Protein AF-A0A026W909-F1 (afdb_monomer)

Organism: Ooceraea biroi (NCBI:txid2015173)

Radius of gyration: 26.63 Å; Cα contacts (8 Å, |Δi|>4): 593; chains: 1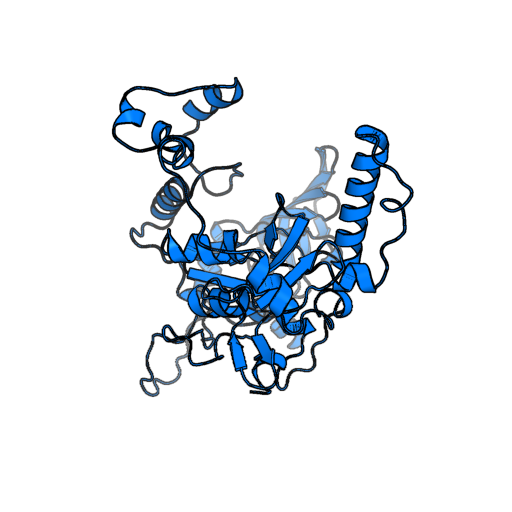; bounding box: 54×62×79 Å

Structure (mmCIF, N/CA/C/O backbone):
data_AF-A0A026W909-F1
#
_entry.id   AF-A0A026W909-F1
#
loop_
_atom_site.group_PDB
_atom_site.id
_atom_site.type_symbol
_atom_site.label_atom_id
_atom_site.label_alt_id
_atom_site.label_comp_id
_atom_site.label_asym_id
_atom_site.label_entity_id
_atom_site.label_seq_id
_atom_site.pdbx_PDB_ins_code
_atom_site.Cartn_x
_atom_site.Cartn_y
_atom_site.Cartn_z
_atom_site.occupancy
_atom_site.B_iso_or_equiv
_atom_site.auth_seq_id
_atom_site.auth_comp_id
_atom_site.auth_asym_id
_atom_site.auth_atom_id
_atom_site.pdbx_PDB_model_num
ATOM 1 N N . MET A 1 1 ? -1.796 -13.168 46.986 1.00 34.16 1 MET A N 1
ATOM 2 C CA . MET A 1 1 ? -1.447 -13.005 45.559 1.00 34.16 1 MET A CA 1
ATOM 3 C C . MET A 1 1 ? -0.010 -12.519 45.495 1.00 34.16 1 MET A C 1
ATOM 5 O O . MET A 1 1 ? 0.304 -11.632 46.286 1.00 34.16 1 MET A O 1
ATOM 9 N N . PRO A 1 2 ? 0.866 -13.097 44.660 1.00 38.31 2 PRO A N 1
ATOM 10 C CA . PRO A 1 2 ? 2.203 -12.548 44.468 1.00 38.31 2 PRO A CA 1
ATOM 11 C C . PRO A 1 2 ? 2.066 -11.119 43.938 1.00 38.31 2 PRO A C 1
ATOM 13 O O . PRO A 1 2 ? 1.225 -10.846 43.084 1.00 38.31 2 PRO A O 1
ATOM 16 N N . GLN A 1 3 ? 2.828 -10.192 44.505 1.00 42.97 3 GLN A N 1
ATOM 17 C CA . GLN A 1 3 ? 2.852 -8.803 44.065 1.00 42.97 3 GLN A CA 1
ATOM 18 C C . GLN A 1 3 ? 3.536 -8.749 42.692 1.00 42.97 3 GLN A C 1
ATOM 20 O O . GLN A 1 3 ? 4.744 -8.953 42.612 1.00 42.97 3 GLN A O 1
ATOM 25 N N . GLU A 1 4 ? 2.770 -8.490 41.628 1.00 59.91 4 GLU A N 1
ATOM 26 C CA . GLU A 1 4 ? 3.310 -8.249 40.281 1.00 59.91 4 GLU A CA 1
ATOM 27 C C . GLU A 1 4 ? 4.397 -7.170 40.342 1.00 59.91 4 GLU A C 1
ATOM 29 O O . GLU A 1 4 ? 4.205 -6.100 40.944 1.00 59.91 4 GLU A O 1
ATOM 34 N N . SER A 1 5 ? 5.546 -7.445 39.724 1.00 66.94 5 SER A N 1
ATOM 35 C CA . SER A 1 5 ? 6.666 -6.505 39.741 1.00 66.94 5 SER A CA 1
ATOM 36 C C . SER A 1 5 ? 6.304 -5.221 38.980 1.00 66.94 5 SER A C 1
ATOM 38 O O . SER A 1 5 ? 5.478 -5.225 38.067 1.00 66.94 5 SER A O 1
ATOM 40 N N . LYS A 1 6 ? 6.937 -4.086 39.314 1.00 61.16 6 LYS A N 1
ATOM 41 C CA . LYS A 1 6 ? 6.724 -2.829 38.565 1.00 61.16 6 LYS A CA 1
ATOM 42 C C . LYS A 1 6 ? 7.007 -2.993 37.064 1.00 61.16 6 LYS A C 1
ATOM 44 O O . LYS A 1 6 ? 6.335 -2.363 36.255 1.00 61.16 6 LYS A O 1
ATOM 49 N N . CYS A 1 7 ? 7.972 -3.847 36.718 1.00 56.22 7 CYS A N 1
ATOM 50 C CA . CYS A 1 7 ? 8.328 -4.181 35.340 1.00 56.22 7 CYS A CA 1
ATOM 51 C C . CYS A 1 7 ? 7.209 -4.978 34.646 1.00 56.22 7 CYS A C 1
ATOM 53 O O . CYS A 1 7 ? 6.810 -4.660 33.533 1.00 56.22 7 CYS A O 1
ATOM 55 N N . GLU A 1 8 ? 6.633 -5.956 35.342 1.00 64.50 8 GLU A N 1
ATOM 56 C CA . GLU A 1 8 ? 5.544 -6.789 34.824 1.00 64.50 8 GLU A CA 1
ATOM 57 C C . GLU A 1 8 ? 4.268 -5.975 34.578 1.00 64.50 8 GLU A C 1
ATOM 59 O O . GLU A 1 8 ? 3.662 -6.073 33.514 1.00 64.50 8 GLU A O 1
ATOM 64 N N . LYS A 1 9 ? 3.920 -5.073 35.506 1.00 62.91 9 LYS A N 1
ATOM 65 C CA . LYS A 1 9 ? 2.829 -4.111 35.295 1.00 62.91 9 LYS A CA 1
ATOM 66 C C . LYS A 1 9 ? 3.104 -3.204 34.103 1.00 62.91 9 LYS A C 1
ATOM 68 O O . LYS A 1 9 ? 2.202 -2.954 33.313 1.00 62.91 9 LYS A O 1
ATOM 73 N N . PHE A 1 10 ? 4.336 -2.721 33.955 1.00 64.75 10 PHE A N 1
ATOM 74 C CA . PHE A 1 10 ? 4.700 -1.894 32.809 1.00 64.75 10 PHE A CA 1
ATOM 75 C C . PHE A 1 10 ? 4.451 -2.632 31.486 1.00 64.75 10 PHE A C 1
ATOM 77 O O . PHE A 1 10 ? 3.792 -2.071 30.616 1.00 64.75 10 PHE A O 1
ATOM 84 N N . PHE A 1 11 ? 4.895 -3.884 31.352 1.00 56.44 11 PHE A N 1
ATOM 85 C CA . PHE A 1 11 ? 4.658 -4.665 30.136 1.00 56.44 11 PHE A CA 1
ATOM 86 C C . PHE A 1 11 ? 3.182 -5.002 29.928 1.00 56.44 11 PHE A C 1
ATOM 88 O O . PHE A 1 11 ? 2.705 -4.882 28.805 1.00 56.44 11 PHE A O 1
ATOM 95 N N . LEU A 1 12 ? 2.433 -5.346 30.980 1.00 60.28 12 LEU A N 1
ATOM 96 C CA . LEU A 1 12 ? 0.995 -5.591 30.860 1.00 60.28 12 LEU A CA 1
ATOM 97 C C . LEU A 1 12 ? 0.270 -4.357 30.319 1.00 60.28 12 LEU A C 1
ATOM 99 O O . LEU A 1 12 ? -0.396 -4.461 29.301 1.00 60.28 12 LEU A O 1
ATOM 103 N N . TYR A 1 13 ? 0.429 -3.188 30.943 1.00 55.25 13 TYR A N 1
ATOM 104 C CA . TYR A 1 13 ? -0.367 -2.003 30.598 1.00 55.25 13 TYR A CA 1
ATOM 105 C C . TYR A 1 13 ? 0.131 -1.215 29.377 1.00 55.25 13 TYR A C 1
ATOM 107 O O . TYR A 1 13 ? -0.637 -0.416 28.847 1.00 55.25 13 TYR A O 1
ATOM 115 N N . ASN A 1 14 ? 1.377 -1.415 28.930 1.00 45.94 14 ASN A N 1
ATOM 116 C CA . ASN A 1 14 ? 1.948 -0.702 27.775 1.00 45.94 14 ASN A CA 1
ATOM 117 C C . ASN A 1 14 ? 2.172 -1.598 26.546 1.00 45.94 14 ASN A C 1
ATOM 119 O O . ASN A 1 14 ? 2.747 -1.149 25.560 1.00 45.94 14 ASN A O 1
ATOM 123 N N . THR A 1 15 ? 1.729 -2.855 26.586 1.00 57.91 15 THR A N 1
ATOM 124 C CA . THR A 1 15 ? 1.696 -3.744 25.416 1.00 57.91 15 THR A CA 1
ATOM 125 C C . THR A 1 15 ? 0.322 -4.402 25.300 1.00 57.91 15 THR A C 1
ATOM 127 O O . THR A 1 15 ? -0.516 -4.296 26.196 1.00 57.91 15 THR A O 1
ATOM 130 N N . LEU A 1 16 ? 0.076 -5.132 24.211 1.00 61.50 16 LEU A N 1
ATOM 131 C CA . LEU A 1 16 ? -1.163 -5.898 24.051 1.00 61.50 16 LEU A CA 1
ATOM 132 C C . LEU A 1 16 ? -1.255 -7.120 24.990 1.00 61.50 16 LEU A C 1
ATOM 134 O O . LEU A 1 16 ? -2.292 -7.784 25.008 1.00 61.50 16 LEU A O 1
ATOM 138 N N . SER A 1 17 ? -0.242 -7.391 25.827 1.00 70.50 17 SER A N 1
ATOM 139 C CA . SER A 1 17 ? -0.269 -8.472 26.824 1.00 70.50 17 SER A CA 1
ATOM 140 C C . SER A 1 17 ? -1.426 -8.351 27.824 1.00 70.50 17 SER A C 1
ATOM 142 O O . SER A 1 17 ? -1.890 -9.369 28.339 1.00 70.50 17 SER A O 1
ATOM 144 N N . ILE A 1 18 ? -1.968 -7.146 28.068 1.00 72.94 18 ILE A N 1
ATOM 145 C CA . ILE A 1 18 ? -3.177 -6.979 28.898 1.00 72.94 18 ILE A CA 1
ATOM 146 C C . ILE A 1 18 ? -4.403 -7.690 28.315 1.00 72.94 18 ILE A C 1
ATOM 148 O O . ILE A 1 18 ? -5.250 -8.162 29.071 1.00 72.94 18 ILE A O 1
ATOM 152 N N . LEU A 1 19 ? -4.505 -7.804 26.986 1.00 75.00 19 LEU A N 1
ATOM 153 C CA . LEU A 1 19 ? -5.616 -8.506 26.344 1.00 75.00 19 LEU A CA 1
ATOM 154 C C . LEU A 1 19 ? -5.536 -10.000 26.627 1.00 75.00 19 LEU A C 1
ATOM 156 O O . LEU A 1 19 ? -6.532 -10.601 27.011 1.00 75.00 19 LEU A O 1
ATOM 160 N N . LEU A 1 20 ? -4.341 -10.580 26.520 1.00 79.75 20 LEU A N 1
ATOM 161 C CA . LEU A 1 20 ? -4.108 -11.973 26.879 1.00 79.75 20 LEU A CA 1
ATOM 162 C C . LEU A 1 20 ? -4.366 -12.216 28.372 1.00 79.75 20 LEU A C 1
ATOM 164 O O . LEU A 1 20 ? -4.992 -13.208 28.740 1.00 79.75 20 LEU A O 1
ATOM 168 N N . LYS A 1 21 ? -3.962 -11.271 29.227 1.00 82.69 21 LYS A N 1
ATOM 169 C CA . LYS A 1 21 ? -4.270 -11.302 30.660 1.00 82.69 21 LYS A CA 1
ATOM 170 C C . LYS A 1 21 ? -5.777 -11.290 30.926 1.00 82.69 21 LYS A C 1
ATOM 172 O O . LYS A 1 21 ? -6.248 -12.006 31.801 1.00 82.69 21 LYS A O 1
ATOM 177 N N . ALA A 1 22 ? -6.550 -10.541 30.141 1.00 81.25 22 ALA A N 1
ATOM 178 C CA . ALA A 1 22 ? -8.009 -10.505 30.239 1.00 81.25 22 ALA A CA 1
ATOM 179 C C . ALA A 1 22 ? -8.694 -11.811 29.789 1.00 81.25 22 ALA A C 1
ATOM 181 O O . ALA 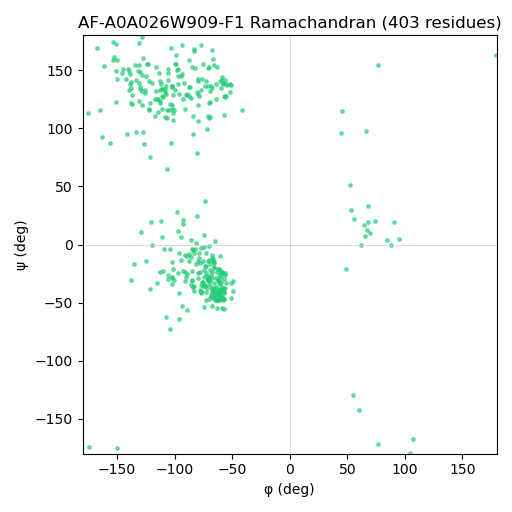A 1 22 ? -9.855 -12.041 30.128 1.00 81.25 22 ALA A O 1
ATOM 182 N N . VAL A 1 23 ? -7.986 -12.676 29.054 1.00 85.56 23 VAL A N 1
ATOM 183 C CA . VAL A 1 23 ? -8.452 -14.016 28.666 1.00 85.56 23 VAL A CA 1
ATOM 184 C C . VAL A 1 23 ? -8.197 -15.048 29.781 1.00 85.56 23 VAL A C 1
ATOM 186 O O . VAL A 1 23 ? -8.676 -16.178 29.686 1.00 85.56 23 VAL A O 1
ATOM 189 N N . GLU A 1 24 ? -7.524 -14.689 30.885 1.00 90.50 24 GLU A N 1
ATOM 190 C CA . GLU A 1 24 ? -7.385 -15.587 32.037 1.00 90.50 24 GLU A CA 1
ATOM 191 C C . GLU A 1 24 ? -8.752 -16.083 32.535 1.00 90.50 24 GLU A C 1
ATOM 193 O O . GLU A 1 24 ? -9.742 -15.357 32.640 1.00 90.50 24 GLU A O 1
ATOM 198 N N . LYS A 1 25 ? -8.786 -17.377 32.849 1.00 91.44 25 LYS A N 1
ATOM 199 C CA . LYS A 1 25 ? -9.958 -18.169 33.237 1.00 91.44 25 LYS A CA 1
ATOM 200 C C . LYS A 1 25 ? -11.019 -18.333 32.147 1.00 91.44 25 LYS A C 1
ATOM 202 O O . LYS A 1 25 ? -12.061 -18.927 32.419 1.00 91.44 25 LYS A O 1
ATOM 207 N N . GLN A 1 26 ? -10.752 -17.895 30.919 1.00 91.88 26 GLN A N 1
ATOM 208 C CA . GLN A 1 26 ? -11.630 -18.117 29.775 1.00 91.88 26 GLN A CA 1
ATOM 209 C C . GLN A 1 26 ? -11.172 -19.312 28.949 1.00 91.88 26 GLN A C 1
ATOM 211 O O . GLN A 1 26 ? -9.982 -19.622 28.868 1.00 91.88 26 GLN A O 1
ATOM 216 N N . ARG A 1 27 ? -12.140 -19.981 28.317 1.00 94.31 27 ARG A N 1
ATOM 217 C CA . ARG A 1 27 ? -11.870 -21.039 27.346 1.00 94.31 27 ARG A CA 1
ATOM 218 C C . ARG A 1 27 ? -11.656 -20.411 25.972 1.00 94.31 27 ARG A C 1
ATOM 220 O O . ARG A 1 27 ? -12.506 -19.650 25.520 1.00 94.31 27 ARG A O 1
ATOM 227 N N . THR A 1 28 ? -10.533 -20.716 25.334 1.00 95.38 28 THR A N 1
ATOM 228 C CA . THR A 1 28 ? -10.160 -20.152 24.037 1.00 95.38 28 THR A CA 1
ATOM 229 C C . THR A 1 28 ? -9.239 -21.077 23.237 1.00 95.38 28 THR A C 1
ATOM 231 O O . THR A 1 28 ? -8.790 -22.106 23.745 1.00 95.38 28 THR A O 1
ATOM 234 N N . THR A 1 29 ? -8.952 -20.680 21.998 1.00 95.62 29 THR A N 1
ATOM 235 C CA . THR A 1 29 ? -7.961 -21.295 21.112 1.00 95.62 29 THR A CA 1
ATOM 236 C C . THR A 1 29 ? -6.676 -20.463 21.077 1.00 95.62 29 THR A C 1
ATOM 238 O O . THR A 1 29 ? -6.719 -19.236 20.976 1.00 95.62 29 THR A O 1
ATOM 241 N N . VAL A 1 30 ? -5.527 -21.129 21.153 1.00 94.75 30 VAL A N 1
ATOM 242 C CA . VAL A 1 30 ? -4.193 -20.570 20.919 1.00 94.75 30 VAL A CA 1
ATOM 243 C C . VAL A 1 30 ? -3.613 -21.245 19.683 1.00 94.75 30 VAL A C 1
ATOM 245 O O . VAL A 1 30 ? -3.330 -22.442 19.723 1.00 94.75 30 VAL A O 1
ATOM 248 N N . ASP A 1 31 ? -3.418 -20.487 18.607 1.00 92.50 31 ASP A N 1
ATOM 249 C CA . ASP A 1 31 ? -2.774 -20.992 17.395 1.00 92.50 31 ASP A CA 1
ATOM 250 C C . ASP A 1 31 ? -1.262 -20.824 17.509 1.00 92.50 31 ASP A C 1
ATOM 252 O O . ASP A 1 31 ? -0.744 -19.781 17.932 1.00 92.50 31 ASP A O 1
ATOM 256 N N . LEU A 1 32 ? -0.538 -21.868 17.126 1.00 89.88 32 LEU A N 1
ATOM 257 C CA . LEU A 1 32 ? 0.910 -21.932 17.172 1.00 89.88 32 LEU A CA 1
ATOM 258 C C . LEU A 1 32 ? 1.514 -21.654 15.794 1.00 89.88 32 LEU A C 1
ATOM 260 O O . LEU A 1 32 ? 0.905 -21.872 14.750 1.00 89.88 32 LEU A O 1
ATOM 264 N N . ARG A 1 33 ? 2.765 -21.195 15.780 1.00 82.56 33 ARG A N 1
ATOM 265 C CA . ARG A 1 33 ? 3.497 -20.869 14.541 1.00 82.56 33 ARG A CA 1
ATOM 266 C C . ARG A 1 33 ? 3.800 -22.073 13.651 1.00 82.56 33 ARG A C 1
ATOM 268 O O . ARG A 1 33 ? 4.183 -21.891 12.506 1.00 82.56 33 ARG A O 1
ATOM 275 N N . ASN A 1 34 ? 3.679 -23.285 14.181 1.00 83.19 34 ASN A N 1
ATOM 276 C CA . ASN A 1 34 ? 3.857 -24.523 13.430 1.00 83.19 34 ASN A CA 1
ATOM 277 C C . ASN A 1 34 ? 2.534 -25.061 12.857 1.00 83.19 34 ASN A C 1
ATOM 279 O O . ASN A 1 34 ? 2.490 -26.242 12.541 1.00 83.19 34 ASN A O 1
ATOM 283 N N . GLU A 1 35 ? 1.488 -24.230 12.762 1.00 84.50 35 GLU A N 1
ATOM 284 C CA . GLU A 1 35 ? 0.137 -24.587 12.285 1.00 84.50 35 GLU A CA 1
ATOM 285 C C . GLU A 1 35 ? -0.638 -25.558 13.198 1.00 84.50 35 GLU A C 1
ATOM 287 O O . GLU A 1 35 ? -1.680 -26.082 12.815 1.00 84.50 35 GLU A O 1
ATOM 292 N N . ALA A 1 36 ? -0.160 -25.796 14.423 1.00 89.06 36 ALA A N 1
ATOM 293 C CA . ALA A 1 36 ? -0.924 -26.506 15.447 1.00 89.06 36 ALA A CA 1
ATOM 294 C C . ALA A 1 36 ? -1.816 -25.538 16.244 1.00 89.06 36 ALA A C 1
ATOM 296 O O . ALA A 1 36 ? -1.522 -24.346 16.328 1.00 89.06 36 ALA A O 1
ATOM 297 N N . SER A 1 37 ? -2.863 -26.043 16.893 1.00 95.12 37 SER A N 1
ATOM 298 C CA . SER A 1 37 ? -3.747 -25.237 17.748 1.00 95.12 37 SER A CA 1
ATOM 299 C C . SER A 1 37 ? -3.996 -25.896 19.101 1.00 95.12 37 SER A C 1
ATOM 301 O O . SER A 1 37 ? -3.975 -27.118 19.238 1.00 95.12 37 SER A O 1
ATOM 303 N N . ILE A 1 38 ? -4.213 -25.085 20.134 1.00 97.25 38 ILE A N 1
ATOM 304 C CA . ILE A 1 38 ? -4.547 -25.544 21.484 1.00 97.25 38 ILE A CA 1
ATOM 305 C C . ILE A 1 38 ? -5.869 -24.919 21.889 1.00 97.25 38 ILE A C 1
ATOM 307 O O . ILE A 1 38 ? -5.953 -23.710 22.077 1.00 97.25 38 ILE A O 1
ATOM 311 N N . PHE A 1 39 ? -6.889 -25.740 22.093 1.00 97.12 39 PHE A N 1
ATOM 312 C CA . PHE A 1 39 ? -8.165 -25.303 22.643 1.00 97.12 39 PHE A CA 1
ATOM 313 C C . PHE A 1 39 ? -8.264 -25.688 24.119 1.00 97.12 39 PHE A C 1
ATOM 315 O O . PHE A 1 39 ? -8.218 -26.868 24.452 1.00 97.12 39 PHE A O 1
ATOM 322 N N . GLY A 1 40 ? -8.421 -24.724 25.024 1.00 96.62 40 GLY A N 1
ATOM 323 C CA . GLY A 1 40 ? -8.428 -24.983 26.468 1.00 96.62 40 GLY A CA 1
ATOM 324 C C . GLY A 1 40 ? -8.766 -23.749 27.294 1.00 96.62 40 GLY A C 1
ATOM 325 O O . GLY A 1 40 ? -9.122 -22.708 26.751 1.00 96.62 40 GLY A O 1
ATOM 326 N N . ILE A 1 41 ? -8.687 -23.854 28.619 1.00 96.06 41 ILE A N 1
ATOM 327 C CA . ILE A 1 41 ? -8.892 -22.724 29.537 1.00 96.06 41 ILE A CA 1
ATOM 328 C C . ILE A 1 41 ? -7.543 -22.085 29.839 1.00 96.06 41 ILE A C 1
ATOM 330 O O . ILE A 1 41 ? -6.656 -22.772 30.332 1.00 96.06 41 ILE A O 1
ATOM 334 N N . VAL A 1 42 ? -7.387 -20.780 29.613 1.00 95.56 42 VAL A N 1
ATOM 335 C CA . VAL A 1 42 ? -6.175 -20.057 30.027 1.00 95.56 42 VAL A CA 1
ATOM 336 C C . VAL A 1 42 ? -6.159 -19.974 31.549 1.00 95.56 42 VAL A C 1
ATOM 338 O O . VAL A 1 42 ? -6.983 -19.290 32.149 1.00 95.56 42 VAL A O 1
ATOM 341 N N . ASP A 1 43 ? -5.252 -20.691 32.202 1.00 94.00 43 ASP A N 1
ATOM 342 C CA . ASP A 1 43 ? -5.138 -20.661 33.657 1.00 94.00 43 ASP A CA 1
ATOM 343 C C . ASP A 1 43 ? -4.298 -19.472 34.130 1.00 94.00 43 ASP A C 1
ATOM 345 O O . ASP A 1 43 ? -4.671 -18.816 35.107 1.00 94.00 43 ASP A O 1
ATOM 349 N N . HIS A 1 44 ? -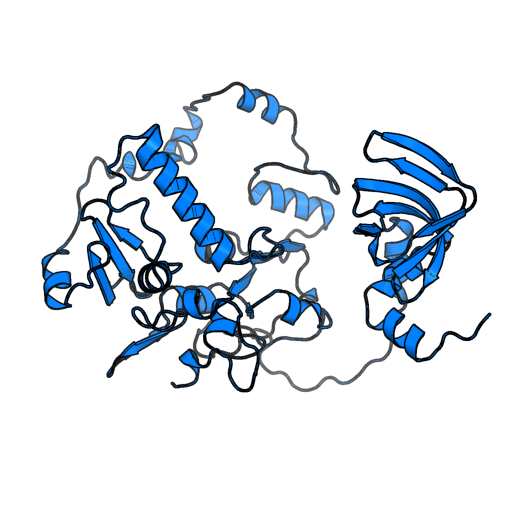3.219 -19.169 33.404 1.00 92.81 44 HIS A N 1
ATOM 350 C CA . HIS A 1 44 ? -2.352 -18.027 33.664 1.00 92.81 44 HIS A CA 1
ATOM 351 C C . HIS A 1 44 ? -1.710 -17.496 32.379 1.00 92.81 44 HIS A C 1
ATOM 353 O O . HIS A 1 44 ? -1.295 -18.277 31.523 1.00 92.81 44 HIS A O 1
ATOM 359 N N . ALA A 1 45 ? -1.580 -16.177 32.279 1.00 90.19 45 ALA A N 1
ATOM 360 C CA . ALA A 1 45 ? -0.745 -15.511 31.291 1.00 90.19 45 ALA A CA 1
ATOM 361 C C . ALA A 1 45 ? 0.165 -14.480 31.968 1.00 90.19 45 ALA A C 1
ATOM 363 O O . ALA A 1 45 ? -0.281 -13.710 32.830 1.00 90.19 45 ALA A O 1
ATOM 364 N N . ASP A 1 46 ? 1.435 -14.463 31.572 1.00 85.31 46 ASP A N 1
ATOM 365 C CA . ASP A 1 46 ? 2.405 -13.480 32.054 1.00 85.31 46 ASP A CA 1
ATOM 366 C C . ASP A 1 46 ? 2.506 -12.264 31.118 1.00 85.31 46 ASP A C 1
ATOM 368 O O . ASP A 1 46 ? 1.941 -12.222 30.021 1.00 85.31 46 ASP A O 1
ATOM 372 N N . ALA A 1 47 ? 3.240 -11.239 31.554 1.00 76.69 47 ALA A N 1
ATOM 373 C CA . ALA A 1 47 ? 3.442 -10.024 30.765 1.00 76.69 47 ALA A CA 1
ATOM 374 C C . ALA A 1 47 ? 4.273 -10.240 29.483 1.00 76.69 47 ALA A C 1
ATOM 376 O O . ALA A 1 47 ? 4.287 -9.374 28.607 1.00 76.69 47 ALA A O 1
ATOM 377 N N . HIS A 1 48 ? 4.953 -11.383 29.371 1.00 80.19 48 HIS A N 1
ATOM 378 C CA . HIS A 1 48 ? 5.806 -11.764 28.249 1.00 80.19 48 HIS A CA 1
ATOM 379 C C . HIS A 1 48 ? 5.084 -12.654 27.232 1.00 80.19 48 HIS A C 1
ATOM 381 O O . HIS A 1 48 ? 5.745 -13.187 26.345 1.00 80.19 48 HIS A O 1
ATOM 387 N N . MET A 1 49 ? 3.755 -12.786 27.328 1.00 82.06 49 MET A N 1
ATOM 388 C CA . MET A 1 49 ? 2.906 -13.600 26.452 1.00 82.06 49 MET A CA 1
ATOM 389 C C . MET A 1 49 ? 3.114 -15.115 26.590 1.00 82.06 49 MET A C 1
ATOM 391 O O . MET A 1 49 ? 2.726 -15.867 25.698 1.00 82.06 49 MET A O 1
ATOM 395 N N . ASN A 1 50 ? 3.702 -15.605 27.684 1.00 91.56 50 ASN A N 1
ATOM 396 C CA . ASN A 1 50 ? 3.666 -17.038 27.967 1.00 91.56 50 ASN A CA 1
ATOM 397 C C . ASN A 1 50 ? 2.308 -17.407 28.567 1.00 91.56 50 ASN A C 1
ATOM 399 O O . ASN A 1 50 ? 1.762 -16.675 29.394 1.00 91.56 50 ASN A O 1
ATOM 403 N N . VAL A 1 51 ? 1.777 -18.560 28.161 1.00 94.88 51 VAL A N 1
ATOM 404 C CA . VAL A 1 51 ? 0.435 -19.008 28.538 1.00 94.88 51 VAL A CA 1
ATOM 405 C C . VAL A 1 51 ? 0.509 -20.387 29.165 1.00 94.88 51 VAL A C 1
ATOM 407 O O . VAL A 1 51 ? 1.086 -21.318 28.607 1.00 94.88 51 VAL A O 1
ATOM 410 N N . VAL A 1 52 ? -0.123 -20.529 30.319 1.00 96.81 52 VAL A N 1
ATOM 411 C CA . VAL A 1 52 ? -0.440 -21.812 30.932 1.00 96.81 52 VAL A CA 1
ATOM 412 C C . VAL A 1 52 ? -1.926 -22.057 30.719 1.00 96.81 52 VAL A C 1
ATOM 414 O O . VAL A 1 52 ? -2.757 -21.256 31.145 1.00 96.81 52 VAL A O 1
ATOM 417 N N . MET A 1 53 ? -2.266 -23.156 30.058 1.00 97.62 53 MET A N 1
ATOM 418 C CA . MET A 1 53 ? -3.642 -23.564 29.798 1.00 97.62 53 MET A CA 1
ATOM 419 C C . MET A 1 53 ? -3.956 -24.881 30.509 1.00 97.62 53 MET A C 1
ATOM 421 O O . MET A 1 53 ? -3.061 -25.695 30.718 1.00 97.62 53 MET A O 1
ATOM 425 N N . ARG A 1 54 ? -5.227 -25.105 30.850 1.00 97.56 54 ARG A N 1
ATOM 426 C CA . ARG A 1 54 ? -5.745 -26.351 31.427 1.00 97.56 54 ARG A CA 1
ATOM 427 C C . ARG A 1 54 ? -6.947 -26.888 30.656 1.00 97.56 54 ARG A C 1
ATOM 429 O O . ARG A 1 54 ? -7.606 -26.128 29.946 1.00 97.56 54 ARG A O 1
ATOM 436 N N . ASP A 1 55 ? -7.254 -28.172 30.818 1.00 96.69 55 ASP A N 1
ATOM 437 C CA . ASP A 1 55 ? -8.324 -28.876 30.085 1.00 96.69 55 ASP A CA 1
ATOM 438 C C . ASP A 1 55 ? -8.193 -28.692 28.560 1.00 96.69 55 ASP A C 1
ATOM 440 O O . ASP A 1 55 ? -9.132 -28.243 27.884 1.00 96.69 55 ASP A O 1
ATOM 444 N N . CYS A 1 56 ? -6.992 -28.968 28.046 1.00 97.56 56 CYS A N 1
ATOM 445 C CA . CYS A 1 56 ? -6.568 -28.638 26.692 1.00 97.56 56 CYS A CA 1
ATOM 446 C C . CYS A 1 56 ? -6.785 -29.787 25.705 1.00 97.56 56 CYS A C 1
ATOM 448 O O . CYS A 1 56 ? -6.561 -30.957 26.017 1.00 97.56 56 CYS A O 1
ATOM 450 N N . VAL A 1 57 ? -7.128 -29.423 24.474 1.00 97.56 57 VAL A N 1
ATOM 451 C CA . VAL A 1 57 ? -7.058 -30.265 23.282 1.00 97.56 57 VAL A CA 1
ATOM 452 C C . VAL A 1 57 ? -6.051 -29.619 22.338 1.00 97.56 57 VAL A C 1
ATOM 454 O O . VAL A 1 57 ? -6.302 -28.537 21.813 1.00 97.56 57 VAL A O 1
ATOM 457 N N . PHE A 1 58 ? -4.903 -30.260 22.161 1.00 97.12 58 PHE A N 1
ATOM 458 C CA . PHE A 1 58 ? -3.907 -29.885 21.166 1.00 97.12 58 PHE A CA 1
ATOM 459 C C . PHE A 1 58 ? -4.240 -30.586 19.850 1.00 97.12 58 PHE A C 1
ATOM 461 O O . PHE A 1 58 ? -4.406 -31.803 19.850 1.00 97.12 58 PHE A O 1
ATOM 468 N N . THR A 1 59 ? -4.331 -29.840 18.756 1.00 94.19 59 THR A N 1
ATOM 469 C CA . THR A 1 59 ? -4.512 -30.368 17.402 1.00 94.19 59 THR A CA 1
ATOM 470 C C . THR A 1 59 ? -3.248 -30.090 16.608 1.00 94.19 59 THR A C 1
ATOM 472 O O . THR A 1 59 ? -2.825 -28.938 16.509 1.00 94.19 59 THR A O 1
ATOM 475 N N . ASP A 1 60 ? -2.621 -31.139 16.087 1.00 87.19 60 ASP A N 1
ATOM 476 C CA . ASP A 1 60 ? -1.407 -31.014 15.288 1.00 87.19 60 ASP A CA 1
ATOM 477 C C . ASP A 1 60 ? -1.716 -30.542 13.846 1.00 87.19 60 ASP A C 1
ATOM 479 O O . ASP A 1 60 ? -2.880 -30.490 13.441 1.00 87.19 60 ASP A O 1
ATOM 483 N N . PRO A 1 61 ? -0.697 -30.220 13.029 1.00 84.44 61 PRO A N 1
ATOM 484 C CA . PRO A 1 61 ? -0.910 -29.739 11.658 1.00 84.44 61 PRO A CA 1
ATOM 485 C C . PRO A 1 61 ? -1.519 -30.776 10.702 1.00 84.44 61 PRO A C 1
ATOM 487 O O . PRO A 1 61 ? -1.906 -30.435 9.587 1.00 84.44 61 PRO A O 1
ATOM 490 N N . ARG A 1 62 ? -1.562 -32.053 11.096 1.00 80.38 62 ARG A N 1
ATOM 491 C CA . ARG A 1 62 ? -2.178 -33.145 10.330 1.00 80.38 62 ARG A CA 1
ATOM 492 C C . ARG A 1 62 ? -3.649 -33.334 10.707 1.00 80.38 62 ARG A C 1
ATOM 494 O O . ARG A 1 62 ? -4.352 -34.063 10.011 1.00 80.38 62 ARG A O 1
ATOM 501 N N . GLY A 1 63 ? -4.112 -32.656 11.760 1.00 81.56 63 GLY A N 1
ATOM 502 C CA . GLY A 1 63 ? -5.472 -32.727 12.283 1.00 81.56 63 GLY A CA 1
ATOM 503 C C . GLY A 1 63 ? -5.649 -33.721 13.434 1.00 81.56 63 GLY A C 1
ATOM 504 O O . GLY A 1 63 ? -6.777 -33.901 13.893 1.00 81.56 63 GLY A O 1
ATOM 505 N N . ASP A 1 64 ? -4.576 -34.350 13.924 1.00 89.31 64 ASP A N 1
ATOM 506 C CA . ASP A 1 64 ? -4.655 -35.293 15.039 1.00 89.31 64 ASP A CA 1
ATOM 507 C C . ASP A 1 64 ? -4.806 -34.540 16.370 1.00 89.31 64 ASP A C 1
ATOM 509 O O . ASP A 1 64 ? -4.077 -33.586 16.651 1.00 89.31 64 ASP A O 1
ATOM 513 N N . SER A 1 65 ? -5.752 -34.971 17.214 1.00 94.00 65 SER A N 1
ATOM 514 C CA . SER A 1 65 ? -6.071 -34.306 18.486 1.00 94.00 65 SER A CA 1
ATOM 515 C C . SER A 1 65 ? -5.621 -35.097 19.718 1.00 94.00 65 SER A C 1
ATOM 517 O O . SER A 1 65 ? -5.924 -36.280 19.870 1.00 94.00 65 SER A O 1
ATOM 519 N N . PHE A 1 66 ? -4.994 -34.404 20.669 1.00 95.75 66 PHE A N 1
ATOM 520 C CA . PHE A 1 66 ? -4.433 -34.959 21.901 1.00 95.75 66 PHE A CA 1
ATOM 521 C C . PHE A 1 66 ? -4.905 -34.155 23.118 1.00 95.75 66 PHE A C 1
ATOM 523 O O . PHE A 1 66 ? -4.873 -32.924 23.115 1.00 95.75 66 PHE A O 1
ATOM 530 N N . ARG A 1 67 ? -5.351 -34.840 24.177 1.00 96.31 67 ARG A N 1
ATOM 531 C CA . ARG A 1 67 ? -5.819 -34.190 25.412 1.00 96.31 67 ARG A CA 1
ATOM 532 C C . ARG A 1 67 ? -4.693 -34.028 26.423 1.00 96.31 67 ARG A C 1
ATOM 534 O O . ARG A 1 67 ? -3.929 -34.963 26.643 1.00 96.31 67 ARG A O 1
ATOM 541 N N . TYR A 1 68 ? -4.663 -32.875 27.080 1.00 96.25 68 TYR A N 1
ATOM 542 C CA . TYR A 1 68 ? -3.716 -32.550 28.141 1.00 96.25 68 TYR A CA 1
ATOM 543 C C . TYR A 1 68 ? -4.424 -31.831 29.288 1.00 96.25 68 TYR A C 1
ATOM 545 O O . TYR A 1 68 ? -5.168 -30.878 29.058 1.00 96.25 68 TYR A O 1
ATOM 553 N N . ASP A 1 69 ? -4.141 -32.237 30.526 1.00 94.81 69 ASP A N 1
ATOM 554 C CA . ASP A 1 69 ? -4.687 -31.564 31.712 1.00 94.81 69 ASP A CA 1
ATOM 555 C C . ASP A 1 69 ? -4.119 -30.151 31.861 1.00 94.81 69 ASP A C 1
ATOM 557 O O . ASP A 1 69 ? -4.847 -29.228 32.217 1.00 94.81 69 ASP A O 1
ATOM 561 N N . MET A 1 70 ? -2.832 -29.983 31.544 1.00 95.50 70 MET A N 1
ATOM 562 C CA . MET A 1 70 ? -2.097 -28.720 31.566 1.00 95.50 70 MET A CA 1
ATOM 563 C C . MET A 1 70 ? -1.182 -28.624 30.346 1.00 95.50 70 MET A C 1
ATOM 565 O O . MET A 1 70 ? -0.505 -29.590 29.996 1.00 95.50 70 MET A O 1
ATOM 569 N N . PHE A 1 71 ? -1.130 -27.451 29.725 1.00 95.44 71 PHE A N 1
ATOM 570 C CA . PHE A 1 71 ? -0.313 -27.179 28.549 1.00 95.44 71 PHE A CA 1
ATOM 571 C C . PHE A 1 71 ? 0.361 -25.814 28.695 1.00 95.44 71 PHE A C 1
ATOM 573 O O . PHE A 1 71 ? -0.308 -24.795 28.854 1.00 95.44 71 PHE A O 1
ATOM 580 N N . PHE A 1 72 ? 1.693 -25.787 28.659 1.00 96.25 72 PHE A N 1
ATOM 581 C CA . PHE A 1 72 ? 2.466 -24.548 28.720 1.00 96.25 72 PHE A CA 1
ATOM 582 C C . PHE A 1 72 ? 2.948 -24.155 27.327 1.00 96.25 72 PHE A C 1
ATOM 584 O O . PHE A 1 72 ? 3.579 -24.951 26.630 1.00 96.25 72 PHE A O 1
ATOM 591 N N . VAL A 1 73 ? 2.683 -22.911 26.943 1.00 93.56 73 VAL A N 1
ATOM 592 C CA . VAL A 1 73 ? 3.053 -22.350 25.650 1.00 93.56 73 VAL A CA 1
ATOM 593 C C . VAL A 1 73 ? 3.941 -21.138 25.868 1.00 93.56 73 VAL A C 1
ATOM 595 O O . VAL A 1 73 ? 3.556 -20.161 26.507 1.00 93.56 73 VAL A O 1
ATOM 598 N N . GLN A 1 74 ? 5.145 -21.198 25.309 1.00 91.94 74 GLN A N 1
ATOM 599 C CA . GLN A 1 74 ? 6.058 -20.064 25.311 1.00 91.94 74 GLN A CA 1
ATOM 600 C C . GLN A 1 74 ? 5.673 -19.071 24.219 1.00 91.94 74 GLN A C 1
ATOM 602 O O . GLN A 1 74 ? 5.345 -19.478 23.104 1.00 91.94 74 GLN A O 1
ATOM 607 N N . ALA A 1 75 ? 5.809 -17.780 24.508 1.00 88.12 75 ALA A N 1
ATOM 608 C CA . ALA A 1 75 ? 5.421 -16.689 23.616 1.00 88.12 75 ALA A CA 1
ATOM 609 C C . ALA A 1 75 ? 5.958 -16.834 22.183 1.00 88.12 75 ALA A C 1
ATOM 611 O O . ALA A 1 75 ? 5.232 -16.617 21.217 1.00 88.12 75 ALA A O 1
ATOM 612 N N . ARG A 1 76 ? 7.212 -17.287 22.025 1.00 84.94 76 ARG A N 1
ATOM 613 C CA . ARG A 1 76 ? 7.839 -17.486 20.704 1.00 84.94 76 ARG A CA 1
ATOM 614 C C . ARG A 1 76 ? 7.128 -18.513 19.814 1.00 84.94 76 ARG A C 1
ATOM 616 O O . ARG A 1 76 ? 7.338 -18.495 18.607 1.00 84.94 76 ARG A O 1
ATOM 623 N N . ASN A 1 77 ? 6.333 -19.407 20.400 1.00 89.81 77 ASN A N 1
ATOM 624 C CA . ASN A 1 77 ? 5.587 -20.433 19.676 1.00 89.81 77 ASN A CA 1
ATOM 625 C C . ASN A 1 77 ? 4.159 -19.985 19.349 1.00 89.81 77 ASN A C 1
ATOM 627 O O . ASN A 1 77 ? 3.514 -20.628 18.527 1.00 89.81 77 ASN A O 1
ATOM 631 N N . ILE A 1 78 ? 3.670 -18.903 19.962 1.00 87.75 78 ILE A N 1
ATOM 632 C CA . ILE A 1 78 ? 2.317 -18.389 19.751 1.00 87.75 78 ILE A CA 1
ATOM 633 C C . ILE A 1 78 ? 2.289 -17.576 18.454 1.00 87.75 78 ILE A C 1
ATOM 635 O O . ILE A 1 78 ? 3.151 -16.724 18.208 1.00 87.75 78 ILE A O 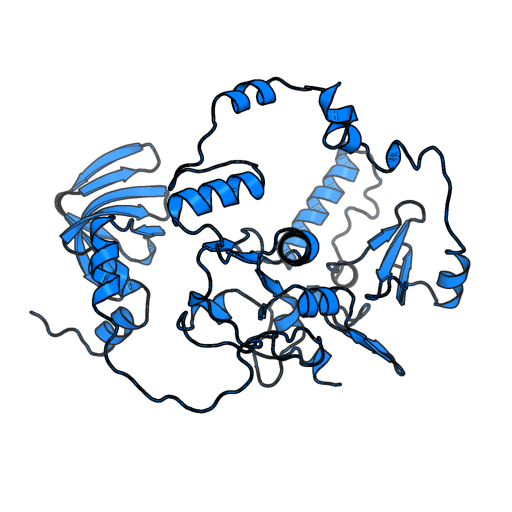1
ATOM 639 N N . ARG A 1 79 ? 1.296 -17.865 17.612 1.00 84.12 79 ARG A N 1
ATOM 640 C CA . ARG A 1 79 ? 0.929 -17.068 16.439 1.00 84.12 79 ARG A CA 1
ATOM 641 C C . ARG A 1 79 ? -0.171 -16.083 16.814 1.00 84.12 79 ARG A C 1
ATOM 643 O O . ARG A 1 79 ? -0.006 -14.886 16.613 1.00 84.12 79 ARG A O 1
ATOM 650 N N . CYS A 1 80 ? -1.255 -16.576 17.407 1.00 87.75 80 CYS A N 1
ATOM 651 C CA . CYS A 1 80 ? -2.320 -15.739 17.946 1.00 87.75 80 CYS A CA 1
ATOM 652 C C . CYS A 1 80 ? -3.068 -16.442 19.087 1.00 87.75 80 CYS A C 1
ATOM 654 O O . CYS A 1 80 ? -3.048 -17.666 19.219 1.00 87.75 80 CYS A O 1
ATOM 656 N N . VAL A 1 81 ? -3.733 -15.646 19.923 1.00 88.50 81 VAL A N 1
ATOM 657 C CA . VAL A 1 81 ? -4.672 -16.128 20.939 1.00 88.50 81 VAL A CA 1
ATOM 658 C C . VAL A 1 81 ? -6.037 -15.565 20.599 1.00 88.50 81 VAL A C 1
ATOM 660 O O . VAL A 1 81 ? -6.191 -14.355 20.434 1.00 88.50 81 VAL A O 1
ATOM 663 N N . HIS A 1 82 ? -7.027 -16.438 20.475 1.00 86.56 82 HIS A N 1
ATOM 664 C CA . HIS A 1 82 ? -8.387 -16.028 20.166 1.00 86.56 82 HIS A CA 1
ATOM 665 C C . HIS A 1 82 ? -8.959 -15.330 21.403 1.00 86.56 82 HIS A C 1
ATOM 667 O O . HIS A 1 82 ? -8.752 -15.777 22.532 1.00 86.56 82 HIS A O 1
ATOM 673 N N . ILE A 1 83 ? -9.655 -14.209 21.220 1.00 82.06 83 ILE A N 1
ATOM 674 C CA . ILE A 1 83 ? -10.268 -13.470 22.330 1.00 82.06 83 ILE A CA 1
ATOM 675 C C . ILE A 1 83 ? -11.760 -13.806 22.349 1.00 82.06 83 ILE A C 1
ATOM 677 O O . ILE A 1 83 ? -12.475 -13.424 21.418 1.00 82.06 83 ILE A O 1
ATOM 681 N N . PRO A 1 84 ? -12.259 -14.496 23.389 1.00 78.25 84 PRO A N 1
ATOM 682 C CA . PRO A 1 84 ? -13.674 -14.814 23.498 1.00 78.25 84 PRO A CA 1
ATOM 683 C C . PRO A 1 84 ? -14.557 -13.546 23.513 1.00 78.25 84 PRO A C 1
ATOM 685 O O . PRO A 1 84 ? -14.175 -12.539 24.121 1.00 78.25 84 PRO A O 1
ATOM 688 N N . PRO A 1 85 ? -15.761 -13.567 22.903 1.00 71.06 85 PRO A N 1
ATOM 689 C CA . PRO A 1 85 ? -16.633 -12.386 22.789 1.00 71.06 85 PRO A CA 1
ATOM 690 C C . PRO A 1 85 ? -17.043 -11.750 24.129 1.00 71.06 85 PRO A C 1
ATOM 692 O O . PRO A 1 85 ? -17.372 -10.570 24.200 1.00 71.06 85 PRO A O 1
ATOM 695 N N . ASN A 1 86 ? -17.034 -12.527 25.212 1.00 70.50 86 ASN A N 1
ATOM 696 C CA . ASN A 1 86 ? -17.363 -12.079 26.566 1.00 70.50 86 ASN A CA 1
ATOM 697 C C . ASN A 1 86 ? -16.224 -11.294 27.251 1.00 70.50 86 ASN A C 1
ATOM 699 O O . ASN A 1 86 ? -16.473 -10.595 28.233 1.00 70.50 86 ASN A O 1
ATOM 703 N N . VAL A 1 87 ? -14.990 -11.366 26.742 1.00 66.19 87 VAL A N 1
ATOM 704 C CA . VAL A 1 87 ? -13.834 -10.621 27.278 1.00 66.19 87 VAL A CA 1
ATOM 705 C C . VAL A 1 87 ? -13.796 -9.190 26.741 1.00 66.19 87 VAL A C 1
ATOM 707 O O . VAL A 1 87 ? -13.477 -8.254 27.476 1.00 66.19 87 VAL A O 1
ATOM 710 N N . THR A 1 88 ? -14.191 -8.997 25.481 1.00 50.16 88 THR A N 1
ATOM 711 C CA . THR A 1 88 ? -14.107 -7.713 24.765 1.00 50.16 88 THR A CA 1
ATOM 712 C C . THR A 1 88 ? -14.932 -6.604 25.427 1.00 50.16 88 THR A C 1
ATOM 714 O O . THR A 1 88 ? -14.498 -5.458 25.448 1.00 50.16 88 THR A O 1
ATOM 717 N N . GLY A 1 89 ? -16.073 -6.932 26.046 1.00 45.41 89 GLY A N 1
ATOM 718 C CA . GLY A 1 89 ? -16.906 -5.952 26.759 1.00 45.41 89 GLY A CA 1
ATOM 719 C C . GLY A 1 89 ? -16.312 -5.447 28.083 1.00 45.41 89 GLY A C 1
ATOM 720 O O . GLY A 1 89 ? -16.583 -4.319 28.486 1.00 45.41 89 GLY A O 1
ATOM 721 N N . SER A 1 90 ? -15.479 -6.252 28.747 1.00 42.94 90 SER A N 1
ATOM 722 C CA . SER A 1 90 ? -14.958 -5.957 30.093 1.00 42.94 90 SER A CA 1
ATOM 723 C C . SER A 1 90 ? -13.702 -5.081 30.056 1.00 42.94 90 SER A C 1
ATOM 725 O O . SER A 1 90 ? -13.516 -4.209 30.906 1.00 42.94 90 SER A O 1
ATOM 727 N N . VAL A 1 91 ? -12.851 -5.270 29.041 1.00 46.97 91 VAL A N 1
ATOM 728 C CA . VAL A 1 91 ? -11.596 -4.514 28.877 1.00 46.97 91 VAL A CA 1
ATOM 729 C C . VAL A 1 91 ? -11.860 -3.053 28.483 1.00 46.97 91 VAL A C 1
ATOM 731 O O . VAL A 1 91 ? -11.119 -2.164 28.895 1.00 46.97 91 VAL A O 1
ATOM 734 N N . CYS A 1 92 ? -12.963 -2.773 27.780 1.00 37.81 92 CYS A N 1
ATOM 735 C CA . CYS A 1 92 ? -13.343 -1.415 27.372 1.00 37.81 92 CYS A CA 1
ATOM 736 C C . CYS A 1 92 ? -13.801 -0.501 28.526 1.00 37.81 92 CYS A C 1
ATOM 738 O O . CYS A 1 92 ? -13.895 0.709 28.331 1.00 37.81 92 CYS A O 1
ATOM 740 N N . ILE A 1 93 ? -14.085 -1.039 29.718 1.00 40.47 93 ILE A N 1
ATOM 741 C CA . ILE A 1 93 ? -14.687 -0.276 30.829 1.00 40.47 93 ILE A CA 1
ATOM 742 C C . ILE A 1 93 ? -13.642 0.131 31.891 1.00 40.47 93 ILE A C 1
ATOM 744 O O . ILE A 1 93 ? -13.841 1.101 32.620 1.00 40.47 93 ILE A O 1
ATOM 748 N N . GLY A 1 94 ? -12.495 -0.553 31.968 1.00 36.38 94 GLY A N 1
ATOM 749 C CA . GLY A 1 94 ? -11.542 -0.407 33.079 1.00 36.38 94 GLY A CA 1
ATOM 750 C C . GLY A 1 94 ? -10.509 0.726 32.980 1.00 36.38 94 GLY A C 1
ATOM 751 O O . GLY A 1 94 ? -9.832 0.999 33.969 1.00 36.38 94 GLY A O 1
ATOM 752 N N . SER A 1 95 ? -10.353 1.390 31.831 1.00 37.47 95 SER A N 1
ATOM 753 C CA . SER A 1 95 ? -9.179 2.244 31.559 1.00 37.47 95 SER A CA 1
ATOM 754 C C . SER A 1 95 ? -9.468 3.722 31.259 1.00 37.47 95 SER A C 1
ATOM 756 O O . SER A 1 95 ? -8.596 4.414 30.737 1.00 37.47 95 SER A O 1
ATOM 758 N N . ARG A 1 96 ? -10.637 4.274 31.626 1.00 37.69 96 ARG A N 1
ATOM 759 C CA . ARG A 1 96 ? -10.897 5.722 31.470 1.00 37.69 96 ARG A CA 1
ATOM 760 C C . ARG A 1 96 ? -11.679 6.346 32.610 1.00 37.69 96 ARG A C 1
ATOM 762 O O . ARG A 1 96 ? -12.902 6.402 32.587 1.00 37.69 96 ARG A O 1
ATOM 769 N N . SER A 1 97 ? -10.953 6.926 33.560 1.00 30.41 97 SER A N 1
ATOM 770 C CA . SER A 1 97 ? -11.401 8.100 34.318 1.00 30.41 97 SER A CA 1
ATOM 771 C C . SER A 1 97 ? -10.212 8.759 35.008 1.00 30.41 97 SER A C 1
ATOM 773 O O . SER A 1 97 ? -9.857 8.394 36.126 1.00 30.41 97 SER A O 1
ATOM 775 N N . LYS A 1 98 ? -9.603 9.744 34.342 1.00 29.64 98 LYS A N 1
ATOM 776 C CA . LYS A 1 98 ? -9.101 10.975 34.971 1.00 29.64 98 LYS A CA 1
ATOM 777 C C . LYS A 1 98 ? -8.826 12.009 33.882 1.00 29.64 98 LYS A C 1
ATOM 779 O O . LYS A 1 98 ? -8.027 11.796 32.980 1.00 29.64 98 LYS A O 1
ATOM 784 N N . ALA A 1 99 ? -9.596 13.085 33.967 1.00 32.69 99 ALA A N 1
ATOM 785 C CA . ALA A 1 99 ? -9.607 14.234 33.082 1.00 32.69 99 ALA A CA 1
ATOM 786 C C . ALA A 1 99 ? -8.277 14.994 33.090 1.00 32.69 99 ALA A C 1
ATOM 788 O O . ALA A 1 99 ? -7.640 15.060 34.136 1.00 32.69 99 ALA A O 1
ATOM 789 N N . LEU A 1 100 ? -7.954 15.682 31.989 1.00 28.78 100 LEU A N 1
ATOM 790 C CA . LEU A 1 100 ? -7.192 16.929 32.036 1.00 28.78 100 LEU A CA 1
ATOM 791 C C . LEU A 1 100 ? -7.554 17.842 30.846 1.00 28.78 100 LEU A C 1
ATOM 793 O O . LEU A 1 100 ? -7.425 17.456 29.692 1.00 28.78 100 LEU A O 1
ATOM 797 N N . GLY A 1 101 ? -8.004 19.056 31.182 1.00 26.22 101 GLY A N 1
ATOM 798 C CA . GLY A 1 101 ? -7.664 20.311 30.502 1.00 26.22 101 GLY A CA 1
ATOM 799 C C . GLY A 1 101 ? -8.129 20.541 29.063 1.00 26.22 101 GLY A C 1
ATOM 800 O O . GLY A 1 101 ? -7.429 20.215 28.116 1.00 26.22 101 GLY A O 1
ATOM 801 N N . ARG A 1 102 ? -9.242 21.269 28.904 1.00 37.00 102 ARG A N 1
ATOM 802 C CA . ARG A 1 102 ? -9.515 22.063 27.694 1.00 37.00 102 ARG A CA 1
ATOM 803 C C . ARG A 1 102 ? -8.467 23.175 27.559 1.00 37.00 102 ARG A C 1
ATOM 805 O O . ARG A 1 102 ? -8.386 24.026 28.442 1.00 37.00 102 ARG A O 1
ATOM 812 N N . SER A 1 103 ? -7.788 23.244 26.418 1.00 25.53 103 SER A N 1
ATOM 813 C CA . SER A 1 103 ? -7.085 24.448 25.963 1.00 25.53 103 SER A CA 1
ATOM 814 C C . SER A 1 103 ? -7.304 24.686 24.464 1.00 25.53 103 SER A C 1
ATOM 816 O O . SER A 1 103 ? -7.021 23.835 23.631 1.00 25.53 103 SER A O 1
ATOM 818 N N . SER A 1 104 ? -7.849 25.879 24.191 1.00 29.67 104 SER A N 1
ATOM 819 C CA . SER A 1 104 ? -7.783 26.712 22.977 1.00 29.67 104 SER A CA 1
ATOM 820 C C . SER A 1 104 ? -7.987 26.071 21.597 1.00 29.67 104 SER A C 1
ATOM 822 O O . SER A 1 104 ? -7.143 25.347 21.084 1.00 29.67 104 SER A O 1
ATOM 824 N N . ALA A 1 105 ? -9.081 26.488 20.956 1.00 34.38 105 ALA A N 1
ATOM 825 C CA . ALA A 1 105 ? -9.422 26.226 19.566 1.00 34.38 105 ALA A CA 1
ATOM 826 C C . ALA A 1 105 ? -8.337 26.711 18.583 1.00 34.38 105 ALA A C 1
ATOM 828 O O . ALA A 1 105 ? -8.162 27.911 18.376 1.00 34.38 105 ALA A O 1
ATOM 829 N N . SER A 1 106 ? -7.671 25.759 17.935 1.00 33.78 106 SER A N 1
ATOM 830 C CA . SER A 1 106 ? -7.102 25.887 16.593 1.00 33.78 106 SER A CA 1
ATOM 831 C C . SER A 1 106 ? -7.875 24.939 15.663 1.00 33.78 106 SER A C 1
ATOM 833 O O . SER A 1 106 ? -8.428 23.938 16.121 1.00 33.78 106 SER A O 1
ATOM 835 N N . ASN A 1 107 ? -8.021 25.310 14.388 1.00 36.38 107 ASN A N 1
ATOM 836 C CA . ASN A 1 107 ? -8.903 24.667 13.403 1.00 36.38 107 ASN A CA 1
ATOM 837 C C . ASN A 1 107 ? -8.901 23.124 13.476 1.00 36.38 107 ASN A C 1
ATOM 839 O O . ASN A 1 107 ? -7.907 22.475 13.176 1.00 36.38 107 ASN A O 1
ATOM 843 N N . MET A 1 108 ? -10.054 22.535 13.817 1.00 38.50 108 MET A N 1
ATOM 844 C CA . MET A 1 108 ? -10.269 21.088 14.015 1.00 38.50 108 MET A CA 1
ATOM 845 C C . MET A 1 108 ? -10.091 20.203 12.757 1.00 38.50 108 MET A C 1
ATOM 847 O O . MET A 1 108 ? -10.332 19.002 12.841 1.00 38.50 108 MET A O 1
ATOM 851 N N . ASN A 1 109 ? -9.696 20.751 11.602 1.00 54.53 109 ASN A N 1
ATOM 852 C CA . ASN A 1 109 ? -9.625 20.012 10.332 1.00 54.53 109 ASN A CA 1
ATOM 853 C C . ASN A 1 109 ? -8.236 19.449 9.974 1.00 54.53 109 ASN A C 1
ATOM 855 O O . ASN A 1 109 ? -8.160 18.673 9.024 1.00 54.53 109 ASN A O 1
ATOM 859 N N . ASP A 1 110 ? -7.186 19.782 10.732 1.00 70.88 110 ASP A N 1
ATOM 860 C CA . ASP A 1 110 ? -5.788 19.468 10.371 1.00 70.88 110 ASP A CA 1
ATOM 861 C C . ASP A 1 110 ? -5.142 18.425 11.307 1.00 70.88 110 ASP A C 1
ATOM 863 O O . ASP A 1 110 ? -3.917 18.339 11.429 1.00 70.88 110 ASP A O 1
ATOM 867 N N . THR A 1 111 ? -5.964 17.650 12.022 1.00 85.06 111 THR A N 1
ATOM 868 C CA . THR A 1 111 ? -5.504 16.594 12.936 1.00 85.06 111 THR A CA 1
ATOM 869 C C . THR A 1 111 ? -6.202 15.273 12.657 1.00 85.06 111 THR A C 1
ATOM 871 O O . THR A 1 111 ? -7.430 15.223 12.600 1.00 85.06 111 THR A O 1
ATOM 874 N N . PHE A 1 112 ? -5.417 14.206 12.563 1.00 89.94 112 PHE A N 1
ATOM 875 C CA . PHE A 1 112 ? -5.843 12.821 12.412 1.00 89.94 112 PHE A CA 1
ATOM 876 C C . PHE A 1 112 ? -5.857 12.099 13.768 1.00 89.94 112 PHE A C 1
ATOM 878 O O . PHE A 1 112 ? -4.931 12.259 14.564 1.00 89.94 112 PHE A O 1
ATOM 885 N N . ARG A 1 113 ? -6.889 11.284 14.022 1.00 92.50 113 ARG A N 1
ATOM 886 C CA . ARG A 1 113 ? -6.956 10.326 15.141 1.00 92.50 113 ARG A CA 1
ATOM 887 C C . ARG A 1 113 ? -7.546 9.017 14.640 1.00 92.50 113 ARG A C 1
ATOM 889 O O . ARG A 1 113 ? -8.537 9.038 13.914 1.00 92.50 113 ARG A O 1
ATOM 896 N N . PHE A 1 114 ? -7.016 7.884 15.089 1.00 90.06 114 PHE A N 1
ATOM 897 C CA . PHE A 1 114 ? -7.570 6.580 14.712 1.00 90.06 114 PHE A CA 1
ATOM 898 C C . PHE A 1 114 ? -8.982 6.375 15.263 1.00 90.06 114 PHE A C 1
ATOM 900 O O . PHE A 1 114 ? -9.827 5.791 14.592 1.00 90.06 114 PHE A O 1
ATOM 907 N N . THR A 1 115 ? -9.276 6.925 16.444 1.00 92.19 115 THR A N 1
ATOM 908 C CA . THR A 1 115 ? -10.614 6.846 17.053 1.00 92.19 115 THR A CA 1
ATOM 909 C C . THR A 1 115 ? -11.701 7.616 16.312 1.00 92.19 115 THR A C 1
ATOM 911 O O . THR A 1 115 ? -12.872 7.485 16.659 1.00 92.19 115 THR A O 1
ATOM 914 N N . ASP A 1 116 ? -11.339 8.432 15.320 1.00 90.94 116 ASP A N 1
ATOM 915 C CA . ASP A 1 116 ? -12.315 9.137 14.493 1.00 90.94 116 ASP A CA 1
ATOM 916 C C . ASP A 1 116 ? -12.936 8.217 13.416 1.00 90.94 116 ASP A C 1
ATOM 918 O O . ASP A 1 116 ? -13.878 8.642 12.742 1.00 90.94 116 ASP A O 1
ATOM 922 N N . TYR A 1 117 ? -12.428 6.985 13.251 1.00 91.31 117 TYR A N 1
ATOM 923 C CA . TYR A 1 117 ? -12.840 6.023 12.225 1.00 91.31 117 TYR A CA 1
ATOM 924 C C . TYR A 1 117 ? -13.563 4.806 12.813 1.00 91.31 117 TYR A C 1
ATOM 926 O O . TYR A 1 117 ? -13.157 4.240 13.825 1.00 91.31 117 TYR A O 1
ATOM 934 N N . ASP A 1 118 ? -14.633 4.382 12.140 1.00 90.50 118 ASP A N 1
ATOM 935 C CA . ASP A 1 118 ? -15.445 3.216 12.505 1.00 90.50 118 ASP A CA 1
ATOM 936 C C . ASP A 1 118 ? -14.870 1.911 11.950 1.00 90.50 118 ASP A C 1
ATOM 938 O O . ASP A 1 118 ? -15.067 0.835 12.518 1.00 90.50 118 ASP A O 1
ATOM 942 N N . CYS A 1 119 ? -14.196 1.997 10.803 1.00 90.31 119 CYS A N 1
ATOM 943 C CA . CYS A 1 119 ? -13.599 0.866 10.108 1.00 90.31 119 CYS A CA 1
ATOM 944 C C . CYS A 1 119 ? -12.233 1.275 9.564 1.00 90.31 119 CYS A C 1
ATOM 946 O O . CYS A 1 119 ? -12.108 2.329 8.937 1.00 90.31 119 CYS A O 1
ATOM 948 N N . ILE A 1 120 ? -11.230 0.427 9.779 1.00 92.31 120 ILE A N 1
ATOM 949 C CA . ILE A 1 120 ? -9.890 0.603 9.222 1.00 92.31 120 ILE A CA 1
ATOM 950 C C . ILE A 1 120 ? -9.577 -0.639 8.394 1.00 92.31 120 ILE A C 1
ATOM 952 O O . ILE A 1 120 ? -9.558 -1.748 8.928 1.00 92.31 120 ILE A O 1
ATOM 956 N N . GLY A 1 121 ? -9.405 -0.445 7.091 1.00 89.69 121 GLY A N 1
ATOM 957 C CA . GLY A 1 121 ? -8.940 -1.469 6.165 1.00 89.69 121 GLY A CA 1
ATOM 958 C C . GLY A 1 121 ? -7.442 -1.331 5.938 1.00 89.69 121 GLY A C 1
ATOM 959 O O . GLY A 1 121 ? -6.918 -0.218 5.923 1.00 89.69 121 GLY A O 1
ATOM 960 N N . PHE A 1 122 ? -6.774 -2.463 5.765 1.00 89.50 122 PHE A N 1
ATOM 961 C CA . PHE A 1 122 ? -5.350 -2.527 5.483 1.00 89.50 122 PHE A CA 1
ATOM 962 C C . PHE A 1 122 ? -5.153 -3.354 4.227 1.00 89.50 122 PHE A C 1
ATOM 964 O O . PHE A 1 122 ? -5.723 -4.444 4.120 1.00 89.50 122 PHE A O 1
ATOM 971 N N . ASP A 1 123 ? -4.337 -2.843 3.320 1.00 83.19 123 ASP A N 1
ATOM 972 C CA . ASP A 1 123 ? -3.701 -3.683 2.325 1.00 83.19 123 ASP A CA 1
ATOM 973 C C . ASP A 1 123 ? -2.699 -4.653 2.995 1.00 83.19 123 ASP A C 1
ATOM 975 O O . ASP A 1 123 ? -2.289 -4.470 4.150 1.00 83.19 123 ASP A O 1
ATOM 979 N N . LEU A 1 124 ? -2.352 -5.736 2.302 1.00 76.19 124 LEU A N 1
ATOM 980 C CA . LEU A 1 124 ? -1.489 -6.789 2.821 1.00 76.19 124 LEU A CA 1
ATOM 981 C C . LEU A 1 124 ? -0.032 -6.603 2.389 1.00 76.19 124 LEU A C 1
ATOM 983 O O . LEU A 1 124 ? 0.829 -6.416 3.252 1.00 76.19 124 LEU A O 1
ATOM 987 N N . ASP A 1 125 ? 0.246 -6.687 1.090 1.00 67.88 125 ASP A N 1
ATOM 988 C CA . ASP A 1 125 ? 1.602 -6.785 0.545 1.00 67.88 125 ASP A CA 1
ATOM 989 C C . ASP A 1 125 ? 2.279 -5.410 0.515 1.00 67.88 125 ASP A C 1
ATOM 991 O O . ASP A 1 125 ? 1.724 -4.452 0.010 1.00 67.88 125 ASP A O 1
ATOM 995 N N . ASN A 1 126 ? 3.484 -5.285 1.073 1.00 67.31 126 ASN A N 1
ATOM 996 C CA . ASN A 1 126 ? 4.190 -4.009 1.310 1.00 67.31 126 ASN A CA 1
ATOM 997 C C . ASN A 1 126 ? 3.483 -3.026 2.266 1.00 67.31 126 ASN A C 1
ATOM 999 O O . ASN A 1 126 ? 4.054 -1.991 2.606 1.00 67.31 126 ASN A O 1
ATOM 1003 N N . THR A 1 127 ? 2.308 -3.386 2.785 1.00 70.56 127 THR A N 1
ATOM 1004 C CA . THR A 1 127 ? 1.578 -2.615 3.797 1.00 70.56 127 THR A CA 1
ATOM 1005 C C . THR A 1 127 ? 1.704 -3.262 5.180 1.00 70.56 127 THR A C 1
ATOM 1007 O O . THR A 1 127 ? 2.443 -2.765 6.032 1.00 70.56 127 THR A O 1
ATOM 1010 N N . LEU A 1 128 ? 1.026 -4.391 5.421 1.00 76.25 128 LEU A N 1
ATOM 1011 C CA . LEU A 1 128 ? 1.165 -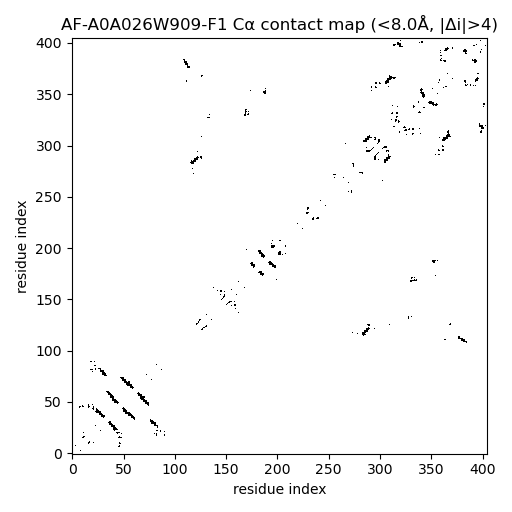5.170 6.662 1.00 76.25 128 LEU A CA 1
ATOM 1012 C C . LEU A 1 128 ? 2.360 -6.130 6.611 1.00 76.25 128 LEU A C 1
ATOM 1014 O O . LEU A 1 128 ? 3.018 -6.360 7.626 1.00 76.25 128 LEU A O 1
ATOM 1018 N N . LEU A 1 129 ? 2.624 -6.711 5.440 1.00 68.50 129 LEU A N 1
ATOM 1019 C CA . LEU A 1 129 ? 3.727 -7.630 5.189 1.00 68.50 129 LEU A CA 1
ATOM 1020 C C . LEU A 1 129 ? 4.799 -6.924 4.372 1.00 68.50 129 LEU A C 1
ATOM 1022 O O . LEU A 1 129 ? 4.629 -6.675 3.184 1.00 68.50 129 LEU A O 1
ATOM 1026 N N . ARG A 1 130 ? 5.928 -6.625 5.010 1.00 61.59 130 ARG A N 1
ATOM 1027 C CA . ARG A 1 130 ? 7.065 -6.011 4.327 1.00 61.59 130 ARG A CA 1
ATOM 1028 C C . ARG A 1 130 ? 7.960 -7.064 3.706 1.00 61.59 130 ARG A C 1
ATOM 1030 O O . ARG A 1 130 ? 8.320 -8.055 4.345 1.00 61.59 130 ARG A O 1
ATOM 1037 N N . TYR A 1 131 ? 8.357 -6.799 2.475 1.00 62.94 131 TYR A N 1
ATOM 1038 C CA . TYR A 1 131 ? 9.307 -7.616 1.746 1.00 62.94 131 TYR A CA 1
ATOM 1039 C C . TYR A 1 131 ? 10.700 -6.999 1.829 1.00 62.94 131 TYR A C 1
ATOM 1041 O O . TYR A 1 131 ? 10.865 -5.794 1.994 1.00 62.94 131 TYR A O 1
ATOM 1049 N N . ASN A 1 132 ? 11.729 -7.829 1.673 1.00 68.94 132 ASN A N 1
ATOM 1050 C CA . ASN A 1 132 ? 13.040 -7.310 1.308 1.00 68.94 132 ASN A CA 1
ATOM 1051 C C . ASN A 1 132 ? 12.962 -6.874 -0.162 1.00 68.94 132 ASN A C 1
ATOM 1053 O O . ASN A 1 132 ? 13.028 -7.724 -1.053 1.00 68.94 132 ASN A O 1
ATOM 1057 N N . VAL A 1 133 ? 12.779 -5.572 -0.402 1.00 64.06 133 VAL A N 1
ATOM 1058 C CA . VAL A 1 133 ? 12.502 -5.013 -1.736 1.00 64.06 133 VAL A CA 1
ATOM 1059 C C . VAL A 1 133 ? 13.604 -5.387 -2.729 1.00 64.06 133 VAL A C 1
ATOM 1061 O O . VAL A 1 133 ? 13.308 -5.805 -3.845 1.00 64.06 133 VAL A O 1
ATOM 1064 N N . THR A 1 134 ? 14.872 -5.351 -2.302 1.00 62.94 134 THR A N 1
ATOM 1065 C CA . THR A 1 134 ? 16.012 -5.767 -3.136 1.00 62.94 134 THR A CA 1
ATOM 1066 C C . THR A 1 134 ? 15.884 -7.206 -3.626 1.00 62.94 134 THR A C 1
ATOM 1068 O O . THR A 1 134 ? 16.108 -7.491 -4.803 1.00 62.94 134 THR A O 1
ATOM 1071 N N . SER A 1 135 ? 15.536 -8.127 -2.731 1.00 69.12 135 SER A N 1
ATOM 1072 C CA . SER A 1 135 ? 15.398 -9.545 -3.068 1.00 69.12 135 SER A CA 1
ATOM 1073 C C . SER A 1 135 ? 14.154 -9.796 -3.917 1.00 69.12 135 SER A C 1
ATOM 1075 O O . SER A 1 135 ? 14.213 -10.603 -4.841 1.00 69.12 135 SER A O 1
ATOM 1077 N N . LEU A 1 136 ? 13.058 -9.082 -3.634 1.00 65.62 136 LEU A N 1
ATOM 1078 C CA . LEU A 1 136 ? 11.804 -9.185 -4.375 1.00 65.62 136 LEU A CA 1
ATOM 1079 C C . LEU A 1 136 ? 11.985 -8.741 -5.831 1.00 65.62 136 LEU A C 1
ATOM 1081 O O . LEU A 1 136 ? 11.735 -9.532 -6.732 1.00 65.62 136 LEU A O 1
ATOM 1085 N N . VAL A 1 137 ? 12.507 -7.531 -6.062 1.00 62.81 137 VAL A N 1
ATOM 1086 C CA . VAL A 1 137 ? 12.716 -6.976 -7.413 1.00 62.81 137 VAL A CA 1
ATOM 1087 C C . VAL A 1 137 ? 13.665 -7.848 -8.239 1.00 62.81 137 VAL A C 1
ATOM 1089 O O . VAL A 1 137 ? 13.434 -8.070 -9.428 1.00 62.81 137 VAL A O 1
ATOM 1092 N N . ARG A 1 138 ? 14.730 -8.379 -7.619 1.00 67.38 138 ARG A N 1
ATOM 1093 C CA . ARG A 1 138 ? 15.651 -9.304 -8.299 1.00 67.38 138 ARG A CA 1
ATOM 1094 C C . ARG A 1 138 ? 14.951 -10.589 -8.722 1.00 67.38 138 ARG A C 1
ATOM 1096 O O . ARG A 1 138 ? 15.074 -10.978 -9.878 1.00 67.38 138 ARG A O 1
ATOM 1103 N N . MET A 1 139 ? 14.197 -11.201 -7.811 1.00 75.06 139 MET A N 1
ATOM 1104 C CA . MET A 1 139 ? 13.435 -12.416 -8.096 1.00 75.06 139 MET A CA 1
ATOM 1105 C C . MET A 1 139 ? 12.396 -12.180 -9.202 1.00 75.06 139 MET A C 1
ATOM 1107 O O . MET A 1 139 ? 12.346 -12.947 -10.158 1.00 75.06 139 MET A O 1
ATOM 1111 N N . GLU A 1 140 ? 11.634 -11.085 -9.138 1.00 64.88 140 GLU A N 1
ATOM 1112 C CA . GLU A 1 140 ? 10.639 -10.734 -10.161 1.00 64.88 140 GLU A CA 1
ATOM 1113 C C . GLU A 1 140 ? 11.267 -10.569 -11.551 1.00 64.88 140 GLU A C 1
ATOM 1115 O O . GLU A 1 140 ? 10.743 -11.092 -12.540 1.00 64.88 140 GLU A O 1
ATOM 1120 N N . TYR A 1 141 ? 12.405 -9.871 -11.639 1.00 69.81 141 TYR A N 1
ATOM 1121 C CA . TYR A 1 141 ? 13.125 -9.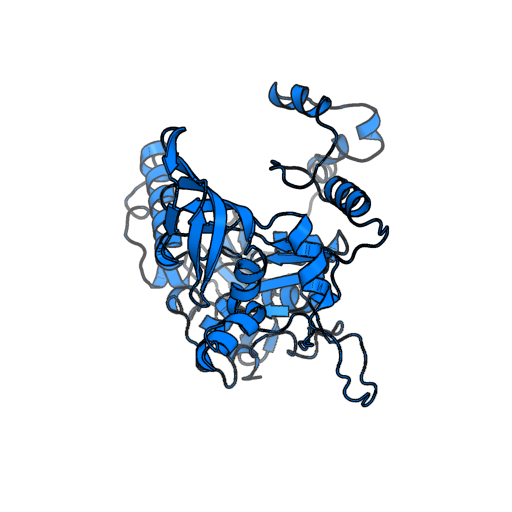709 -12.899 1.00 69.81 141 TYR A CA 1
ATOM 1122 C C . TYR A 1 141 ? 13.650 -11.043 -13.434 1.00 69.81 141 TYR A C 1
ATOM 1124 O O . TYR A 1 141 ? 13.483 -11.327 -14.620 1.00 69.81 141 TYR A O 1
ATOM 1132 N N . GLU A 1 142 ? 14.276 -11.860 -12.582 1.00 74.44 142 GLU A N 1
ATOM 1133 C CA . GLU A 1 142 ? 14.841 -13.159 -12.960 1.00 74.44 142 GLU A CA 1
ATOM 1134 C C . GLU A 1 142 ? 13.762 -14.106 -13.506 1.00 74.44 142 GLU A C 1
ATOM 1136 O O . GLU A 1 142 ? 13.952 -14.707 -14.569 1.00 74.44 142 GLU A O 1
ATOM 1141 N N . GLU A 1 143 ? 12.603 -14.175 -12.848 1.00 70.06 143 GLU A N 1
ATOM 1142 C CA . GLU A 1 143 ? 11.463 -14.981 -13.294 1.00 70.06 143 GLU A CA 1
ATOM 1143 C C . GLU A 1 143 ? 10.879 -14.465 -14.619 1.00 70.06 143 GLU A C 1
ATOM 1145 O O . GLU A 1 143 ? 10.658 -15.243 -15.555 1.00 70.06 143 GLU A O 1
ATOM 1150 N N . LEU A 1 144 ? 10.685 -13.147 -14.758 1.00 68.56 144 LEU A N 1
ATOM 1151 C CA . LEU A 1 144 ? 10.179 -12.548 -15.996 1.00 68.56 144 LEU A CA 1
ATOM 1152 C C . LEU A 1 144 ? 11.147 -12.760 -17.169 1.00 68.56 144 LEU A C 1
ATOM 1154 O O . LEU A 1 144 ? 10.732 -13.175 -18.255 1.00 68.56 144 LEU A O 1
ATOM 1158 N N . ALA A 1 145 ? 12.438 -12.493 -16.966 1.00 69.75 145 ALA A N 1
ATOM 1159 C CA . ALA A 1 145 ? 13.474 -12.692 -17.970 1.00 69.75 145 ALA A CA 1
ATOM 1160 C C . ALA A 1 145 ? 13.586 -14.169 -18.372 1.00 69.75 145 ALA A C 1
ATOM 1162 O O . ALA A 1 145 ? 13.620 -14.486 -19.566 1.00 69.75 145 ALA A O 1
ATOM 1163 N N . GLY A 1 146 ? 13.575 -15.074 -17.389 1.00 70.81 146 GLY A N 1
ATOM 1164 C CA . GLY A 1 146 ? 13.566 -16.516 -17.603 1.00 70.81 146 GLY A CA 1
ATOM 1165 C C . GLY A 1 146 ? 12.361 -16.966 -18.426 1.00 70.81 146 GLY A C 1
ATOM 1166 O O . GLY A 1 146 ? 12.519 -17.709 -19.396 1.00 70.81 146 GLY A O 1
ATOM 1167 N N . PHE A 1 147 ? 11.164 -16.468 -18.114 1.00 74.12 147 PHE A N 1
ATOM 1168 C CA . PHE A 1 147 ? 9.956 -16.747 -18.886 1.00 74.12 147 PHE A CA 1
ATOM 1169 C C . PHE A 1 147 ? 10.056 -16.240 -20.333 1.00 74.12 147 PHE A C 1
ATOM 1171 O O . PHE A 1 147 ? 9.775 -16.988 -21.274 1.00 74.12 147 PHE A O 1
ATOM 1178 N N . LEU A 1 148 ? 10.489 -14.993 -20.543 1.00 59.81 148 LEU A N 1
ATOM 1179 C CA . LEU A 1 148 ? 10.617 -14.408 -21.882 1.00 59.81 148 LEU A CA 1
ATOM 1180 C C . LEU A 1 148 ? 11.614 -15.178 -22.758 1.00 59.81 148 LEU A C 1
ATOM 1182 O O . LEU A 1 148 ? 11.348 -15.427 -23.935 1.00 59.81 148 LEU A O 1
ATOM 1186 N N . VAL A 1 149 ? 12.745 -15.601 -22.195 1.00 82.12 149 VAL A N 1
ATOM 1187 C CA . VAL A 1 149 ? 13.759 -16.351 -22.945 1.00 82.12 149 VAL A CA 1
ATOM 1188 C C . VAL A 1 149 ? 13.304 -17.785 -23.194 1.00 82.12 149 VAL A C 1
ATOM 1190 O O . VAL A 1 149 ? 13.240 -18.221 -24.343 1.00 82.12 149 VAL A O 1
ATOM 1193 N N . ASN A 1 150 ? 12.933 -18.508 -22.137 1.00 84.62 150 ASN A N 1
ATOM 1194 C CA . ASN A 1 150 ? 12.696 -19.948 -22.216 1.00 84.62 150 ASN A CA 1
ATOM 1195 C C . ASN A 1 150 ? 11.347 -20.298 -22.855 1.00 84.62 150 ASN A C 1
ATOM 1197 O O . ASN A 1 150 ? 11.250 -21.303 -23.553 1.00 84.62 150 ASN A O 1
ATOM 1201 N N . GLN A 1 151 ? 10.308 -19.487 -22.622 1.00 84.62 151 GLN A N 1
ATOM 1202 C CA . GLN A 1 151 ? 8.939 -19.779 -23.073 1.00 84.62 151 GLN A CA 1
ATOM 1203 C C . GLN A 1 151 ? 8.503 -18.925 -24.267 1.00 84.62 151 GLN A C 1
ATOM 1205 O O . GLN A 1 151 ? 7.628 -19.336 -25.028 1.00 84.62 151 GLN A O 1
ATOM 1210 N N . ARG A 1 152 ? 9.078 -17.726 -24.446 1.00 78.56 152 ARG A N 1
ATOM 1211 C CA . ARG A 1 152 ? 8.710 -16.808 -25.542 1.00 78.56 152 ARG A CA 1
ATOM 1212 C C . ARG A 1 152 ? 9.783 -16.666 -26.623 1.00 78.56 152 ARG A C 1
ATOM 1214 O O . ARG A 1 152 ? 9.521 -16.013 -27.628 1.00 78.56 152 ARG A O 1
ATOM 1221 N N . GLY A 1 153 ? 10.953 -17.287 -26.454 1.00 81.62 153 GLY A N 1
ATOM 1222 C CA . GLY A 1 153 ? 12.021 -17.311 -27.458 1.00 81.62 153 GLY A CA 1
ATOM 1223 C C . GLY A 1 153 ? 12.787 -15.994 -27.607 1.00 81.62 153 GLY A C 1
ATOM 1224 O O . GLY A 1 153 ? 13.406 -15.762 -28.646 1.00 81.62 153 GLY A O 1
ATOM 1225 N N . TYR A 1 154 ? 12.743 -15.113 -26.602 1.00 70.12 154 TYR A N 1
ATOM 1226 C CA . TYR A 1 154 ? 13.514 -13.868 -26.611 1.00 70.12 154 TYR A CA 1
ATOM 1227 C C . TYR A 1 154 ? 15.012 -14.167 -26.450 1.00 70.12 154 TYR A C 1
ATOM 1229 O O . TYR A 1 154 ? 15.410 -15.159 -25.841 1.00 70.12 154 TYR A O 1
ATOM 1237 N N . SER A 1 155 ? 15.872 -13.291 -26.977 1.00 82.50 155 SER A N 1
ATOM 1238 C CA . SER A 1 155 ? 17.323 -13.464 -26.846 1.00 82.50 155 SER A CA 1
ATOM 1239 C C . SER A 1 155 ? 17.787 -13.261 -25.400 1.00 82.50 155 SER A C 1
ATOM 1241 O O . SER A 1 155 ? 17.636 -12.179 -24.830 1.00 82.50 155 SER A O 1
ATOM 1243 N N . GLY A 1 156 ? 18.436 -14.277 -24.827 1.00 79.12 156 GLY A N 1
ATOM 1244 C CA . GLY A 1 156 ? 19.005 -14.217 -23.477 1.00 79.12 156 GLY A CA 1
ATOM 1245 C C . GLY A 1 156 ? 20.271 -13.363 -23.343 1.00 79.12 156 GLY A C 1
ATOM 1246 O O . GLY A 1 156 ? 20.718 -13.124 -22.227 1.00 79.12 156 GLY A O 1
ATOM 1247 N N . ALA A 1 157 ? 20.843 -12.861 -24.447 1.00 80.12 157 ALA A N 1
ATOM 1248 C CA . ALA A 1 157 ? 22.124 -12.139 -24.445 1.00 80.12 157 ALA A CA 1
ATOM 1249 C C . ALA A 1 157 ? 22.135 -10.865 -23.573 1.00 80.12 157 ALA A C 1
ATOM 1251 O O . ALA A 1 157 ? 23.203 -10.409 -23.153 1.00 80.12 157 ALA A O 1
ATOM 1252 N N . HIS A 1 158 ? 20.959 -10.289 -23.315 1.00 69.81 158 HIS A N 1
ATOM 1253 C CA . HIS A 1 158 ? 20.789 -9.118 -22.454 1.00 69.81 158 HIS A CA 1
ATOM 1254 C C . HIS A 1 158 ? 19.856 -9.384 -21.268 1.00 69.81 158 HIS A C 1
ATOM 1256 O O . HIS A 1 158 ? 20.166 -8.926 -20.178 1.00 69.81 158 HIS A O 1
ATOM 1262 N N . LEU A 1 159 ? 18.776 -10.153 -21.456 1.00 66.75 159 LEU A N 1
ATOM 1263 C CA . LEU A 1 159 ? 17.760 -10.397 -20.422 1.00 66.75 159 LEU A CA 1
ATOM 1264 C C . LEU A 1 159 ? 18.240 -11.289 -19.267 1.00 66.75 159 LEU A C 1
ATOM 1266 O O . LEU A 1 159 ? 17.747 -11.151 -18.161 1.00 66.75 159 LEU A O 1
ATOM 1270 N N . LEU A 1 160 ? 19.192 -12.200 -19.502 1.00 76.81 160 LEU A N 1
ATOM 1271 C CA . LEU A 1 160 ? 19.698 -13.108 -18.458 1.00 76.81 160 LEU A CA 1
ATOM 1272 C C . LEU A 1 160 ? 20.958 -12.585 -17.760 1.00 76.81 160 LEU A C 1
ATOM 1274 O O . LEU A 1 160 ? 21.595 -13.312 -16.997 1.00 76.81 160 LEU A O 1
ATOM 1278 N N . LYS A 1 161 ? 21.376 -11.350 -18.058 1.00 77.12 161 LYS A N 1
ATOM 1279 C CA . LYS A 1 161 ? 22.489 -10.734 -17.336 1.00 77.12 161 LYS A CA 1
ATOM 1280 C C . LYS A 1 161 ? 22.013 -10.353 -15.931 1.00 77.12 161 LYS A C 1
ATOM 1282 O O . LYS A 1 161 ? 20.891 -9.870 -15.805 1.00 77.12 161 LYS A O 1
ATOM 1287 N N . PRO A 1 162 ? 22.846 -10.536 -14.890 1.00 73.38 162 PRO A N 1
ATOM 1288 C CA . PRO A 1 162 ? 22.511 -10.055 -13.557 1.00 73.38 162 PRO A CA 1
ATOM 1289 C C . PRO A 1 162 ? 22.217 -8.555 -13.584 1.00 73.38 162 PRO A C 1
ATOM 1291 O O . PRO A 1 162 ? 22.952 -7.805 -14.233 1.00 73.38 162 PRO A O 1
ATOM 1294 N N . LEU A 1 163 ? 21.180 -8.136 -12.856 1.00 67.06 163 LEU A N 1
ATOM 1295 C CA . LEU A 1 163 ? 20.871 -6.721 -12.667 1.00 67.06 163 LEU A CA 1
ATOM 1296 C C . LEU A 1 163 ? 22.076 -6.000 -12.055 1.00 67.06 163 LEU A C 1
ATOM 1298 O O . LEU A 1 163 ? 22.621 -6.429 -11.032 1.00 67.06 163 LEU A O 1
ATOM 1302 N N . THR A 1 164 ? 22.489 -4.905 -12.685 1.00 74.38 164 THR A N 1
ATOM 1303 C CA . THR A 1 164 ? 23.521 -4.014 -12.149 1.00 74.38 164 THR A CA 1
ATOM 1304 C C . THR A 1 164 ? 22.914 -3.027 -11.149 1.00 74.38 164 THR A C 1
ATOM 1306 O O . THR A 1 164 ? 21.697 -2.862 -11.079 1.00 74.38 164 THR A O 1
ATOM 1309 N N . GLU A 1 165 ? 23.749 -2.338 -10.366 1.00 64.25 165 GLU A N 1
ATOM 1310 C CA . GLU A 1 165 ? 23.257 -1.283 -9.462 1.00 64.25 165 GLU A CA 1
ATOM 1311 C C . GLU A 1 165 ? 22.594 -0.128 -10.243 1.00 64.25 165 GLU A C 1
ATOM 1313 O O . GLU A 1 165 ? 21.639 0.460 -9.747 1.00 64.25 165 GLU A O 1
ATOM 1318 N N . ASP A 1 166 ? 23.039 0.153 -11.476 1.00 60.81 166 ASP A N 1
ATOM 1319 C CA . ASP A 1 166 ? 22.425 1.168 -12.345 1.00 60.81 166 ASP A CA 1
ATOM 1320 C C . ASP A 1 166 ? 21.039 0.723 -12.856 1.00 60.81 166 ASP A C 1
ATOM 1322 O O . ASP A 1 166 ? 20.137 1.548 -12.997 1.00 60.81 166 ASP A O 1
ATOM 1326 N N . ASP A 1 167 ? 20.840 -0.580 -13.096 1.00 63.72 167 ASP A N 1
ATOM 1327 C CA . ASP A 1 167 ? 19.526 -1.127 -13.465 1.00 63.72 167 ASP A CA 1
ATOM 1328 C C . ASP A 1 167 ? 18.541 -1.047 -12.288 1.00 63.72 167 ASP A C 1
ATOM 1330 O O . ASP A 1 167 ? 17.361 -0.756 -12.482 1.00 63.72 167 ASP A O 1
ATOM 1334 N N . LEU A 1 168 ? 19.027 -1.264 -11.061 1.00 61.97 168 LEU A N 1
ATOM 1335 C CA . LEU A 1 168 ? 18.231 -1.107 -9.841 1.00 61.97 168 LEU A CA 1
ATOM 1336 C C . LEU A 1 168 ? 17.854 0.368 -9.590 1.00 61.97 168 LEU A C 1
ATOM 1338 O O . LEU A 1 168 ? 16.700 0.625 -9.264 1.00 61.97 168 LEU A O 1
ATOM 1342 N N . ASP A 1 169 ? 18.765 1.330 -9.812 1.00 60.03 169 ASP A N 1
ATOM 1343 C CA . ASP A 1 169 ? 18.481 2.786 -9.724 1.00 60.03 169 ASP A CA 1
ATOM 1344 C C . ASP A 1 169 ? 17.455 3.245 -10.780 1.00 60.03 169 ASP A C 1
ATOM 1346 O O . ASP A 1 169 ? 16.700 4.198 -10.566 1.00 60.03 169 ASP A O 1
ATOM 1350 N N . PHE A 1 170 ? 17.398 2.556 -11.925 1.00 61.56 170 PHE A N 1
ATOM 1351 C CA . PHE A 1 170 ? 16.437 2.835 -12.989 1.00 61.56 170 PHE A CA 1
ATOM 1352 C C . PHE A 1 170 ? 15.007 2.372 -12.651 1.00 61.56 170 PHE A C 1
ATOM 1354 O O . PHE A 1 170 ? 14.045 3.040 -13.045 1.00 61.56 170 PHE A O 1
ATOM 1361 N N . MET A 1 171 ? 14.852 1.249 -11.941 1.00 56.59 171 MET A N 1
ATOM 1362 C CA . MET A 1 171 ? 13.560 0.636 -11.610 1.00 56.59 171 MET A CA 1
ATOM 1363 C C . MET A 1 171 ? 12.891 1.323 -10.413 1.00 56.59 171 MET A C 1
ATOM 1365 O O . MET A 1 171 ? 12.902 0.820 -9.295 1.00 56.59 171 MET A O 1
ATOM 1369 N N . GLN A 1 172 ? 12.268 2.476 -10.661 1.00 52.22 172 GLN A N 1
ATOM 1370 C CA . GLN A 1 172 ? 11.556 3.238 -9.633 1.00 52.22 172 GLN A CA 1
ATOM 1371 C C . GLN A 1 172 ? 10.030 3.124 -9.779 1.00 52.22 172 GLN A C 1
ATOM 1373 O O . GLN A 1 172 ? 9.489 3.173 -10.891 1.00 52.22 172 GLN A O 1
ATOM 1378 N N . LYS A 1 173 ? 9.312 3.034 -8.648 1.00 49.97 173 LYS A N 1
ATOM 1379 C CA . LYS A 1 173 ? 7.844 3.129 -8.623 1.00 49.97 173 LYS A CA 1
ATOM 1380 C C . LYS A 1 173 ? 7.395 4.469 -9.220 1.00 49.97 173 LYS A C 1
ATOM 1382 O O . LYS A 1 173 ? 7.971 5.526 -8.957 1.00 49.97 173 LYS A O 1
ATOM 1387 N N . GLY A 1 174 ? 6.323 4.423 -10.013 1.00 51.19 174 GLY A N 1
ATOM 1388 C CA . GLY A 1 174 ? 5.640 5.629 -10.470 1.00 51.19 174 GLY A CA 1
ATOM 1389 C C . GLY A 1 174 ? 6.125 6.243 -11.792 1.00 51.19 174 GLY A C 1
ATOM 1390 O O . GLY A 1 174 ? 5.852 7.417 -12.061 1.00 51.19 174 GLY A O 1
ATOM 1391 N N . LEU A 1 175 ? 6.825 5.465 -12.617 1.00 53.72 175 LEU A N 1
ATOM 1392 C CA . LEU A 1 175 ? 7.143 5.800 -14.007 1.00 53.72 175 LEU A CA 1
ATOM 1393 C C . LEU A 1 175 ? 5.989 5.402 -14.947 1.00 53.72 175 LEU A C 1
ATOM 1395 O O . LEU A 1 175 ? 5.236 4.473 -14.660 1.00 53.72 175 LEU A O 1
ATOM 1399 N N . MET A 1 176 ? 5.850 6.090 -16.083 1.00 51.47 176 MET A N 1
ATOM 1400 C CA . MET A 1 176 ? 4.868 5.753 -17.124 1.00 51.47 176 MET A CA 1
ATOM 1401 C C . MET A 1 176 ? 5.555 5.154 -18.353 1.00 51.47 176 MET A C 1
ATOM 1403 O O . MET A 1 176 ? 6.568 5.678 -18.807 1.00 51.47 176 MET A O 1
ATOM 1407 N N . LEU A 1 177 ? 4.996 4.084 -18.916 1.00 45.56 177 LEU A N 1
ATOM 1408 C CA . LEU A 1 177 ? 5.516 3.418 -20.114 1.00 45.56 177 LEU A CA 1
ATOM 1409 C C . LEU A 1 177 ? 4.714 3.833 -21.354 1.00 45.56 177 LEU A C 1
ATOM 1411 O O . LEU A 1 177 ? 3.535 3.506 -21.474 1.00 45.56 177 LEU A O 1
ATOM 1415 N N . ASP A 1 178 ? 5.368 4.506 -22.299 1.00 57.12 178 ASP A N 1
ATOM 1416 C CA . ASP A 1 178 ? 4.884 4.649 -23.675 1.00 57.12 178 ASP A CA 1
ATOM 1417 C C . ASP A 1 178 ? 5.312 3.402 -24.459 1.00 57.12 178 ASP A C 1
ATOM 1419 O O . ASP A 1 178 ? 6.441 3.305 -24.950 1.00 57.12 178 ASP A O 1
ATOM 1423 N N . LEU A 1 179 ? 4.404 2.428 -24.545 1.00 40.94 179 LEU A N 1
ATOM 1424 C CA . LEU A 1 179 ? 4.636 1.147 -25.220 1.00 40.94 179 LEU A CA 1
ATOM 1425 C C . LEU A 1 179 ? 4.743 1.279 -26.746 1.00 40.94 179 LEU A C 1
ATOM 1427 O O . LEU A 1 179 ? 5.331 0.414 -27.389 1.00 40.94 179 LEU A O 1
ATOM 1431 N N . GLU A 1 180 ? 4.198 2.348 -27.328 1.00 47.09 180 GLU A N 1
ATOM 1432 C CA . GLU A 1 180 ? 4.219 2.585 -28.773 1.00 47.09 180 GLU A CA 1
ATOM 1433 C C . GLU A 1 180 ? 5.598 3.087 -29.222 1.00 47.09 180 GLU A C 1
ATOM 1435 O O . GLU A 1 180 ? 6.121 2.665 -30.253 1.00 47.09 180 GLU A O 1
ATOM 1440 N N . ARG A 1 181 ? 6.213 3.968 -28.423 1.00 53.59 181 ARG A N 1
ATOM 1441 C CA . ARG A 1 181 ? 7.520 4.581 -28.728 1.00 53.59 181 ARG A CA 1
ATOM 1442 C C . ARG A 1 181 ? 8.675 3.985 -27.928 1.00 53.59 181 ARG A C 1
ATOM 1444 O O . ARG A 1 181 ? 9.821 4.373 -28.150 1.00 53.59 181 ARG A O 1
ATOM 1451 N N . GLY A 1 182 ? 8.396 3.067 -27.003 1.00 50.84 182 GLY A N 1
ATOM 1452 C CA . GLY A 1 182 ? 9.393 2.421 -26.147 1.00 50.84 182 GLY A CA 1
ATOM 1453 C C . GLY A 1 182 ? 10.045 3.374 -25.142 1.00 50.84 182 GLY A C 1
ATOM 1454 O O . GLY A 1 182 ? 11.234 3.235 -24.846 1.00 50.84 182 GLY A O 1
ATOM 1455 N N . ASN A 1 183 ? 9.300 4.372 -24.656 1.00 59.53 183 ASN A N 1
ATOM 1456 C CA . ASN A 1 183 ? 9.821 5.381 -23.734 1.00 59.53 183 ASN A CA 1
ATOM 1457 C C . ASN A 1 183 ? 9.311 5.166 -22.307 1.00 59.53 183 ASN A C 1
ATOM 1459 O O . ASN A 1 183 ? 8.171 4.763 -22.097 1.00 59.53 183 ASN A O 1
ATOM 1463 N N . VAL A 1 184 ? 10.143 5.507 -21.326 1.00 56.66 184 VAL A N 1
ATOM 1464 C CA . VAL A 1 184 ? 9.772 5.571 -19.909 1.00 56.66 184 VAL A CA 1
ATOM 1465 C C . VAL A 1 184 ? 9.750 7.036 -19.489 1.00 56.66 184 VAL A C 1
ATOM 1467 O O . VAL A 1 184 ? 10.698 7.778 -19.747 1.00 56.66 184 VAL A O 1
ATOM 1470 N N . LEU A 1 185 ? 8.648 7.486 -18.897 1.00 63.50 185 LEU A N 1
ATOM 1471 C CA . LEU A 1 185 ? 8.334 8.895 -18.682 1.00 63.50 185 LEU A CA 1
ATOM 1472 C C . LEU A 1 185 ? 8.178 9.203 -17.193 1.00 63.50 185 LEU A C 1
ATOM 1474 O O . LEU A 1 185 ? 7.519 8.469 -16.455 1.00 63.50 185 LEU A O 1
ATOM 1478 N N . ARG A 1 186 ? 8.717 10.354 -16.780 1.00 60.00 186 ARG A N 1
ATOM 1479 C CA . ARG A 1 186 ? 8.462 10.972 -15.478 1.00 60.00 186 ARG A CA 1
ATOM 1480 C C . ARG A 1 186 ? 7.652 12.249 -15.677 1.00 60.00 186 ARG A C 1
ATOM 1482 O O . ARG A 1 186 ? 8.122 13.207 -16.299 1.00 60.00 186 ARG A O 1
ATOM 1489 N N . VAL A 1 187 ? 6.437 12.250 -15.139 1.00 60.28 187 VAL A N 1
ATOM 1490 C CA . VAL A 1 187 ? 5.410 13.273 -15.385 1.00 60.28 187 VAL A CA 1
ATOM 1491 C C . VAL A 1 187 ? 5.154 14.078 -14.104 1.00 60.28 187 VAL A C 1
ATOM 1493 O O . VAL A 1 187 ? 5.193 13.522 -13.006 1.00 60.28 187 VAL A O 1
ATOM 1496 N N . SER A 1 188 ? 4.950 15.392 -14.215 1.00 54.91 188 SER A N 1
ATOM 1497 C CA . SER A 1 188 ? 4.555 16.262 -13.092 1.00 54.91 188 SER A CA 1
ATOM 1498 C C . SER A 1 188 ? 3.033 16.244 -12.845 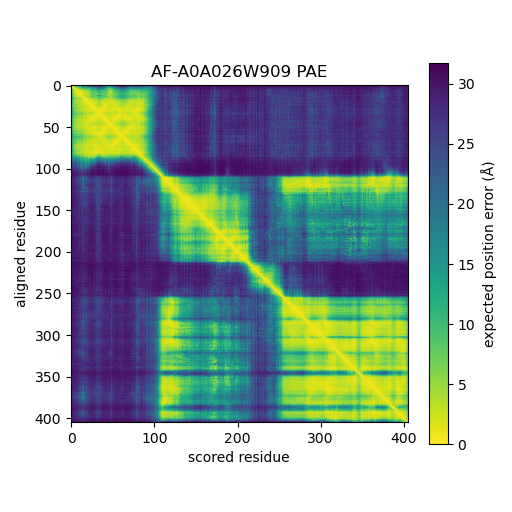1.00 54.91 188 SER A C 1
ATOM 1500 O O . SER A 1 188 ? 2.289 15.741 -13.686 1.00 54.91 188 SER A O 1
ATOM 1502 N N . PRO A 1 189 ? 2.531 16.785 -11.711 1.00 46.88 189 PRO A N 1
ATOM 1503 C CA . PRO A 1 189 ? 1.097 16.768 -11.378 1.00 46.88 189 PRO A CA 1
ATOM 1504 C C . PRO A 1 189 ? 0.153 17.393 -12.422 1.00 46.88 189 PRO A C 1
ATOM 1506 O O . PRO A 1 189 ? -1.023 17.051 -12.474 1.00 46.88 189 PRO A O 1
ATOM 1509 N N . ASP A 1 190 ? 0.662 18.308 -13.246 1.00 63.88 190 ASP A N 1
ATOM 1510 C CA . ASP A 1 190 ? -0.038 18.997 -14.339 1.00 63.88 190 ASP A CA 1
ATOM 1511 C C . ASP A 1 190 ? -0.023 18.219 -15.673 1.00 63.88 190 ASP A C 1
ATOM 1513 O O . ASP A 1 190 ? -0.508 18.724 -16.683 1.00 63.88 190 ASP A O 1
ATOM 1517 N N . GLY A 1 191 ? 0.529 16.999 -15.694 1.00 52.62 191 GLY A N 1
ATOM 1518 C CA . GLY A 1 191 ? 0.596 16.146 -16.884 1.00 52.62 191 GLY A CA 1
ATOM 1519 C C . GLY A 1 191 ? 1.784 16.430 -17.810 1.00 52.62 191 GLY A C 1
ATOM 1520 O O . GLY A 1 191 ? 1.906 15.800 -18.859 1.00 52.62 191 GLY A O 1
ATOM 1521 N N . VAL A 1 192 ? 2.686 17.346 -17.441 1.00 70.38 192 VAL A N 1
ATOM 1522 C CA . VAL A 1 192 ? 3.867 17.683 -18.252 1.00 70.38 192 VAL A CA 1
ATOM 1523 C C . VAL A 1 192 ? 4.971 16.635 -18.069 1.00 70.38 192 VAL A C 1
ATOM 1525 O O . VAL A 1 192 ? 5.379 16.324 -16.950 1.00 70.38 192 VAL A O 1
ATOM 1528 N N . ILE A 1 193 ? 5.508 16.107 -19.173 1.00 71.00 193 ILE A N 1
ATOM 1529 C CA . ILE A 1 193 ? 6.667 15.200 -19.155 1.00 71.00 193 ILE A CA 1
ATOM 1530 C C . ILE A 1 193 ? 7.913 16.013 -18.773 1.00 71.00 193 ILE A C 1
ATOM 1532 O O . ILE A 1 193 ? 8.379 16.851 -19.545 1.00 71.00 193 ILE A O 1
ATOM 1536 N N . ARG A 1 194 ? 8.460 15.778 -17.574 1.00 65.19 194 ARG A N 1
ATOM 1537 C CA . ARG A 1 194 ? 9.644 16.490 -17.053 1.00 65.19 194 ARG A CA 1
ATOM 1538 C C . ARG A 1 194 ? 10.944 15.778 -17.393 1.00 65.19 194 ARG A C 1
ATOM 1540 O O . ARG A 1 194 ? 11.966 16.433 -17.577 1.00 65.19 194 ARG A O 1
ATOM 1547 N N . ARG A 1 195 ? 10.911 14.446 -17.478 1.00 65.75 195 ARG A N 1
ATOM 1548 C CA . ARG A 1 195 ? 12.028 13.612 -17.940 1.00 65.75 195 ARG A CA 1
ATOM 1549 C C . ARG A 1 195 ? 11.491 12.418 -18.721 1.00 65.75 195 ARG A C 1
ATOM 1551 O O . ARG A 1 195 ? 10.391 11.945 -18.447 1.00 65.75 195 ARG A O 1
ATOM 1558 N N . ALA A 1 196 ? 12.275 11.929 -19.670 1.00 64.62 196 ALA A N 1
ATOM 1559 C CA . ALA A 1 196 ? 11.961 10.730 -20.431 1.00 64.62 196 ALA A CA 1
ATOM 1560 C C . ALA A 1 196 ? 13.249 9.973 -20.759 1.00 64.62 196 ALA A C 1
ATOM 1562 O O . ALA A 1 196 ? 14.286 10.597 -20.991 1.00 64.62 196 ALA A O 1
ATOM 1563 N N . SER A 1 197 ? 13.181 8.651 -20.821 1.00 55.53 197 SER A N 1
ATOM 1564 C CA . SER A 1 197 ? 14.222 7.796 -21.383 1.00 55.53 197 SER A CA 1
ATOM 1565 C C . SER A 1 197 ? 13.646 6.931 -22.500 1.00 55.53 197 SER A C 1
ATOM 1567 O O . SER A 1 197 ? 12.449 6.660 -22.532 1.00 55.53 197 SER A O 1
ATOM 1569 N N . HIS A 1 198 ? 14.499 6.503 -23.425 1.00 65.69 198 HIS A N 1
ATOM 1570 C CA . HIS A 1 198 ? 14.189 5.440 -24.377 1.00 65.69 198 HIS A CA 1
ATOM 1571 C C . HIS A 1 198 ? 14.999 4.210 -23.968 1.00 65.69 198 HIS A C 1
ATOM 1573 O O . HIS A 1 198 ? 16.235 4.238 -24.026 1.00 65.69 198 HIS A O 1
ATOM 1579 N N . GLY A 1 199 ? 14.326 3.177 -23.457 1.00 62.66 199 GLY A N 1
ATOM 1580 C CA . GLY A 1 199 ? 14.984 2.173 -22.612 1.00 62.66 199 GLY A CA 1
ATOM 1581 C C . GLY A 1 199 ? 15.686 2.838 -21.416 1.00 62.66 199 GLY A C 1
ATOM 1582 O O . GLY A 1 199 ? 15.098 3.695 -20.755 1.00 62.66 199 GLY A O 1
ATOM 1583 N N . SER A 1 200 ? 16.960 2.513 -21.180 1.00 58.22 200 SER A N 1
ATOM 1584 C CA . SER A 1 200 ? 17.790 3.112 -20.117 1.00 58.22 200 SER A CA 1
ATOM 1585 C C . SER A 1 200 ? 18.473 4.436 -20.502 1.00 58.22 200 SER A C 1
ATOM 1587 O O . SER A 1 200 ? 19.124 5.067 -19.672 1.00 58.22 200 SER A O 1
ATOM 1589 N N . ARG A 1 201 ? 18.341 4.906 -21.752 1.00 63.25 201 ARG A N 1
ATOM 1590 C CA . ARG A 1 201 ? 19.012 6.132 -22.219 1.00 63.25 201 ARG A CA 1
ATOM 1591 C C . ARG A 1 201 ? 18.130 7.362 -22.019 1.00 63.25 201 ARG A C 1
ATOM 1593 O O . ARG A 1 201 ? 17.103 7.492 -22.685 1.00 63.25 201 ARG A O 1
ATOM 1600 N N . LEU A 1 202 ? 18.564 8.299 -21.179 1.00 57.09 202 LEU A N 1
ATOM 1601 C CA . LEU A 1 202 ? 17.861 9.564 -20.937 1.00 57.09 202 LEU A CA 1
ATOM 1602 C C . LEU A 1 202 ? 17.795 10.442 -22.207 1.00 57.09 202 LEU A C 1
ATOM 1604 O O . LEU A 1 202 ? 18.771 10.550 -22.953 1.00 57.09 202 LEU A O 1
ATOM 1608 N N . LEU A 1 203 ? 16.643 11.067 -22.456 1.00 66.44 203 LEU A N 1
ATOM 1609 C CA . LEU A 1 203 ? 16.398 11.978 -23.579 1.00 66.44 203 LEU A CA 1
ATOM 1610 C C . LEU A 1 203 ? 16.643 13.441 -23.170 1.00 66.44 203 LEU A C 1
ATOM 1612 O O . LEU A 1 203 ? 16.369 13.833 -22.036 1.00 66.44 203 LEU A O 1
ATOM 1616 N N . SER A 1 204 ? 17.124 14.267 -24.106 1.00 74.50 204 SER A N 1
ATOM 1617 C CA . SER A 1 204 ? 17.244 15.718 -23.908 1.00 74.50 204 SER A CA 1
ATOM 1618 C C . SER A 1 204 ? 15.883 16.417 -24.009 1.00 74.50 204 SER A C 1
ATOM 1620 O O . SER A 1 204 ? 14.973 15.938 -24.686 1.00 74.50 204 SER A O 1
ATOM 1622 N N . VAL A 1 205 ? 15.752 17.586 -23.373 1.00 65.06 205 VAL A N 1
ATOM 1623 C CA . VAL A 1 205 ? 14.500 18.370 -23.345 1.00 65.06 205 VAL A CA 1
ATOM 1624 C C . VAL A 1 205 ? 14.011 18.739 -24.751 1.00 65.06 205 VAL A C 1
ATOM 1626 O O . VAL A 1 205 ? 12.813 18.663 -25.019 1.00 65.06 205 VAL A O 1
ATOM 1629 N N . ASP A 1 206 ? 14.921 19.081 -25.664 1.00 72.50 206 ASP A N 1
ATOM 1630 C CA . ASP A 1 206 ? 14.568 19.425 -27.048 1.00 72.50 206 ASP A CA 1
ATOM 1631 C C . ASP A 1 206 ? 14.021 18.210 -27.804 1.00 72.50 206 ASP A C 1
ATOM 1633 O O . ASP A 1 206 ? 13.010 18.304 -28.497 1.00 72.50 206 ASP A O 1
ATOM 1637 N N . ARG A 1 207 ? 14.612 17.030 -27.573 1.00 67.88 207 ARG A N 1
ATOM 1638 C CA . ARG A 1 207 ? 14.163 15.785 -28.198 1.00 67.88 207 ARG A CA 1
ATOM 1639 C C . ARG A 1 207 ? 12.806 15.317 -27.670 1.00 67.88 207 ARG A C 1
ATOM 1641 O O . ARG A 1 207 ? 12.042 14.720 -28.419 1.00 67.88 207 ARG A O 1
ATOM 1648 N N . ILE A 1 208 ? 12.486 15.602 -26.407 1.00 60.31 208 ILE A N 1
ATOM 1649 C CA . ILE A 1 208 ? 11.165 15.317 -25.824 1.00 60.31 208 ILE A CA 1
ATOM 1650 C C . ILE A 1 208 ? 10.078 16.140 -26.531 1.00 60.31 208 ILE A C 1
ATOM 1652 O O . ILE A 1 208 ? 9.029 15.598 -26.870 1.00 60.31 208 ILE A O 1
ATOM 1656 N N . LYS A 1 209 ? 10.334 17.425 -26.808 1.00 68.00 209 LYS A N 1
ATOM 1657 C CA . LYS A 1 209 ? 9.367 18.326 -27.463 1.00 68.00 209 LYS A CA 1
ATOM 1658 C C . LYS A 1 209 ? 9.085 17.961 -28.923 1.00 68.00 209 LYS A C 1
ATOM 1660 O O . LYS A 1 209 ? 7.984 18.202 -29.399 1.00 68.00 209 LYS A O 1
ATOM 1665 N N . GLU A 1 210 ? 10.048 17.359 -29.618 1.00 72.94 210 GLU A N 1
ATOM 1666 C CA . GLU A 1 210 ? 9.868 16.875 -30.996 1.00 72.94 210 GLU A CA 1
ATOM 1667 C C . GLU A 1 210 ? 8.964 15.636 -31.094 1.00 72.94 210 GLU A C 1
ATOM 1669 O O . GLU A 1 210 ? 8.304 15.435 -32.110 1.00 72.94 210 GLU A O 1
ATOM 1674 N N . ILE A 1 211 ? 8.943 14.784 -30.063 1.00 57.97 211 ILE A N 1
ATOM 1675 C CA . ILE A 1 211 ? 8.283 13.468 -30.112 1.00 57.97 211 ILE A CA 1
ATOM 1676 C C . ILE A 1 211 ? 6.776 13.552 -29.797 1.00 57.97 211 ILE A C 1
ATOM 1678 O O . ILE A 1 211 ? 6.024 12.681 -30.236 1.00 57.97 211 ILE A O 1
ATOM 1682 N N . TYR A 1 212 ? 6.309 14.596 -29.101 1.00 62.94 212 TYR A N 1
ATOM 1683 C CA . TYR A 1 212 ? 4.915 14.699 -28.637 1.00 62.94 212 TYR A CA 1
ATOM 1684 C C . TYR A 1 212 ? 4.192 16.010 -29.057 1.00 62.94 212 TYR A C 1
ATOM 1686 O O . TYR A 1 212 ? 4.151 16.947 -28.257 1.00 62.94 212 TYR A O 1
ATOM 1694 N N . PRO A 1 213 ? 3.567 16.082 -30.261 1.00 48.03 213 PRO A N 1
ATOM 1695 C CA . PRO A 1 213 ? 2.694 17.197 -30.693 1.00 48.03 213 PRO A CA 1
ATOM 1696 C C . PRO A 1 213 ? 1.173 16.845 -30.831 1.00 48.03 213 PRO A C 1
ATOM 1698 O O . PRO A 1 213 ? 0.808 15.840 -31.433 1.00 48.03 213 PRO A O 1
ATOM 1701 N N . GLU A 1 214 ? 0.285 17.702 -30.297 1.00 52.78 214 GLU A N 1
ATOM 1702 C CA . GLU A 1 214 ? -1.197 17.887 -30.472 1.00 52.78 214 GLU A CA 1
ATOM 1703 C C . GLU A 1 214 ? -2.276 16.741 -30.403 1.00 52.78 214 GLU A C 1
ATOM 1705 O O . GLU A 1 214 ? -3.417 17.070 -30.107 1.00 52.78 214 GLU A O 1
ATOM 1710 N N . GLN A 1 215 ? -2.003 15.437 -30.585 1.00 36.00 215 GLN A N 1
ATOM 1711 C CA . GLN A 1 215 ? -2.792 14.246 -30.092 1.00 36.00 215 GLN A CA 1
ATOM 1712 C C . GLN A 1 215 ? -4.388 14.135 -30.193 1.00 36.00 215 GLN A C 1
ATOM 1714 O O . GLN A 1 215 ? -4.981 14.520 -29.194 1.00 36.00 215 GLN A O 1
ATOM 1719 N N . ARG A 1 216 ? -5.107 13.496 -31.203 1.00 41.38 216 ARG A N 1
ATOM 1720 C CA . ARG A 1 216 ? -6.534 12.870 -31.133 1.00 41.38 216 ARG A CA 1
ATOM 1721 C C . ARG A 1 216 ? -7.217 12.180 -32.418 1.00 41.38 216 ARG A C 1
ATOM 1723 O O . ARG A 1 216 ? -6.761 12.488 -33.516 1.00 41.38 216 ARG A O 1
ATOM 1730 N N . TRP A 1 217 ? -8.310 11.324 -32.282 1.00 42.12 217 TRP A N 1
ATOM 1731 C CA . TRP A 1 217 ? -9.362 10.789 -33.281 1.00 42.12 217 TRP A CA 1
ATOM 1732 C C . TRP A 1 217 ? -10.788 10.484 -32.640 1.00 42.12 217 TRP A C 1
ATOM 1734 O O . TRP A 1 217 ? -10.945 10.860 -31.494 1.00 42.12 217 TRP A O 1
ATOM 1744 N N . ASP A 1 218 ? -11.844 9.914 -33.313 1.00 48.56 218 ASP A N 1
ATOM 1745 C CA . ASP A 1 218 ? -13.286 10.185 -32.971 1.00 48.56 218 ASP A CA 1
ATOM 1746 C C . ASP A 1 218 ? -14.354 9.025 -32.943 1.00 48.56 218 ASP A C 1
ATOM 1748 O O . ASP A 1 218 ? -15.332 9.143 -32.207 1.00 48.56 218 ASP A O 1
ATOM 1752 N N . VAL A 1 219 ? -14.296 7.926 -33.724 1.00 41.84 219 VAL A N 1
ATOM 1753 C CA . VAL A 1 219 ? -15.403 6.901 -33.770 1.00 41.84 219 VAL A CA 1
ATOM 1754 C C . VAL A 1 219 ? -15.089 5.629 -32.973 1.00 41.84 219 VAL A C 1
ATOM 1756 O O . VAL A 1 219 ? -15.955 5.049 -32.316 1.00 41.84 219 VAL A O 1
ATOM 1759 N N . THR A 1 220 ? -13.825 5.227 -32.939 1.00 41.75 220 THR A N 1
ATOM 1760 C CA . THR A 1 220 ? -13.274 4.334 -31.908 1.00 41.75 220 THR A CA 1
ATOM 1761 C C . THR A 1 220 ? -13.350 4.964 -30.517 1.00 41.75 220 THR A C 1
ATOM 1763 O O . THR A 1 220 ? -13.460 4.251 -29.527 1.00 41.75 220 THR A O 1
ATOM 1766 N N . ASP A 1 221 ? -13.454 6.286 -30.444 1.00 50.66 221 ASP A N 1
ATOM 1767 C CA . ASP A 1 221 ? -13.611 7.070 -29.222 1.00 50.66 221 ASP A CA 1
ATOM 1768 C C . ASP A 1 221 ? -15.026 6.992 -28.615 1.00 50.66 221 ASP A C 1
ATOM 1770 O O . ASP A 1 221 ? -15.314 7.685 -27.644 1.00 50.66 221 ASP A O 1
ATOM 1774 N N . ALA A 1 222 ? -15.917 6.129 -29.124 1.00 48.59 222 ALA A N 1
ATOM 1775 C CA . ALA A 1 222 ? -17.232 5.839 -28.525 1.00 48.59 222 ALA A CA 1
ATOM 1776 C C . ALA A 1 222 ? -17.393 4.383 -28.029 1.00 48.59 222 ALA A C 1
ATOM 1778 O O . ALA A 1 222 ? -18.081 4.144 -27.043 1.00 48.59 222 ALA A O 1
ATOM 1779 N N . TYR A 1 223 ? -16.773 3.400 -28.691 1.00 40.19 223 TYR A N 1
ATOM 1780 C CA . TYR A 1 223 ? -16.821 1.980 -28.290 1.00 40.19 223 TYR A CA 1
ATOM 1781 C C . TYR A 1 223 ? -15.548 1.540 -27.544 1.00 40.19 223 TYR A C 1
ATOM 1783 O O . TYR A 1 223 ? -15.621 0.712 -26.640 1.00 40.19 223 TYR A O 1
ATOM 1791 N N . CYS A 1 224 ? -14.392 2.141 -27.848 1.00 44.78 224 CYS A N 1
ATOM 1792 C CA . CYS A 1 224 ? -13.155 1.968 -27.075 1.00 44.78 224 CYS A CA 1
ATOM 1793 C C . CYS A 1 224 ? -13.022 2.994 -25.941 1.00 44.78 224 CYS A C 1
ATOM 1795 O O . CYS A 1 224 ? -12.149 2.844 -25.092 1.00 44.78 224 CYS A O 1
ATOM 1797 N N . SER A 1 225 ? -13.884 4.015 -25.906 1.00 46.53 225 SER A N 1
ATOM 1798 C CA . SER A 1 225 ? -13.975 4.926 -24.763 1.00 46.53 225 SER A CA 1
ATOM 1799 C C . SER A 1 225 ? -14.776 4.358 -23.602 1.00 46.53 225 SER A C 1
ATOM 1801 O O . SER A 1 225 ? -14.526 4.767 -22.472 1.00 46.53 225 SER A O 1
ATOM 1803 N N . ASP A 1 226 ? -15.690 3.406 -23.842 1.00 49.41 226 ASP A N 1
ATOM 1804 C CA . ASP A 1 226 ? -16.332 2.684 -22.748 1.00 49.41 226 ASP A CA 1
ATOM 1805 C C . ASP A 1 226 ? -16.888 1.294 -23.128 1.00 49.41 226 ASP A C 1
ATOM 1807 O O . ASP A 1 226 ? -18.080 1.119 -23.400 1.00 49.41 226 ASP A O 1
ATOM 1811 N N . MET A 1 227 ? -16.047 0.257 -23.048 1.00 50.19 227 MET A N 1
ATOM 1812 C CA . MET A 1 227 ? -16.501 -1.146 -23.041 1.00 50.19 227 MET A CA 1
ATOM 1813 C C . MET A 1 227 ? -17.310 -1.506 -21.771 1.00 50.19 227 MET A C 1
ATOM 1815 O O . MET A 1 227 ? -18.022 -2.514 -21.761 1.00 50.19 227 MET A O 1
ATOM 1819 N N . LEU A 1 228 ? -17.270 -0.675 -20.716 1.00 52.66 228 LEU A N 1
ATOM 1820 C CA . LEU A 1 228 ? -18.138 -0.759 -19.532 1.00 52.66 228 LEU A CA 1
ATOM 1821 C C . LEU A 1 228 ? -19.522 -0.132 -19.764 1.00 52.66 228 LEU A C 1
ATOM 1823 O O . LEU A 1 228 ? -20.378 -0.223 -18.884 1.00 52.66 228 LEU A O 1
ATOM 1827 N N . SER A 1 229 ? -19.827 0.386 -20.954 1.00 48.09 229 SER A N 1
ATOM 1828 C CA . SER A 1 229 ? -21.194 0.796 -21.313 1.00 48.09 229 SER A CA 1
ATOM 1829 C C . SER A 1 229 ? -22.172 -0.394 -21.397 1.00 48.09 229 SER A C 1
ATOM 1831 O O . SER A 1 229 ? -23.392 -0.226 -21.326 1.00 48.09 229 SER A O 1
ATOM 1833 N N . ALA A 1 230 ? -21.644 -1.625 -21.467 1.00 49.25 230 ALA A N 1
ATOM 1834 C CA . ALA A 1 230 ? -22.380 -2.875 -21.251 1.00 49.25 230 ALA A CA 1
ATOM 1835 C C . ALA A 1 230 ? -22.599 -3.210 -19.755 1.00 49.25 230 ALA A C 1
ATOM 1837 O O . ALA A 1 230 ? -23.441 -4.044 -19.424 1.00 49.25 230 ALA A O 1
ATOM 1838 N N . TRP A 1 231 ? -21.877 -2.542 -18.850 1.00 47.25 231 TRP A N 1
ATOM 1839 C CA . TRP A 1 231 ? -21.942 -2.686 -17.392 1.00 47.25 231 TRP A CA 1
ATOM 1840 C C . TRP A 1 231 ? -22.727 -1.538 -16.724 1.00 47.25 231 TRP A C 1
ATOM 1842 O O . TRP A 1 231 ? -23.402 -1.787 -15.727 1.00 47.25 231 TRP A O 1
ATOM 1852 N N . ASN A 1 232 ? -22.749 -0.323 -17.301 1.00 51.50 232 ASN A N 1
ATOM 1853 C CA . ASN A 1 232 ? -23.499 0.847 -16.812 1.00 51.50 232 ASN A CA 1
ATOM 1854 C C . ASN A 1 232 ? -24.183 1.659 -17.940 1.00 51.50 232 ASN A C 1
ATOM 1856 O O . ASN A 1 232 ? -23.652 1.801 -19.033 1.00 51.50 232 ASN A O 1
ATOM 1860 N N . GLY A 1 233 ? -25.360 2.243 -17.655 1.00 58.00 233 GLY A N 1
ATOM 1861 C CA . GLY A 1 233 ? -26.122 3.110 -18.580 1.00 58.00 233 GLY A CA 1
ATOM 1862 C C . GLY A 1 233 ? -27.362 2.455 -19.230 1.00 58.00 233 GLY A C 1
ATOM 1863 O O . GLY A 1 233 ? -27.688 1.308 -18.941 1.00 58.00 233 GLY A O 1
ATOM 1864 N N . PRO A 1 234 ? -28.116 3.156 -20.104 1.00 51.38 234 PRO A N 1
ATOM 1865 C CA . PRO A 1 234 ? -29.286 2.599 -20.805 1.00 51.38 234 PRO A CA 1
ATOM 1866 C C . PRO A 1 234 ? -29.063 1.254 -21.545 1.00 51.38 234 PRO A C 1
ATOM 1868 O O . PRO A 1 234 ? -30.005 0.454 -21.573 1.00 51.38 234 PRO A O 1
ATOM 1871 N N . PRO A 1 235 ? -27.871 0.959 -22.112 1.00 46.50 235 PRO A N 1
ATOM 1872 C CA . PRO A 1 235 ? -27.568 -0.327 -22.752 1.00 46.50 235 PRO A CA 1
ATOM 1873 C C . PRO A 1 235 ? -27.439 -1.518 -21.786 1.00 46.50 235 PRO A C 1
ATOM 1875 O O . PRO A 1 235 ? -27.804 -2.633 -22.165 1.00 46.50 235 PRO A O 1
ATOM 1878 N N . SER A 1 236 ? -27.040 -1.305 -20.522 1.00 53.22 236 SER A N 1
ATOM 1879 C CA . SER A 1 236 ? -26.902 -2.380 -19.516 1.00 53.22 236 SER A CA 1
ATOM 1880 C C . SER A 1 236 ? -28.239 -3.014 -19.094 1.00 53.22 236 SER A C 1
ATOM 1882 O O . SER A 1 236 ? -28.274 -4.076 -18.476 1.00 53.22 236 SER A O 1
ATOM 1884 N N . LYS A 1 237 ? -29.367 -2.397 -19.477 1.00 48.47 237 LYS A N 1
ATOM 1885 C CA . LYS A 1 237 ? -30.727 -2.945 -19.318 1.00 48.47 237 LYS A CA 1
ATOM 1886 C C . LYS A 1 237 ? -31.137 -3.914 -20.436 1.00 48.47 237 LYS A C 1
ATOM 1888 O O . LYS A 1 237 ? -32.228 -4.474 -20.359 1.00 48.47 237 LYS A O 1
ATOM 1893 N N . LYS A 1 238 ? -30.333 -4.056 -21.499 1.00 40.38 238 LYS A N 1
ATOM 1894 C CA . LYS A 1 238 ? -30.703 -4.791 -22.723 1.00 40.38 238 LYS A CA 1
ATOM 1895 C C . LYS A 1 238 ? -29.728 -5.905 -23.129 1.00 40.38 238 LYS A C 1
ATOM 1897 O O . LYS A 1 238 ? -30.120 -6.727 -23.950 1.00 40.38 238 LYS A O 1
ATOM 1902 N N . ILE A 1 239 ? -28.509 -5.976 -22.577 1.00 38.19 239 ILE A N 1
ATOM 1903 C CA . ILE A 1 239 ? -27.562 -7.069 -22.869 1.00 38.19 239 ILE A CA 1
ATOM 1904 C C . ILE A 1 239 ? -26.605 -7.351 -21.694 1.00 38.19 239 ILE A C 1
ATOM 1906 O O . ILE A 1 239 ? -26.253 -6.438 -20.952 1.00 38.19 239 ILE A O 1
ATOM 1910 N N . ARG A 1 240 ? -26.178 -8.615 -21.545 1.00 46.78 240 ARG A N 1
ATOM 1911 C CA . ARG A 1 240 ? -25.043 -9.068 -20.716 1.00 46.78 240 ARG A CA 1
ATOM 1912 C C . ARG A 1 240 ? -24.308 -10.203 -21.430 1.00 46.78 240 ARG A C 1
ATOM 1914 O O . ARG A 1 240 ? -24.955 -11.067 -22.017 1.00 46.78 240 ARG A O 1
ATOM 1921 N N . SER A 1 241 ? -22.985 -10.235 -21.316 1.00 42.84 241 SER A N 1
ATOM 1922 C CA . SER A 1 241 ? -22.142 -11.367 -21.715 1.00 42.84 241 SER A CA 1
ATOM 1923 C C . SER A 1 241 ? -21.665 -12.110 -20.463 1.00 42.84 241 SER A C 1
ATOM 1925 O O . SER A 1 241 ? -20.966 -11.527 -19.641 1.00 42.84 241 SER A O 1
ATOM 1927 N N . LEU A 1 242 ? -22.087 -13.369 -20.315 1.00 46.19 242 LEU A N 1
ATOM 1928 C CA . LEU A 1 242 ? -21.717 -14.292 -19.232 1.00 46.19 242 LEU A CA 1
ATOM 1929 C C . LEU A 1 242 ? -20.753 -15.321 -19.823 1.00 46.19 242 LEU A C 1
ATOM 1931 O O . LEU A 1 242 ? -21.146 -16.021 -20.758 1.00 46.19 242 LEU A O 1
ATOM 1935 N N . LEU A 1 243 ? -19.502 -15.354 -19.360 1.00 45.34 243 LEU A N 1
ATOM 1936 C CA . LEU A 1 243 ? -18.427 -16.019 -20.104 1.00 45.34 243 LEU A CA 1
ATOM 1937 C C . LEU A 1 243 ? -17.747 -17.186 -19.369 1.00 45.34 243 LEU A C 1
ATOM 1939 O O . LEU A 1 243 ? -16.917 -17.836 -20.002 1.00 45.34 243 LEU A O 1
ATOM 1943 N N . ASP A 1 244 ? -18.133 -17.547 -18.133 1.00 36.97 244 ASP A N 1
ATOM 1944 C CA . ASP A 1 244 ? -17.689 -18.816 -17.530 1.00 36.97 244 ASP A CA 1
ATOM 1945 C C . ASP A 1 244 ? -18.645 -19.468 -16.496 1.00 36.97 244 ASP A C 1
ATOM 1947 O O . ASP A 1 244 ? -19.702 -18.948 -16.139 1.00 36.97 244 ASP A O 1
ATOM 1951 N N . TYR A 1 245 ? -18.286 -20.692 -16.075 1.00 34.78 245 TYR A N 1
ATOM 1952 C CA . TYR A 1 245 ? -19.048 -21.549 -15.155 1.00 34.78 245 TYR A CA 1
ATOM 1953 C C . TYR A 1 245 ? -18.899 -21.168 -13.667 1.00 34.78 245 TYR A C 1
ATOM 1955 O O . TYR A 1 245 ? -19.675 -21.668 -12.849 1.00 34.78 245 TYR A O 1
ATOM 1963 N N . PHE A 1 246 ? -17.956 -20.292 -13.301 1.00 39.78 246 PHE A N 1
ATOM 1964 C CA . PHE A 1 246 ? -17.792 -19.803 -11.926 1.00 39.78 246 PHE A CA 1
ATOM 1965 C C . PHE A 1 246 ? -18.810 -18.699 -11.594 1.00 39.78 246 PHE A C 1
ATOM 1967 O O . PHE A 1 246 ? -19.283 -18.613 -10.454 1.00 39.78 246 PHE A O 1
ATOM 1974 N N . ASP A 1 247 ? -19.238 -17.938 -12.606 1.00 39.72 247 ASP A N 1
ATOM 1975 C CA . ASP A 1 247 ? -20.226 -16.857 -12.488 1.00 39.72 247 ASP A CA 1
ATOM 1976 C C . ASP A 1 247 ? -21.614 -17.319 -11.991 1.00 39.72 247 ASP A C 1
ATOM 1978 O O . ASP A 1 247 ? -22.353 -16.547 -11.373 1.00 39.72 247 ASP A O 1
ATOM 1982 N N . MET A 1 248 ? -21.996 -18.585 -12.205 1.00 37.84 248 MET A N 1
ATOM 1983 C CA . MET A 1 248 ? -23.321 -19.095 -11.810 1.00 37.84 248 MET A CA 1
ATOM 1984 C C . MET A 1 248 ? -23.469 -19.293 -10.292 1.00 37.84 248 MET A C 1
ATOM 1986 O O . MET A 1 248 ? -24.536 -19.022 -9.735 1.00 37.84 248 MET A O 1
ATOM 1990 N N . SER A 1 249 ? -22.410 -19.712 -9.597 1.00 36.09 249 SER A N 1
ATOM 1991 C CA . SER A 1 249 ? -22.425 -19.974 -8.146 1.00 36.09 249 SER A CA 1
ATOM 1992 C C . SER A 1 249 ? -22.485 -18.709 -7.281 1.00 36.09 249 SER A C 1
ATOM 1994 O O . SER A 1 249 ? -23.006 -18.754 -6.166 1.00 36.09 249 SER A O 1
ATOM 1996 N N . ALA A 1 250 ? -22.025 -17.566 -7.800 1.00 38.88 250 ALA A N 1
ATOM 1997 C CA . ALA A 1 250 ? -22.065 -16.284 -7.091 1.00 38.88 250 ALA A CA 1
ATOM 1998 C C . ALA A 1 250 ? -23.501 -15.772 -6.850 1.00 38.88 250 ALA A C 1
ATOM 2000 O O . ALA A 1 250 ? -23.737 -14.973 -5.946 1.00 38.88 250 ALA A O 1
ATOM 2001 N N . SER A 1 251 ? -24.483 -16.271 -7.611 1.00 36.69 251 SER A N 1
ATOM 2002 C CA . SER A 1 251 ? -25.894 -15.875 -7.490 1.00 36.69 251 SER A CA 1
ATOM 2003 C C . SER A 1 251 ? -26.595 -16.374 -6.215 1.00 36.69 251 SER A C 1
ATOM 2005 O O . SER A 1 251 ? -27.659 -15.860 -5.871 1.00 36.69 251 SER A O 1
ATOM 2007 N N . ILE A 1 252 ? -26.006 -17.334 -5.489 1.00 32.50 252 ILE A N 1
ATOM 2008 C CA . ILE A 1 252 ? -26.614 -17.958 -4.296 1.00 32.50 252 ILE A CA 1
ATOM 2009 C C . ILE A 1 252 ? -26.012 -17.410 -2.981 1.00 32.50 252 ILE A C 1
ATOM 2011 O O . ILE A 1 252 ? -26.616 -17.542 -1.917 1.00 32.50 252 ILE A O 1
ATOM 2015 N N . ALA A 1 253 ? -24.865 -16.723 -3.025 1.00 34.88 253 ALA A N 1
ATOM 2016 C CA . ALA A 1 253 ? -24.122 -16.277 -1.843 1.00 34.88 253 ALA A CA 1
ATOM 2017 C C . ALA A 1 253 ? -24.237 -14.759 -1.595 1.00 34.88 253 ALA A C 1
ATOM 2019 O O . ALA A 1 253 ? -23.252 -14.030 -1.646 1.00 34.88 253 ALA A O 1
ATOM 2020 N N . GLN A 1 254 ? -25.437 -14.256 -1.298 1.00 43.00 254 GLN A N 1
ATOM 2021 C CA . GLN A 1 254 ? -25.617 -12.872 -0.839 1.00 43.00 254 GLN A CA 1
ATOM 2022 C C . GLN A 1 254 ? -25.850 -12.831 0.670 1.00 43.00 254 GLN A C 1
ATOM 2024 O O . GLN A 1 254 ? -26.987 -12.864 1.122 1.00 43.00 254 GLN A O 1
ATOM 2029 N N . CYS A 1 255 ? -24.762 -12.774 1.439 1.00 48.25 255 CYS A N 1
ATOM 2030 C CA . CYS A 1 255 ? -24.651 -12.018 2.692 1.00 48.25 255 CYS A CA 1
ATOM 2031 C C . CYS A 1 255 ? -23.203 -12.123 3.180 1.00 48.25 255 CYS A C 1
ATOM 2033 O O . CYS A 1 255 ? -22.772 -13.201 3.592 1.00 48.25 255 CYS A O 1
ATOM 2035 N N . LEU A 1 256 ? -22.477 -11.001 3.176 1.00 55.12 256 LEU A N 1
ATOM 2036 C CA . LEU A 1 256 ? -21.259 -10.885 3.973 1.00 55.12 256 LEU A CA 1
ATOM 2037 C C . LEU A 1 256 ? -21.632 -11.081 5.457 1.00 55.12 256 LEU A C 1
ATOM 2039 O O . LEU A 1 256 ? -22.678 -10.637 5.933 1.00 55.12 256 LEU A O 1
ATOM 2043 N N . LYS A 1 257 ? -20.774 -11.787 6.177 1.00 58.31 257 LYS A N 1
ATOM 2044 C CA . LYS A 1 257 ? -20.859 -12.213 7.575 1.00 58.31 257 LYS A CA 1
ATOM 2045 C C . LYS A 1 257 ? -19.529 -11.931 8.258 1.00 58.31 257 LYS A C 1
ATOM 2047 O O . LYS A 1 257 ? -18.456 -12.128 7.685 1.00 58.31 257 LYS A O 1
ATOM 2052 N N . ARG A 1 258 ? -19.609 -11.488 9.509 1.00 66.31 258 ARG A N 1
ATOM 2053 C CA . ARG A 1 258 ? -18.439 -11.186 10.335 1.00 66.31 258 ARG A CA 1
ATOM 2054 C C . ARG A 1 258 ? -17.668 -12.469 10.657 1.00 66.31 258 ARG A C 1
ATOM 2056 O O . ARG A 1 258 ? -18.281 -13.439 11.082 1.00 66.31 258 ARG A O 1
ATOM 2063 N N . GLY A 1 259 ? -16.341 -12.422 10.531 1.00 69.38 259 GLY A N 1
ATOM 2064 C CA . GLY A 1 259 ? -15.443 -13.531 10.887 1.00 69.38 259 GLY A CA 1
ATOM 2065 C C . GLY A 1 259 ? -15.191 -14.547 9.770 1.00 69.38 259 GLY A C 1
ATOM 2066 O O . GLY A 1 259 ? -14.430 -15.482 9.976 1.00 69.38 259 GLY A O 1
ATOM 2067 N N . GLU A 1 260 ? -15.792 -14.350 8.602 1.00 61.56 260 GLU A N 1
ATOM 2068 C CA . GLU A 1 260 ? -15.604 -15.201 7.426 1.00 61.56 260 GLU A CA 1
ATOM 2069 C C . GLU A 1 260 ? -14.592 -14.582 6.447 1.00 61.56 260 GLU A C 1
ATOM 2071 O O . GLU A 1 260 ? -14.321 -13.378 6.494 1.00 61.56 260 GLU A O 1
ATOM 2076 N N . ILE A 1 261 ? -14.072 -15.405 5.535 1.00 62.44 261 ILE A N 1
ATOM 2077 C CA . ILE A 1 261 ? -13.107 -15.009 4.501 1.00 62.44 261 ILE A CA 1
ATOM 2078 C C . ILE A 1 261 ? -13.830 -14.865 3.161 1.00 62.44 261 ILE A C 1
ATOM 2080 O O . ILE A 1 261 ? -14.638 -15.713 2.784 1.00 62.44 261 ILE A O 1
ATOM 2084 N N . TYR A 1 262 ? -13.505 -13.803 2.429 1.00 58.47 262 TYR A N 1
ATOM 2085 C CA . TYR A 1 262 ? -14.107 -13.482 1.139 1.00 58.47 262 TYR A CA 1
ATOM 2086 C C . TYR A 1 262 ? -13.040 -13.346 0.060 1.00 58.47 262 TYR A C 1
ATOM 2088 O O . TYR A 1 262 ? -11.889 -13.027 0.345 1.00 58.47 262 TYR A O 1
ATOM 2096 N N . SER A 1 263 ? -13.445 -13.570 -1.186 1.00 55.59 263 SER A N 1
ATOM 2097 C CA . SER A 1 263 ? -12.634 -13.308 -2.371 1.00 55.59 263 SER A CA 1
ATOM 2098 C C . SER A 1 263 ? -13.3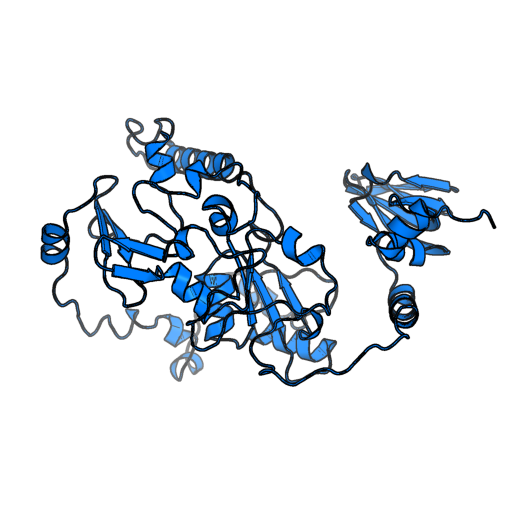84 -12.331 -3.271 1.00 55.59 263 SER A C 1
ATOM 2100 O O . SER A 1 263 ? -14.604 -12.437 -3.410 1.00 55.59 263 SER A O 1
ATOM 2102 N N . GLN A 1 264 ? -12.650 -11.397 -3.880 1.00 58.53 264 GLN A N 1
ATOM 2103 C CA . GLN A 1 264 ? -13.195 -10.325 -4.718 1.00 58.53 264 GLN A CA 1
ATOM 2104 C C . GLN A 1 264 ? -14.176 -9.403 -3.962 1.00 58.53 264 GLN A C 1
ATOM 2106 O O . GLN A 1 264 ? -13.963 -9.073 -2.796 1.00 58.53 264 GLN A O 1
ATOM 2111 N N . GLY A 1 265 ? -15.242 -8.958 -4.639 1.00 66.56 265 GLY A N 1
ATOM 2112 C CA . GLY A 1 265 ? -16.269 -8.069 -4.106 1.00 66.56 265 GLY A CA 1
ATOM 2113 C C . GLY A 1 265 ? -16.180 -6.656 -4.672 1.00 66.56 265 GLY A C 1
ATOM 2114 O O . GLY A 1 265 ? -15.516 -6.392 -5.671 1.00 66.56 265 GLY A O 1
ATOM 2115 N N . ASN A 1 266 ? -16.909 -5.734 -4.050 1.00 68.69 266 ASN A N 1
ATOM 2116 C CA . ASN A 1 266 ? -16.865 -4.319 -4.391 1.00 68.69 266 ASN A CA 1
ATOM 2117 C C . ASN A 1 266 ? -17.164 -3.462 -3.157 1.00 68.69 266 ASN A C 1
ATOM 2119 O O . ASN A 1 266 ? -17.801 -3.914 -2.201 1.00 68.69 266 ASN A O 1
ATOM 2123 N N . TRP A 1 267 ? -16.743 -2.199 -3.214 1.00 80.31 267 TRP A N 1
ATOM 2124 C CA . TRP A 1 267 ? -16.910 -1.256 -2.112 1.00 80.31 267 TRP A CA 1
ATOM 2125 C C . TRP A 1 267 ? -18.371 -1.052 -1.698 1.00 80.31 267 TRP A C 1
ATOM 2127 O O . TRP A 1 267 ? -18.665 -0.971 -0.510 1.00 80.31 267 TRP A O 1
ATOM 2137 N N . ASN A 1 268 ? -19.308 -1.010 -2.649 1.00 75.81 268 ASN A N 1
ATOM 2138 C CA . ASN A 1 268 ? -20.712 -0.741 -2.333 1.00 75.81 268 ASN A CA 1
ATOM 2139 C C . ASN A 1 268 ? -21.321 -1.851 -1.473 1.00 75.81 268 ASN A C 1
ATOM 2141 O O . ASN A 1 268 ? -22.069 -1.570 -0.537 1.00 75.81 268 ASN A O 1
ATOM 2145 N N . ASP A 1 269 ? -21.008 -3.109 -1.775 1.00 67.31 269 ASP A N 1
ATOM 2146 C CA . ASP A 1 269 ? -21.499 -4.240 -0.990 1.00 67.31 269 ASP A CA 1
ATOM 2147 C C . ASP A 1 269 ? -20.775 -4.355 0.353 1.00 67.31 269 ASP A C 1
ATOM 2149 O O . ASP A 1 269 ? -21.416 -4.653 1.366 1.00 67.31 269 ASP A O 1
ATOM 2153 N N . LEU A 1 270 ? -19.485 -4.005 0.396 1.00 77.81 270 LEU A N 1
ATOM 2154 C CA . LEU A 1 270 ? -18.745 -3.892 1.648 1.00 77.81 270 LEU A CA 1
ATOM 2155 C C . LEU A 1 270 ? -19.355 -2.818 2.562 1.00 77.81 270 LEU A C 1
ATOM 2157 O O . LEU A 1 270 ? -19.650 -3.114 3.713 1.00 77.81 270 LEU A O 1
ATOM 2161 N N . VAL A 1 271 ? -19.648 -1.613 2.066 1.00 80.69 271 VAL A N 1
ATOM 2162 C CA . VAL A 1 271 ? -20.272 -0.537 2.861 1.00 80.69 271 VAL A CA 1
ATOM 2163 C C . VAL A 1 271 ? -21.662 -0.918 3.357 1.00 80.69 271 VAL A C 1
ATOM 2165 O O . VAL A 1 271 ? -22.007 -0.614 4.498 1.00 80.69 271 VAL A O 1
ATOM 2168 N N . LYS A 1 272 ? -22.477 -1.620 2.559 1.00 73.19 272 LYS A N 1
ATOM 2169 C CA . LYS A 1 272 ? -23.773 -2.134 3.043 1.00 73.19 272 LYS A CA 1
ATOM 2170 C C . LYS A 1 272 ? -23.576 -3.095 4.212 1.00 73.19 272 LYS A C 1
ATOM 2172 O O . LYS A 1 272 ? -24.292 -3.011 5.210 1.00 73.19 272 LYS A O 1
ATOM 2177 N N . PHE A 1 273 ? -22.589 -3.979 4.110 1.00 74.50 273 PHE A N 1
ATOM 2178 C CA . PHE A 1 273 ? -22.246 -4.891 5.191 1.00 74.50 273 PHE A CA 1
ATOM 2179 C C . PHE A 1 273 ? -21.720 -4.150 6.426 1.00 74.50 273 PHE A C 1
ATOM 2181 O O . PHE A 1 273 ? -22.233 -4.377 7.521 1.00 74.50 273 PHE A O 1
ATOM 2188 N N . LEU A 1 274 ? -20.789 -3.209 6.260 1.00 81.12 274 LEU A N 1
ATOM 2189 C CA . LEU A 1 274 ? -20.267 -2.374 7.343 1.00 81.12 274 LEU A CA 1
ATOM 2190 C C . LEU A 1 274 ? -21.389 -1.565 8.019 1.00 81.12 274 LEU A C 1
ATOM 2192 O O . LEU A 1 274 ? -21.461 -1.522 9.246 1.00 81.12 274 LEU A O 1
ATOM 2196 N N . THR A 1 275 ? -22.349 -1.045 7.250 1.00 79.44 275 THR A N 1
ATOM 2197 C CA . THR A 1 275 ? -23.581 -0.414 7.769 1.00 79.44 275 THR A CA 1
ATOM 2198 C C . THR A 1 275 ? -24.369 -1.364 8.648 1.00 79.44 275 THR A C 1
ATOM 2200 O O . THR A 1 275 ? -24.776 -0.994 9.748 1.00 79.44 275 THR A O 1
ATOM 2203 N N . SER A 1 276 ? -24.560 -2.600 8.187 1.00 69.50 276 SER A N 1
ATOM 2204 C CA . SER A 1 276 ? -25.348 -3.592 8.918 1.00 69.50 276 SER A CA 1
ATOM 2205 C C . SER A 1 276 ? -24.722 -3.973 10.262 1.00 69.50 276 SER A C 1
ATOM 2207 O O . SER A 1 276 ? -25.445 -4.146 11.240 1.00 69.50 276 SER A O 1
ATOM 2209 N N . ILE A 1 277 ? -23.388 -4.054 10.338 1.00 76.06 277 ILE A N 1
ATOM 2210 C CA . ILE A 1 277 ? -22.686 -4.480 11.558 1.00 76.06 277 ILE A CA 1
ATOM 2211 C C . ILE A 1 277 ? -22.362 -3.323 12.510 1.00 76.06 277 ILE A C 1
ATOM 2213 O O . ILE A 1 277 ? -22.221 -3.556 13.708 1.00 76.06 277 ILE A O 1
ATOM 2217 N N . THR A 1 278 ? -22.232 -2.092 12.003 1.00 80.38 278 THR A N 1
ATOM 2218 C CA . THR A 1 278 ? -21.956 -0.898 12.824 1.00 80.38 278 THR A CA 1
ATOM 2219 C C . THR A 1 278 ? -23.229 -0.176 13.264 1.00 80.38 278 THR A C 1
ATOM 2221 O O . THR A 1 278 ? -23.203 0.564 14.246 1.00 80.38 278 THR A O 1
ATOM 2224 N N . GLY A 1 279 ? -24.341 -0.354 12.539 1.00 80.31 279 GLY A N 1
ATOM 2225 C CA . GLY A 1 279 ? -25.589 0.381 12.755 1.00 80.31 279 GLY A CA 1
ATOM 2226 C C . GLY A 1 279 ? -25.520 1.867 12.376 1.00 80.31 279 GLY A C 1
ATOM 2227 O O . GLY A 1 279 ? -26.444 2.615 12.695 1.00 80.31 279 GLY A O 1
ATOM 2228 N N . LYS A 1 280 ? -24.444 2.320 11.717 1.00 81.44 280 LYS A N 1
ATOM 2229 C CA . LYS A 1 280 ? -24.234 3.719 11.315 1.00 81.44 280 LYS A CA 1
ATOM 2230 C C . LYS A 1 280 ? -24.405 3.866 9.811 1.00 81.44 280 LYS A C 1
ATOM 2232 O O . LYS A 1 280 ? -23.772 3.137 9.068 1.00 81.44 280 LYS A O 1
ATOM 2237 N N . ALA A 1 281 ? -25.216 4.815 9.352 1.00 71.81 281 ALA A N 1
ATOM 2238 C CA . ALA A 1 281 ? -25.419 5.049 7.916 1.00 71.81 281 ALA A CA 1
ATOM 2239 C C . ALA A 1 281 ? -24.272 5.834 7.246 1.00 71.81 281 ALA A C 1
ATOM 2241 O O . ALA A 1 281 ? -24.089 5.720 6.040 1.00 71.81 281 ALA A O 1
ATOM 2242 N N . ASP A 1 282 ? -23.509 6.610 8.022 1.00 78.81 282 ASP A N 1
ATOM 2243 C CA . ASP A 1 282 ? -22.378 7.425 7.559 1.00 78.81 282 ASP A CA 1
ATOM 2244 C C . ASP A 1 282 ? -21.112 6.982 8.306 1.00 78.81 282 ASP A C 1
ATOM 2246 O O . ASP A 1 282 ? -20.716 7.588 9.302 1.00 78.81 282 ASP A O 1
ATOM 2250 N N . GLN A 1 283 ? -20.557 5.829 7.916 1.00 82.56 283 GLN A N 1
ATOM 2251 C CA . GLN A 1 283 ? -19.328 5.324 8.532 1.00 82.56 283 GLN A CA 1
ATOM 2252 C C . GLN A 1 283 ? -18.135 6.144 8.069 1.00 82.56 283 GLN A C 1
ATOM 2254 O O . GLN A 1 283 ? -17.941 6.364 6.872 1.00 82.56 283 GLN A O 1
ATOM 2259 N N . ARG A 1 284 ? -17.258 6.482 9.011 1.00 89.69 284 ARG A N 1
ATOM 2260 C CA . ARG A 1 284 ? -15.914 6.921 8.654 1.00 89.69 284 ARG A CA 1
ATOM 2261 C C . ARG A 1 284 ? -15.020 5.712 8.439 1.00 89.69 284 ARG A C 1
ATOM 2263 O O . ARG A 1 284 ? -14.658 5.024 9.392 1.00 89.69 284 ARG A O 1
ATOM 2270 N N . CYS A 1 285 ? -14.639 5.484 7.190 1.00 91.56 285 CYS A N 1
ATOM 2271 C CA . CYS A 1 285 ? -13.683 4.447 6.824 1.00 91.56 285 CYS A CA 1
ATOM 2272 C C . CYS A 1 285 ? -12.308 5.061 6.550 1.00 91.56 285 CYS A C 1
ATOM 2274 O O . CYS A 1 285 ? -12.210 6.073 5.851 1.00 91.56 285 CYS A O 1
ATOM 2276 N N . LEU A 1 286 ? -11.268 4.417 7.075 1.00 94.50 286 LEU A N 1
ATOM 2277 C CA . LEU A 1 286 ? -9.871 4.669 6.742 1.00 94.50 286 LEU A CA 1
ATOM 2278 C C . LEU A 1 286 ? -9.322 3.465 5.973 1.00 94.50 286 LEU A C 1
ATOM 2280 O O . LEU A 1 286 ? -9.518 2.332 6.414 1.00 94.50 286 LEU A O 1
ATOM 2284 N N . TYR A 1 287 ? -8.616 3.696 4.872 1.00 93.88 287 TYR A N 1
ATOM 2285 C CA . TYR A 1 287 ? -7.865 2.654 4.174 1.00 93.88 287 TYR A CA 1
ATOM 2286 C C . TYR A 1 287 ? -6.365 2.951 4.210 1.00 93.88 287 TYR A C 1
ATOM 2288 O O . TYR A 1 287 ? -5.942 4.082 3.965 1.00 93.88 287 TYR A O 1
ATOM 2296 N N . VAL A 1 288 ? -5.568 1.952 4.571 1.00 96.12 288 VAL A N 1
ATOM 2297 C CA . VAL A 1 288 ? -4.115 2.059 4.729 1.00 96.12 288 VAL A CA 1
ATOM 2298 C C . VAL A 1 288 ? -3.450 1.194 3.666 1.00 96.12 288 VAL A C 1
ATOM 2300 O O . VAL A 1 288 ? -3.760 0.005 3.603 1.00 96.12 288 VAL A O 1
ATOM 2303 N N . GLY A 1 289 ? -2.551 1.768 2.864 1.00 90.38 289 GLY A N 1
ATOM 2304 C CA . GLY A 1 289 ? -1.865 1.029 1.799 1.00 90.38 289 GLY A CA 1
ATOM 2305 C C . GLY A 1 289 ? -0.661 1.754 1.197 1.00 90.38 289 GLY A C 1
ATOM 2306 O O . GLY A 1 289 ? -0.447 2.942 1.471 1.00 90.38 289 GLY A O 1
ATOM 2307 N N . ASP A 1 290 ? 0.127 1.043 0.390 1.00 85.12 290 ASP A N 1
ATOM 2308 C CA . ASP A 1 290 ? 1.332 1.560 -0.273 1.00 85.12 290 ASP A CA 1
ATOM 2309 C C . ASP A 1 290 ? 1.074 1.998 -1.725 1.00 85.12 290 ASP A C 1
ATOM 2311 O O . ASP A 1 290 ? 1.769 2.872 -2.261 1.00 85.12 290 ASP A O 1
ATOM 2315 N N . ASN A 1 291 ? 0.047 1.452 -2.384 1.00 83.19 291 ASN A N 1
ATOM 2316 C CA . ASN A 1 291 ? -0.228 1.763 -3.776 1.00 83.19 291 ASN A CA 1
ATOM 2317 C C . ASN A 1 291 ? -0.956 3.106 -3.914 1.00 83.19 291 ASN A C 1
ATOM 2319 O O . ASN A 1 291 ? -2.161 3.238 -3.694 1.00 83.19 291 ASN A O 1
ATOM 2323 N N . LEU A 1 292 ? -0.234 4.124 -4.385 1.00 81.94 292 LEU A N 1
ATOM 2324 C CA . LEU A 1 292 ? -0.765 5.486 -4.500 1.00 81.94 292 LEU A CA 1
ATOM 2325 C C . LEU A 1 292 ? -2.000 5.627 -5.399 1.00 81.94 292 LEU A C 1
ATOM 2327 O O . LEU A 1 292 ? -2.770 6.574 -5.229 1.00 81.94 292 LEU A O 1
ATOM 2331 N N . ILE A 1 293 ? -2.212 4.713 -6.347 1.00 77.94 293 ILE A N 1
ATOM 2332 C CA . ILE A 1 293 ? -3.413 4.726 -7.182 1.00 77.94 293 ILE A CA 1
ATOM 2333 C C . ILE A 1 293 ? -4.527 3.917 -6.526 1.00 77.94 293 ILE A C 1
ATOM 2335 O O . ILE A 1 293 ? -5.612 4.454 -6.308 1.00 77.94 293 ILE A O 1
ATOM 2339 N N . GLN A 1 294 ? -4.264 2.646 -6.225 1.00 77.81 294 GLN A N 1
ATOM 2340 C CA . GLN A 1 294 ? -5.299 1.698 -5.806 1.00 77.81 294 GLN A CA 1
ATOM 2341 C C . GLN A 1 294 ? -5.757 1.924 -4.362 1.00 77.81 294 GLN A C 1
ATOM 2343 O O . GLN A 1 294 ? -6.953 1.834 -4.094 1.00 77.81 294 GLN A O 1
ATOM 2348 N N . ASP A 1 295 ? -4.842 2.321 -3.478 1.00 86.62 295 ASP A N 1
ATOM 2349 C CA . ASP A 1 295 ? -5.102 2.425 -2.041 1.00 86.62 295 ASP A CA 1
ATOM 2350 C C . ASP A 1 295 ? -5.328 3.870 -1.596 1.00 86.62 295 ASP A C 1
ATOM 2352 O O . ASP A 1 295 ? -6.043 4.130 -0.628 1.00 86.62 295 ASP A O 1
ATOM 2356 N N . ILE A 1 296 ? -4.739 4.836 -2.307 1.00 89.06 296 ILE A N 1
ATOM 2357 C CA . ILE A 1 296 ? -4.761 6.245 -1.896 1.00 89.06 296 ILE A CA 1
ATOM 2358 C C . ILE A 1 296 ? -5.694 7.076 -2.772 1.00 89.06 296 ILE A C 1
ATOM 2360 O O . ILE A 1 296 ? -6.677 7.632 -2.278 1.00 89.06 296 ILE A O 1
ATOM 2364 N N . TYR A 1 297 ? -5.414 7.168 -4.073 1.00 84.12 297 TYR A N 1
ATOM 2365 C CA . TYR A 1 297 ? -6.192 8.007 -4.981 1.00 84.12 297 TYR A CA 1
ATOM 2366 C C . TYR A 1 297 ? -7.621 7.494 -5.172 1.00 84.12 297 TYR A C 1
ATOM 2368 O O . TYR A 1 297 ? -8.569 8.256 -4.971 1.00 84.12 297 TYR A O 1
ATOM 2376 N N . VAL A 1 298 ? -7.795 6.219 -5.541 1.00 82.62 298 VAL A N 1
ATOM 2377 C CA . VAL A 1 298 ? -9.119 5.659 -5.846 1.00 82.62 298 VAL A CA 1
ATOM 2378 C C . VAL A 1 298 ? -10.051 5.718 -4.625 1.00 82.62 298 VAL A C 1
ATOM 2380 O O . VAL A 1 298 ? -11.172 6.226 -4.774 1.00 82.62 298 VAL A O 1
ATOM 2383 N N . PRO A 1 299 ? -9.617 5.312 -3.411 1.00 85.19 299 PRO A N 1
ATOM 2384 C CA . PRO A 1 299 ? -10.489 5.333 -2.246 1.00 85.19 299 PRO A CA 1
ATOM 2385 C C . PRO A 1 299 ? -10.897 6.748 -1.814 1.00 85.19 299 PRO A C 1
ATOM 2387 O O . PRO A 1 299 ? -12.055 7.011 -1.470 1.00 85.19 299 PRO A O 1
ATOM 2390 N N . ASN A 1 300 ? -9.969 7.699 -1.916 1.00 89.94 300 ASN A N 1
ATOM 2391 C CA . ASN A 1 300 ? -10.244 9.084 -1.568 1.00 89.94 300 ASN A CA 1
ATOM 2392 C C . ASN A 1 300 ? -11.140 9.791 -2.599 1.00 89.94 300 ASN A C 1
ATOM 2394 O O . ASN A 1 300 ? -12.120 10.441 -2.230 1.00 89.94 300 ASN A O 1
ATOM 2398 N N . ALA A 1 301 ? -10.825 9.660 -3.890 1.00 83.69 301 ALA A N 1
ATOM 2399 C CA . ALA A 1 301 ? -11.467 10.434 -4.949 1.00 83.69 301 ALA A CA 1
ATOM 2400 C C . ALA A 1 301 ? -12.883 9.948 -5.293 1.00 83.69 301 ALA A C 1
ATOM 2402 O O . ALA A 1 301 ? -13.732 10.768 -5.648 1.00 83.69 301 ALA A O 1
ATOM 2403 N N . TYR A 1 302 ? -13.156 8.641 -5.183 1.00 78.50 302 TYR A N 1
ATOM 2404 C CA . TYR A 1 302 ? -14.401 8.058 -5.701 1.00 78.50 302 TYR A CA 1
ATOM 2405 C C . TYR A 1 302 ? -15.355 7.528 -4.633 1.00 78.50 302 TYR A C 1
ATOM 2407 O O . TYR A 1 302 ? -16.555 7.445 -4.894 1.00 78.50 302 TYR A O 1
ATOM 2415 N N . ILE A 1 303 ? -14.864 7.185 -3.439 1.00 75.88 303 ILE A N 1
ATOM 2416 C CA . ILE A 1 303 ? -15.667 6.441 -2.453 1.00 75.88 303 ILE A CA 1
ATOM 2417 C C . ILE A 1 303 ? -15.694 7.065 -1.050 1.00 75.88 303 ILE A C 1
ATOM 2419 O O . ILE A 1 303 ? -16.225 6.454 -0.125 1.00 75.88 303 ILE A O 1
ATOM 2423 N N . ARG A 1 304 ? -15.202 8.308 -0.903 1.00 76.69 304 ARG A N 1
ATOM 2424 C CA . ARG A 1 304 ? -15.181 9.087 0.357 1.00 76.69 304 ARG A CA 1
ATOM 2425 C C . ARG A 1 304 ? -14.532 8.344 1.534 1.00 76.69 304 ARG A C 1
ATOM 2427 O O . ARG A 1 304 ? -14.888 8.582 2.686 1.00 76.69 304 ARG A O 1
ATOM 2434 N N . CYS A 1 305 ? -13.580 7.464 1.246 1.00 87.38 305 CYS A N 1
ATOM 2435 C CA . CYS A 1 305 ? -12.761 6.822 2.260 1.00 87.38 305 CYS A CA 1
ATOM 2436 C C . CYS A 1 305 ? -11.535 7.709 2.513 1.00 87.38 305 CYS A C 1
ATOM 2438 O O . CYS A 1 305 ? -10.875 8.143 1.568 1.00 87.38 305 CYS A O 1
ATOM 2440 N N . ASP A 1 306 ? -11.247 8.027 3.775 1.00 93.38 306 ASP A N 1
A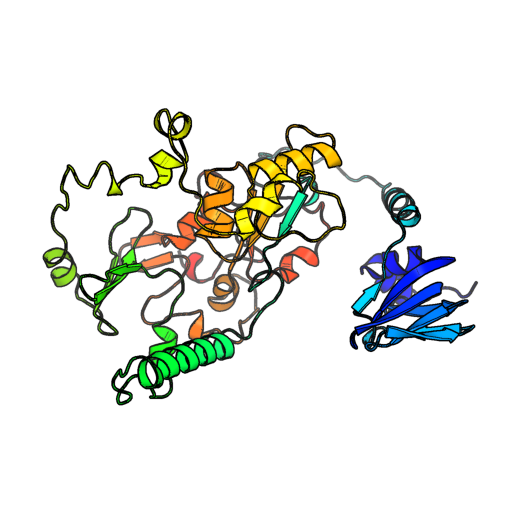TOM 2441 C CA . ASP A 1 306 ? -9.972 8.666 4.098 1.00 93.38 306 ASP A CA 1
ATOM 2442 C C . ASP A 1 306 ? -8.853 7.634 3.920 1.00 93.38 306 ASP A C 1
ATOM 2444 O O . ASP A 1 306 ? -9.082 6.435 4.081 1.00 93.38 306 ASP A O 1
ATOM 2448 N N . THR A 1 307 ? -7.642 8.083 3.598 1.00 94.31 307 THR A N 1
ATOM 2449 C CA . THR A 1 307 ? -6.529 7.167 3.325 1.00 94.31 307 THR A CA 1
ATOM 2450 C C . THR A 1 307 ? -5.266 7.537 4.088 1.00 94.31 307 THR A C 1
ATOM 2452 O O . THR A 1 307 ? -5.061 8.693 4.477 1.00 94.31 307 THR A O 1
ATOM 2455 N N . LEU A 1 308 ? -4.423 6.539 4.328 1.00 95.88 308 LEU A N 1
ATOM 2456 C CA . LEU A 1 308 ? -3.112 6.669 4.948 1.00 95.88 308 LEU A CA 1
ATOM 2457 C C . LEU A 1 308 ? -2.091 5.971 4.049 1.00 95.88 308 LEU A C 1
ATOM 2459 O O . LEU A 1 308 ? -2.218 4.775 3.800 1.00 95.88 308 LEU A O 1
ATOM 2463 N N . ALA A 1 309 ? -1.098 6.718 3.571 1.00 95.75 309 ALA A N 1
ATOM 2464 C CA . ALA A 1 309 ? -0.086 6.205 2.655 1.00 95.75 309 ALA A CA 1
ATOM 2465 C C . ALA A 1 309 ? 1.114 5.630 3.416 1.00 95.75 309 ALA A C 1
ATOM 2467 O O . ALA A 1 309 ? 1.685 6.318 4.267 1.00 95.75 309 ALA A O 1
ATOM 2468 N N . VAL A 1 310 ? 1.500 4.398 3.084 1.00 95.31 310 VAL A N 1
ATOM 2469 C CA . VAL A 1 310 ? 2.725 3.744 3.562 1.00 95.31 310 VAL A CA 1
ATOM 2470 C C . VAL A 1 310 ? 3.779 3.826 2.456 1.00 95.31 310 VAL A C 1
ATOM 2472 O O . VAL A 1 310 ? 3.636 3.185 1.426 1.00 95.31 310 VAL A O 1
ATOM 2475 N N . ILE A 1 311 ? 4.799 4.668 2.628 1.00 93.88 311 ILE A N 1
ATOM 2476 C CA . ILE A 1 311 ? 5.767 5.035 1.583 1.00 93.88 311 ILE A CA 1
ATOM 2477 C C . ILE A 1 311 ? 7.187 4.953 2.146 1.00 93.88 311 ILE A C 1
ATOM 2479 O O . ILE A 1 311 ? 7.677 5.889 2.783 1.00 93.88 311 ILE A O 1
ATOM 2483 N N . GLU A 1 312 ? 7.859 3.829 1.902 1.00 91.44 312 GLU A N 1
ATOM 2484 C CA . GLU A 1 312 ? 9.202 3.518 2.415 1.00 91.44 312 GLU A CA 1
ATOM 2485 C C . GLU A 1 312 ? 10.261 4.542 1.966 1.00 91.44 312 GLU A C 1
ATOM 2487 O O . GLU A 1 312 ? 11.214 4.832 2.701 1.00 91.44 312 GLU A O 1
ATOM 2492 N N . GLU A 1 313 ? 10.049 5.175 0.806 1.00 90.94 313 GLU A N 1
ATOM 2493 C CA . GLU A 1 313 ? 10.875 6.257 0.272 1.00 90.94 313 GLU A CA 1
ATOM 2494 C C . GLU A 1 313 ? 10.999 7.433 1.256 1.00 90.94 313 GLU A C 1
ATOM 2496 O O . GLU A 1 313 ? 12.015 8.126 1.257 1.00 90.94 313 GLU A O 1
ATOM 2501 N N . GLN A 1 314 ? 10.024 7.643 2.153 1.00 91.75 314 GLN A N 1
ATOM 2502 C CA . GLN A 1 314 ? 10.095 8.686 3.184 1.00 91.75 314 GLN A CA 1
ATOM 2503 C C . GLN A 1 314 ? 11.261 8.462 4.148 1.00 91.75 314 GLN A C 1
ATOM 2505 O O . GLN A 1 314 ? 11.942 9.417 4.521 1.00 91.75 314 GLN A O 1
ATOM 2510 N N . MET A 1 315 ? 11.486 7.214 4.561 1.00 91.31 315 MET A N 1
ATOM 2511 C CA . MET A 1 315 ? 12.616 6.864 5.420 1.00 91.31 315 MET A CA 1
ATOM 2512 C C . MET A 1 315 ? 13.909 6.790 4.613 1.00 91.31 315 MET A C 1
ATOM 2514 O O . MET A 1 315 ? 14.940 7.261 5.084 1.00 91.31 315 MET A O 1
ATOM 2518 N N . SER A 1 316 ? 13.841 6.254 3.394 1.00 89.62 316 SER A N 1
ATOM 2519 C CA . SER A 1 316 ? 14.998 6.116 2.507 1.00 89.62 316 SER A CA 1
ATOM 2520 C C . SER A 1 316 ? 15.629 7.454 2.113 1.00 89.62 316 SER A C 1
ATOM 2522 O O . SER A 1 316 ? 16.849 7.592 2.119 1.00 89.62 316 SER A O 1
ATOM 2524 N N . GLU A 1 317 ? 14.832 8.480 1.811 1.00 89.25 317 GLU A N 1
ATOM 2525 C CA . GLU A 1 317 ? 15.356 9.815 1.482 1.00 89.25 317 GLU A CA 1
ATOM 2526 C C . GLU A 1 317 ? 15.871 10.587 2.707 1.00 89.25 317 GLU A C 1
ATOM 2528 O O . GLU A 1 317 ? 16.384 11.705 2.583 1.00 89.25 317 GLU A O 1
ATOM 2533 N N . GLY A 1 318 ? 15.738 9.991 3.894 1.00 89.25 318 GLY A N 1
ATOM 2534 C CA . GLY A 1 318 ? 16.019 10.600 5.180 1.00 89.25 318 GLY A CA 1
ATOM 2535 C C . GLY A 1 318 ? 14.920 11.567 5.615 1.00 89.25 318 GLY A C 1
ATOM 2536 O O . GLY A 1 318 ? 14.211 12.170 4.810 1.00 89.25 318 GLY A O 1
ATOM 2537 N N . MET A 1 319 ? 14.804 11.762 6.927 1.00 90.75 319 MET A N 1
ATOM 2538 C CA . MET A 1 319 ? 13.772 12.603 7.531 1.00 90.75 319 MET A CA 1
ATOM 2539 C C . MET A 1 319 ? 14.383 13.678 8.435 1.00 90.75 319 MET A C 1
ATOM 2541 O O . MET A 1 319 ? 15.386 13.462 9.120 1.00 90.75 319 MET A O 1
ATOM 2545 N N . LEU A 1 320 ? 13.759 14.855 8.465 1.00 86.06 320 LEU A N 1
ATOM 2546 C CA . LEU A 1 320 ? 14.183 15.963 9.315 1.00 86.06 320 LEU A CA 1
ATOM 2547 C C . LEU A 1 320 ? 14.257 15.552 10.785 1.00 86.06 320 LEU A C 1
ATOM 2549 O O . LEU A 1 320 ? 13.278 15.084 11.360 1.00 86.06 320 LEU A O 1
ATOM 2553 N N . HIS A 1 321 ? 15.409 15.810 11.408 1.00 82.69 321 HIS A N 1
ATOM 2554 C CA . HIS A 1 321 ? 15.645 15.556 12.833 1.00 82.69 321 HIS A CA 1
ATOM 2555 C C . HIS A 1 321 ? 15.383 14.102 13.264 1.00 82.69 321 HIS A C 1
ATOM 2557 O O . HIS A 1 321 ? 15.181 13.843 14.450 1.00 82.69 321 HIS A O 1
ATOM 2563 N N . HIS A 1 322 ? 15.416 13.155 12.321 1.00 81.12 322 HIS A N 1
ATOM 2564 C CA . HIS A 1 322 ? 15.145 11.748 12.573 1.00 81.12 322 HIS A CA 1
ATOM 2565 C C . HIS A 1 322 ? 16.248 10.882 11.955 1.00 81.12 322 HIS A C 1
ATOM 2567 O O . HIS A 1 322 ? 16.521 10.963 10.763 1.00 81.12 322 HIS A O 1
ATOM 2573 N N . GLY A 1 323 ? 16.893 10.045 12.771 1.00 77.81 323 GLY A N 1
ATOM 2574 C CA . GLY A 1 323 ? 18.059 9.247 12.364 1.00 77.81 323 GLY A CA 1
ATOM 2575 C C . GLY A 1 323 ? 17.740 7.837 11.863 1.00 77.81 323 GLY A C 1
ATOM 2576 O O . GLY A 1 323 ? 18.604 6.970 11.954 1.00 77.81 323 GLY A O 1
ATOM 2577 N N . LEU A 1 324 ? 16.505 7.576 11.419 1.00 81.19 324 LEU A N 1
ATOM 2578 C CA . LEU A 1 324 ? 16.169 6.273 10.835 1.00 81.19 324 LEU A CA 1
ATOM 2579 C C . LEU A 1 324 ? 16.732 6.196 9.415 1.00 81.19 324 LEU A C 1
ATOM 2581 O O . LEU A 1 324 ? 16.732 7.194 8.700 1.00 81.19 324 LEU A O 1
ATOM 2585 N N . THR A 1 325 ? 17.208 5.013 9.044 1.00 82.06 325 THR A N 1
ATOM 2586 C CA . THR A 1 325 ? 17.808 4.715 7.736 1.00 82.06 325 THR A CA 1
ATOM 2587 C C . THR A 1 325 ? 17.119 3.490 7.160 1.00 82.06 325 THR A C 1
ATOM 2589 O O . THR A 1 325 ? 16.696 2.611 7.918 1.00 82.06 325 THR A O 1
ATOM 2592 N N . HIS A 1 326 ? 16.968 3.445 5.839 1.00 86.88 326 HIS A N 1
ATOM 2593 C CA . HIS A 1 326 ? 16.315 2.324 5.171 1.00 86.88 326 HIS A CA 1
ATOM 2594 C C . HIS A 1 326 ? 17.380 1.333 4.664 1.00 86.88 326 HIS A C 1
ATOM 2596 O O . HIS A 1 326 ? 18.314 1.742 3.976 1.00 86.88 326 HIS A O 1
ATOM 2602 N N . PRO A 1 327 ? 17.279 0.019 4.947 1.00 83.50 327 PRO A N 1
ATOM 2603 C CA . PRO A 1 327 ? 18.290 -0.950 4.503 1.00 83.50 327 PRO A CA 1
ATOM 2604 C C . PRO A 1 327 ? 18.444 -1.001 2.973 1.00 83.50 327 PRO A C 1
ATOM 2606 O O . PRO A 1 327 ? 19.546 -1.200 2.466 1.00 83.50 327 PRO A O 1
ATOM 2609 N N . ASP A 1 328 ? 17.350 -0.766 2.246 1.00 82.75 328 ASP A N 1
ATOM 2610 C CA . ASP A 1 328 ? 17.291 -0.761 0.778 1.00 82.75 328 ASP A CA 1
ATOM 2611 C C . ASP A 1 328 ? 17.380 0.649 0.145 1.00 82.75 328 ASP A C 1
ATOM 2613 O O . ASP A 1 328 ? 16.877 0.878 -0.955 1.00 82.75 328 ASP A O 1
ATOM 2617 N N . GLU A 1 329 ? 18.042 1.605 0.814 1.00 84.00 329 GLU A N 1
ATOM 2618 C CA . GLU A 1 329 ? 18.194 3.004 0.355 1.00 84.00 329 GLU A CA 1
ATOM 2619 C C . GLU A 1 329 ? 18.667 3.150 -1.097 1.00 84.00 329 GLU A C 1
ATOM 2621 O O . GLU A 1 329 ? 18.317 4.107 -1.783 1.00 84.00 329 GLU A O 1
ATOM 2626 N N . LYS A 1 330 ? 19.473 2.203 -1.578 1.00 78.62 330 LYS A N 1
ATOM 2627 C CA . LYS A 1 330 ? 20.026 2.226 -2.936 1.00 78.62 330 LYS A CA 1
ATOM 2628 C C . LYS A 1 330 ? 18.992 2.027 -4.042 1.00 78.62 330 LYS A C 1
ATOM 2630 O O . LYS A 1 330 ? 19.262 2.421 -5.167 1.00 78.62 330 LYS A O 1
ATOM 2635 N N . ILE A 1 331 ? 17.884 1.354 -3.740 1.00 76.69 331 ILE A N 1
ATOM 2636 C CA . ILE A 1 331 ? 16.816 1.069 -4.708 1.00 76.69 331 ILE A CA 1
ATOM 2637 C C . ILE A 1 331 ? 15.722 2.122 -4.589 1.00 76.69 331 ILE A C 1
ATOM 2639 O O . ILE A 1 331 ? 15.202 2.614 -5.584 1.00 76.69 331 ILE A O 1
ATOM 2643 N N . LEU A 1 332 ? 15.384 2.480 -3.353 1.00 80.69 332 LEU A N 1
ATOM 2644 C CA . LEU A 1 332 ? 14.324 3.440 -3.069 1.00 80.69 332 LEU A CA 1
ATOM 2645 C C . LEU A 1 332 ? 14.723 4.876 -3.445 1.00 80.69 332 LEU A C 1
ATOM 2647 O O . LEU A 1 332 ? 13.871 5.671 -3.842 1.00 80.69 332 LEU A O 1
ATOM 2651 N N . ASN A 1 333 ? 16.016 5.207 -3.369 1.00 83.88 333 ASN A N 1
ATOM 2652 C CA . ASN A 1 333 ? 16.536 6.496 -3.812 1.00 83.88 333 ASN A CA 1
ATOM 2653 C C . ASN A 1 333 ? 17.150 6.373 -5.202 1.00 83.88 333 ASN A C 1
ATOM 2655 O O . ASN A 1 333 ? 18.010 5.527 -5.419 1.00 83.88 333 ASN A O 1
ATOM 2659 N N . SER A 1 334 ? 16.813 7.304 -6.097 1.00 80.75 334 SER A N 1
ATOM 2660 C CA . SER A 1 334 ? 17.470 7.394 -7.401 1.00 80.75 334 SER A CA 1
ATOM 2661 C C . SER A 1 334 ? 18.334 8.644 -7.522 1.00 80.75 334 SER A C 1
ATOM 2663 O O . SER A 1 334 ? 17.865 9.774 -7.335 1.00 80.75 334 SER A O 1
ATOM 2665 N N . LYS A 1 335 ? 19.600 8.459 -7.911 1.00 79.19 335 LYS A N 1
ATOM 2666 C CA . LYS A 1 335 ? 20.485 9.578 -8.291 1.00 79.19 335 LYS A CA 1
ATOM 2667 C C . LYS A 1 335 ? 20.127 10.120 -9.667 1.00 79.19 335 LYS A C 1
ATOM 2669 O O . LYS A 1 335 ? 20.277 11.319 -9.909 1.00 79.19 335 LYS A O 1
ATOM 2674 N N . LEU A 1 336 ? 19.658 9.246 -10.558 1.00 75.75 336 LEU A N 1
ATOM 2675 C CA . LEU A 1 336 ? 19.264 9.618 -11.907 1.00 75.75 336 LEU A CA 1
ATOM 2676 C C . LEU A 1 336 ? 17.983 10.444 -11.902 1.00 75.75 336 LEU A C 1
ATOM 2678 O O . LEU A 1 336 ? 17.918 11.476 -12.569 1.00 75.75 336 LEU A O 1
ATOM 2682 N N . TRP A 1 337 ? 16.965 10.008 -11.162 1.00 77.31 337 TRP A N 1
ATOM 2683 C CA . TRP A 1 337 ? 15.645 10.628 -11.150 1.00 77.31 337 TRP A CA 1
ATOM 2684 C C . TRP A 1 337 ? 15.526 11.717 -10.081 1.00 77.31 337 TRP A C 1
ATOM 2686 O O . TRP A 1 337 ? 14.806 12.692 -10.303 1.00 77.31 337 TRP A O 1
ATOM 2696 N N . GLY A 1 338 ? 16.278 11.633 -8.984 1.00 82.12 338 GLY A N 1
ATOM 2697 C CA . GLY A 1 338 ? 16.108 12.497 -7.816 1.00 82.12 338 GLY A CA 1
ATOM 2698 C C . GLY A 1 338 ? 14.896 12.085 -6.975 1.00 82.12 338 GLY A C 1
ATOM 2699 O O . GLY A 1 338 ? 14.266 11.064 -7.240 1.00 82.12 338 GLY A O 1
ATOM 2700 N N . SER A 1 339 ? 14.550 12.906 -5.982 1.00 87.31 339 SER A N 1
ATOM 2701 C CA . SER A 1 339 ? 13.540 12.584 -4.961 1.00 87.31 339 SER A CA 1
ATOM 2702 C C . SER A 1 339 ? 12.199 12.097 -5.526 1.00 87.31 339 SER A C 1
ATOM 2704 O O . SER A 1 339 ? 11.665 12.660 -6.482 1.00 87.31 339 SER A O 1
ATOM 2706 N N . PHE A 1 340 ? 11.636 11.067 -4.904 1.00 87.94 340 PHE A N 1
ATOM 2707 C CA . PHE A 1 340 ? 10.283 10.556 -5.041 1.00 87.94 340 PHE A CA 1
ATOM 2708 C C . PHE A 1 340 ? 9.232 11.627 -4.742 1.00 87.94 340 PHE A C 1
ATOM 2710 O O . PHE A 1 340 ? 8.271 11.746 -5.499 1.00 87.94 340 PHE A O 1
ATOM 2717 N N . PHE A 1 341 ? 9.421 12.452 -3.706 1.00 88.31 341 PHE A N 1
ATOM 2718 C CA . PHE A 1 341 ? 8.417 13.422 -3.245 1.00 88.31 341 PHE A CA 1
ATOM 2719 C C . PHE A 1 341 ? 8.437 14.756 -3.994 1.00 88.31 341 PHE A C 1
ATOM 2721 O O . PHE A 1 341 ? 7.392 15.387 -4.152 1.00 88.31 341 PHE A O 1
ATOM 2728 N N . CYS A 1 342 ? 9.602 15.203 -4.464 1.00 86.25 342 CYS A N 1
ATOM 2729 C CA . CYS A 1 342 ? 9.744 16.522 -5.084 1.00 86.25 342 CYS A CA 1
ATOM 2730 C C . CYS A 1 342 ? 10.676 16.521 -6.296 1.00 86.25 342 CYS A C 1
ATOM 2732 O O . CYS A 1 342 ? 11.627 15.747 -6.390 1.00 86.25 342 CYS A O 1
ATOM 2734 N N . LEU A 1 343 ? 10.414 17.440 -7.221 1.00 81.81 343 LEU A N 1
ATOM 2735 C CA . LEU A 1 343 ? 11.269 17.726 -8.362 1.00 81.81 343 LEU A CA 1
ATOM 2736 C C . LEU A 1 343 ? 12.043 19.012 -8.071 1.00 81.81 343 LEU A C 1
ATOM 2738 O O . LEU A 1 343 ? 11.444 20.081 -7.936 1.00 81.81 343 LEU A O 1
ATOM 2742 N N . LYS A 1 344 ? 13.372 18.895 -7.990 1.00 72.06 344 LYS A N 1
ATOM 2743 C CA . LYS A 1 344 ? 14.286 20.031 -7.840 1.00 72.06 344 LYS A CA 1
ATOM 2744 C C . LYS A 1 344 ? 15.130 20.206 -9.093 1.00 72.06 344 LYS A C 1
ATOM 2746 O O . LYS A 1 344 ? 15.850 19.289 -9.492 1.00 72.06 344 LYS A O 1
ATOM 2751 N N . ASP A 1 345 ? 15.060 21.395 -9.674 1.00 62.59 345 ASP A N 1
ATOM 2752 C CA . ASP A 1 345 ? 16.053 21.914 -10.610 1.00 62.59 345 ASP A CA 1
ATOM 2753 C C . ASP A 1 345 ? 16.521 23.310 -10.163 1.00 62.59 345 ASP A C 1
ATOM 2755 O O . ASP A 1 345 ? 16.081 23.828 -9.136 1.00 62.59 345 ASP A O 1
ATOM 2759 N N . SER A 1 346 ? 17.451 23.920 -10.898 1.00 53.19 346 SER A N 1
ATOM 2760 C CA . SER A 1 346 ? 18.037 25.230 -10.575 1.00 53.19 346 SER A CA 1
ATOM 2761 C C . SER A 1 346 ? 17.026 26.388 -10.510 1.00 53.19 346 SER A C 1
ATOM 2763 O O . SER A 1 346 ? 17.395 27.483 -10.092 1.00 53.19 346 SER A O 1
ATOM 2765 N N . THR A 1 347 ? 15.778 26.178 -10.934 1.00 50.28 347 THR A N 1
ATOM 2766 C CA . THR A 1 347 ? 14.754 27.217 -11.117 1.00 50.28 347 THR A CA 1
ATOM 2767 C C . THR A 1 347 ? 13.369 26.855 -10.572 1.00 50.28 347 THR A C 1
ATOM 2769 O O . THR A 1 347 ? 12.543 27.748 -10.387 1.00 50.28 347 THR A O 1
ATOM 2772 N N . VAL A 1 348 ? 13.095 25.576 -10.310 1.00 58.84 348 VAL A N 1
ATOM 2773 C CA . VAL A 1 348 ? 11.773 25.055 -9.956 1.00 58.84 348 VAL A CA 1
ATOM 2774 C C . VAL A 1 348 ? 11.898 24.054 -8.808 1.00 58.84 348 VAL A C 1
ATOM 2776 O O . VAL A 1 348 ? 12.678 23.103 -8.863 1.00 58.84 348 VAL A O 1
ATOM 2779 N N . ASN A 1 349 ? 11.089 24.270 -7.772 1.00 69.62 349 ASN A N 1
ATOM 2780 C CA . ASN A 1 349 ? 10.954 23.383 -6.623 1.00 69.62 349 ASN A CA 1
ATOM 2781 C C . ASN A 1 349 ? 9.464 23.077 -6.435 1.00 69.62 349 ASN A C 1
ATOM 2783 O O . ASN A 1 349 ? 8.712 23.909 -5.926 1.00 69.62 349 ASN A O 1
ATOM 2787 N N . VAL A 1 350 ? 9.023 21.932 -6.957 1.00 80.75 350 VAL A N 1
ATOM 2788 C CA . VAL A 1 350 ? 7.605 21.539 -7.002 1.00 80.75 350 VAL A CA 1
ATOM 2789 C C . VAL A 1 350 ? 7.426 20.095 -6.556 1.00 80.75 350 VAL A C 1
ATOM 2791 O O . VAL A 1 350 ? 8.338 19.278 -6.682 1.00 80.75 350 VAL A O 1
ATOM 2794 N N . ASP A 1 351 ? 6.233 19.770 -6.059 1.00 81.75 351 ASP A N 1
ATOM 2795 C CA . ASP A 1 351 ? 5.861 18.389 -5.753 1.00 81.75 351 ASP A CA 1
ATOM 2796 C C . ASP A 1 351 ? 6.017 17.508 -7.008 1.00 81.75 351 ASP A C 1
ATOM 2798 O O . ASP A 1 351 ? 5.691 17.914 -8.131 1.00 81.75 351 ASP A O 1
ATOM 2802 N N . SER A 1 352 ? 6.485 16.273 -6.824 1.00 83.25 352 SER A N 1
ATOM 2803 C CA . SER A 1 352 ? 6.327 15.253 -7.860 1.00 83.25 352 SER A CA 1
ATOM 2804 C C . SER A 1 352 ? 4.842 14.901 -8.014 1.00 83.25 352 SER A C 1
ATOM 2806 O O . SER A 1 352 ? 4.024 15.235 -7.152 1.00 83.25 352 SER A O 1
ATOM 2808 N N . LEU A 1 353 ? 4.473 14.186 -9.084 1.00 81.50 353 LEU A N 1
ATOM 2809 C CA . LEU A 1 353 ? 3.114 13.646 -9.218 1.00 81.50 353 LEU A CA 1
ATOM 2810 C C . LEU A 1 353 ? 2.695 12.867 -7.959 1.00 81.50 353 LEU A C 1
ATOM 2812 O O . LEU A 1 353 ? 1.617 13.101 -7.423 1.00 81.50 353 LEU A O 1
ATOM 2816 N N . TRP A 1 354 ? 3.575 12.006 -7.451 1.00 83.06 354 TRP A N 1
ATOM 2817 C CA . TRP A 1 354 ? 3.312 11.152 -6.295 1.00 83.06 354 TRP A CA 1
ATOM 2818 C C . TRP A 1 354 ? 3.293 11.920 -4.978 1.00 83.06 354 TRP A C 1
ATOM 2820 O O . TRP A 1 354 ? 2.378 11.724 -4.184 1.00 83.06 354 TRP A O 1
ATOM 2830 N N . GLY A 1 355 ? 4.205 12.877 -4.791 1.00 87.25 355 GLY A N 1
ATOM 2831 C CA . GLY A 1 355 ? 4.166 13.797 -3.653 1.00 87.25 355 GLY A CA 1
ATOM 2832 C C . GLY A 1 355 ? 2.873 14.619 -3.624 1.00 87.25 355 GLY A C 1
ATOM 2833 O O . GLY A 1 355 ? 2.267 14.786 -2.566 1.00 87.25 355 GLY A O 1
ATOM 2834 N N . HIS A 1 356 ? 2.393 15.067 -4.788 1.00 85.94 356 HIS A N 1
ATOM 2835 C CA . HIS A 1 356 ? 1.114 15.765 -4.908 1.00 85.94 356 HIS A CA 1
ATOM 2836 C C . HIS A 1 356 ? -0.075 14.851 -4.593 1.00 85.94 356 HIS A C 1
ATOM 2838 O O . HIS A 1 356 ? -0.962 15.249 -3.837 1.00 85.94 356 HIS A O 1
ATOM 2844 N N . VAL A 1 357 ? -0.095 13.631 -5.145 1.00 85.19 357 VAL A N 1
ATOM 2845 C CA . VAL A 1 357 ? -1.152 12.642 -4.878 1.00 85.19 357 VAL A CA 1
ATOM 2846 C C . VAL A 1 357 ? -1.231 12.337 -3.384 1.00 85.19 357 VAL A C 1
ATOM 2848 O O . VAL A 1 357 ? -2.320 12.418 -2.821 1.00 85.19 357 VAL A O 1
ATOM 2851 N N . ILE A 1 358 ? -0.095 12.087 -2.728 1.00 90.44 358 ILE A N 1
ATOM 2852 C CA . ILE A 1 358 ? -0.017 11.852 -1.280 1.00 90.44 358 ILE A CA 1
ATOM 2853 C C . ILE A 1 358 ? -0.612 13.034 -0.513 1.00 90.44 358 ILE A C 1
ATOM 2855 O O . ILE A 1 358 ? -1.557 12.852 0.250 1.00 90.44 358 ILE A O 1
ATOM 2859 N N . LYS A 1 359 ? -0.117 14.255 -0.752 1.00 88.69 359 LYS A N 1
ATOM 2860 C CA . LYS A 1 359 ? -0.574 15.458 -0.036 1.00 88.69 359 LYS A CA 1
ATOM 2861 C C . LYS A 1 359 ? -2.069 15.719 -0.209 1.00 88.69 359 LYS A C 1
ATOM 2863 O O . LYS A 1 359 ? -2.715 16.217 0.706 1.00 88.69 359 LYS A O 1
ATOM 2868 N N . LYS A 1 360 ? -2.606 15.437 -1.396 1.00 87.50 360 LYS A N 1
ATOM 2869 C CA . LYS A 1 360 ? -3.994 15.745 -1.746 1.00 87.50 360 LYS A CA 1
ATOM 2870 C C . LYS A 1 360 ? -4.979 14.680 -1.278 1.00 87.50 360 LYS A C 1
ATOM 2872 O O . LYS A 1 360 ? -6.106 15.022 -0.923 1.00 87.50 360 LYS A O 1
ATOM 2877 N N . HIS A 1 361 ? -4.582 13.412 -1.332 1.00 89.38 361 HIS A N 1
ATOM 2878 C CA . HIS A 1 361 ? -5.500 12.289 -1.166 1.00 89.38 361 HIS A CA 1
ATOM 2879 C C . HIS A 1 361 ? -5.304 11.522 0.141 1.00 89.38 361 HIS A C 1
ATOM 2881 O O . HIS A 1 361 ? -6.275 10.931 0.602 1.00 89.38 361 HIS A O 1
ATOM 2887 N N . ALA A 1 362 ? -4.127 11.582 0.774 1.00 92.69 362 ALA A N 1
ATOM 2888 C CA . ALA A 1 362 ? -3.874 10.947 2.064 1.00 92.69 362 ALA A CA 1
ATOM 2889 C C . ALA A 1 362 ? -4.018 11.928 3.237 1.00 92.69 362 ALA A C 1
ATOM 2891 O O . ALA A 1 362 ? -3.763 13.127 3.127 1.00 92.69 362 ALA A O 1
ATOM 2892 N N . LYS A 1 363 ? -4.394 11.405 4.407 1.00 93.00 363 LYS A N 1
ATOM 2893 C CA . LYS A 1 363 ? -4.342 12.134 5.683 1.00 93.00 363 LYS A CA 1
ATOM 2894 C C . LYS A 1 363 ? -2.929 12.205 6.231 1.00 93.00 363 LYS A C 1
ATOM 2896 O O . LYS A 1 363 ? -2.530 13.245 6.753 1.00 93.00 363 LYS A O 1
ATOM 2901 N N . LEU A 1 364 ? -2.206 11.099 6.112 1.00 94.19 364 LEU A N 1
ATOM 2902 C CA . LEU A 1 364 ? -0.842 10.933 6.584 1.00 94.19 364 LEU A CA 1
ATOM 2903 C C . LEU A 1 364 ? -0.032 10.146 5.557 1.00 94.19 364 LEU A C 1
ATOM 2905 O O . LEU A 1 364 ? -0.570 9.281 4.866 1.00 94.19 364 LEU A O 1
ATOM 2909 N N . CYS A 1 365 ? 1.259 10.445 5.508 1.00 94.88 365 CYS A N 1
ATOM 2910 C CA . CYS A 1 365 ? 2.283 9.646 4.853 1.00 94.88 365 CYS A CA 1
ATOM 2911 C C . CYS A 1 365 ? 3.233 9.147 5.936 1.00 94.88 365 CYS A C 1
ATOM 2913 O O . CYS A 1 365 ? 3.732 9.960 6.724 1.00 94.88 365 CYS A O 1
ATOM 2915 N N . ILE A 1 366 ? 3.433 7.834 5.993 1.00 94.94 366 ILE A N 1
ATOM 2916 C CA . ILE A 1 366 ? 4.325 7.186 6.950 1.00 94.94 366 ILE A CA 1
ATOM 2917 C C . ILE A 1 366 ? 5.272 6.225 6.236 1.00 94.94 366 ILE A C 1
ATOM 2919 O O . ILE A 1 366 ? 4.863 5.621 5.250 1.00 94.94 366 ILE A O 1
ATOM 2923 N N . PRO A 1 367 ? 6.507 6.025 6.724 1.00 92.69 367 PRO A N 1
ATOM 2924 C CA . PRO A 1 367 ? 7.436 5.090 6.093 1.00 92.69 367 PRO A CA 1
ATOM 2925 C C . PRO A 1 367 ? 7.100 3.619 6.351 1.00 92.69 367 PRO A C 1
ATOM 2927 O O . PRO A 1 367 ? 7.446 2.759 5.553 1.00 92.69 367 PRO A O 1
ATOM 2930 N N . GLU A 1 368 ? 6.456 3.322 7.477 1.00 91.12 368 GLU A N 1
ATOM 2931 C CA . GLU A 1 368 ? 6.100 1.971 7.909 1.00 91.12 368 GLU A CA 1
ATOM 2932 C C . GLU A 1 368 ? 5.000 2.053 8.972 1.00 91.12 368 GLU A C 1
ATOM 2934 O O . GLU A 1 368 ? 4.911 3.042 9.699 1.00 91.12 368 GLU A O 1
ATOM 2939 N N . ILE A 1 369 ? 4.172 1.015 9.104 1.00 89.69 369 ILE A N 1
ATOM 2940 C CA . ILE A 1 369 ? 3.051 0.989 10.062 1.00 89.69 369 ILE A CA 1
ATOM 2941 C C . ILE A 1 369 ? 3.523 1.092 11.524 1.00 89.69 369 ILE A C 1
ATOM 2943 O O . ILE A 1 369 ? 2.836 1.684 12.363 1.00 89.69 369 ILE A O 1
ATOM 2947 N N . ASP A 1 370 ? 4.718 0.584 11.827 1.00 88.38 370 ASP A N 1
ATOM 2948 C CA . ASP A 1 370 ? 5.273 0.549 13.183 1.00 88.38 370 ASP A CA 1
ATOM 2949 C C . ASP A 1 370 ? 5.360 1.937 13.838 1.00 88.38 370 ASP A C 1
ATOM 2951 O O . ASP A 1 370 ? 5.174 2.070 15.050 1.00 88.38 370 ASP A O 1
ATOM 2955 N N . VAL A 1 371 ? 5.537 2.997 13.042 1.00 88.75 371 VAL A N 1
ATOM 2956 C CA . VAL A 1 371 ? 5.637 4.370 13.560 1.00 88.75 371 VAL A CA 1
ATOM 2957 C C . VAL A 1 371 ? 4.327 4.891 14.158 1.00 88.75 371 VAL A C 1
ATOM 2959 O O . VAL A 1 371 ? 4.358 5.794 14.999 1.00 88.75 371 VAL A O 1
ATOM 2962 N N . VAL A 1 372 ? 3.175 4.345 13.749 1.00 88.56 372 VAL A N 1
ATOM 2963 C CA . VAL A 1 372 ? 1.850 4.787 14.217 1.00 88.56 372 VAL A CA 1
ATOM 2964 C C . VAL A 1 372 ? 1.208 3.819 15.205 1.00 88.56 372 VAL A C 1
ATOM 2966 O O . VAL A 1 372 ? 0.493 4.269 16.096 1.00 88.56 372 VAL A O 1
ATOM 2969 N N . VAL A 1 373 ? 1.495 2.516 15.125 1.00 84.75 373 VAL A N 1
ATOM 2970 C CA . VAL A 1 373 ? 0.931 1.509 16.056 1.00 84.75 373 VAL A CA 1
ATOM 2971 C C . VAL A 1 373 ? 1.524 1.581 17.462 1.00 84.75 373 VAL A C 1
ATOM 2973 O O . VAL A 1 373 ? 0.917 1.092 18.411 1.00 84.75 373 VAL A O 1
ATOM 2976 N N . GLN A 1 374 ? 2.688 2.213 17.623 1.00 79.19 374 GLN A N 1
ATOM 2977 C CA . GLN A 1 374 ? 3.306 2.447 18.932 1.00 79.19 374 GLN A CA 1
ATOM 2978 C C . GLN A 1 374 ? 2.651 3.604 19.709 1.00 79.19 374 GLN A C 1
ATOM 2980 O O . GLN A 1 374 ? 3.041 3.878 20.846 1.00 79.19 374 GLN A O 1
ATOM 2985 N N . ARG A 1 375 ? 1.660 4.292 19.121 1.00 83.38 375 ARG A N 1
ATOM 2986 C CA . ARG A 1 375 ? 0.976 5.436 19.735 1.00 83.38 375 ARG A CA 1
ATOM 2987 C C . ARG A 1 375 ? -0.434 5.094 20.214 1.00 83.38 375 ARG A C 1
ATOM 2989 O O . ARG A 1 375 ? -1.103 4.248 19.622 1.00 83.38 375 ARG A O 1
ATOM 2996 N N . PRO A 1 376 ? -0.930 5.784 21.256 1.00 89.00 376 PRO A N 1
ATOM 2997 C CA . PRO A 1 376 ? -2.339 5.733 21.621 1.00 89.00 376 PRO A CA 1
ATOM 2998 C C . PRO A 1 376 ? -3.240 6.168 20.456 1.00 89.00 376 PRO A C 1
ATOM 3000 O O . PRO A 1 376 ? -2.975 7.171 19.796 1.00 89.00 376 PRO A O 1
ATOM 3003 N N . LEU A 1 377 ? -4.348 5.455 20.244 1.00 87.56 377 LEU A N 1
ATOM 3004 C CA . LEU A 1 377 ? -5.264 5.678 19.114 1.00 87.56 377 LEU A CA 1
ATOM 3005 C C . LEU A 1 377 ? -5.945 7.060 19.135 1.00 87.56 377 LEU A C 1
ATOM 3007 O O . LEU A 1 377 ? -6.395 7.556 18.101 1.00 87.56 377 LEU A O 1
ATOM 3011 N N . GLU A 1 378 ? -6.048 7.668 20.317 1.00 89.69 378 GLU A N 1
ATOM 3012 C CA . GLU A 1 378 ? -6.674 8.973 20.550 1.00 89.69 378 GLU A CA 1
ATOM 3013 C C . GLU A 1 378 ? -5.701 10.134 20.364 1.00 89.69 378 GLU A C 1
ATOM 3015 O O . GLU A 1 378 ? -6.121 11.295 20.346 1.00 89.69 378 GLU A O 1
ATOM 3020 N N . GLU A 1 379 ? -4.402 9.843 20.305 1.00 89.62 379 GLU A N 1
ATOM 3021 C CA . GLU A 1 379 ? -3.389 10.877 20.238 1.00 89.62 379 GLU A CA 1
ATOM 3022 C C . GLU A 1 379 ? -3.459 11.568 18.869 1.00 89.62 379 GLU A C 1
ATOM 3024 O O . GLU A 1 379 ? -3.339 10.906 17.836 1.00 89.62 379 GLU A O 1
ATOM 3029 N N . PRO A 1 380 ? -3.674 12.895 18.823 1.00 90.50 380 PRO A N 1
ATOM 3030 C CA . PRO A 1 380 ? -3.786 13.599 17.559 1.00 90.50 380 PRO A CA 1
ATOM 3031 C C . PRO A 1 380 ? -2.434 13.647 16.848 1.00 90.50 380 PRO A C 1
ATOM 3033 O O . PRO A 1 380 ? -1.422 14.042 17.429 1.00 90.50 380 PRO A O 1
ATOM 3036 N N . ILE A 1 381 ? -2.448 13.306 15.564 1.00 91.38 381 ILE A N 1
ATOM 3037 C CA . ILE A 1 381 ? -1.311 13.444 14.656 1.00 91.38 381 ILE A CA 1
ATOM 3038 C C . ILE A 1 381 ? -1.623 14.593 13.690 1.00 91.38 381 ILE A C 1
ATOM 3040 O O . ILE A 1 381 ? -2.728 14.629 13.143 1.00 91.38 381 ILE A O 1
ATOM 3044 N N . PRO A 1 382 ? -0.709 15.555 13.472 1.00 90.38 382 PRO A N 1
ATOM 3045 C CA . PRO A 1 382 ? -0.887 16.561 12.428 1.00 90.38 382 PRO A CA 1
ATOM 3046 C C . PRO A 1 382 ? -1.094 15.887 11.066 1.00 90.38 382 PRO A C 1
ATOM 3048 O O . PRO A 1 382 ? -0.300 15.035 10.686 1.00 90.38 382 PRO A O 1
ATOM 3051 N N . SER A 1 383 ? -2.161 16.237 10.349 1.00 90.50 383 SER A N 1
ATOM 3052 C CA . SER A 1 383 ? -2.455 15.681 9.023 1.00 90.50 383 SER A CA 1
ATOM 3053 C C . SER A 1 383 ? -2.115 16.669 7.911 1.00 90.50 383 SER A C 1
ATOM 3055 O O . SER A 1 383 ? -1.869 17.851 8.167 1.00 90.50 383 SER A O 1
ATOM 3057 N N . PHE A 1 384 ? -2.122 16.201 6.661 1.00 89.88 384 PHE A N 1
ATOM 3058 C CA . PHE A 1 384 ? -2.078 17.108 5.515 1.00 89.88 384 PHE A CA 1
ATOM 3059 C C . PHE A 1 384 ? -3.273 18.071 5.539 1.00 89.88 384 PHE A C 1
ATOM 3061 O O . PHE A 1 384 ? -4.388 17.693 5.920 1.00 89.88 384 PHE A O 1
ATOM 3068 N N . ASP A 1 385 ? -3.015 19.323 5.156 1.00 77.50 385 ASP A N 1
ATOM 3069 C CA . ASP A 1 385 ? -4.040 20.347 5.003 1.00 77.50 385 ASP A CA 1
ATOM 3070 C C . ASP A 1 385 ? -4.723 20.214 3.635 1.00 77.50 385 ASP A C 1
ATOM 3072 O O . ASP A 1 385 ? -4.137 19.765 2.651 1.00 77.50 385 ASP A O 1
ATOM 3076 N N . LYS A 1 386 ? -5.990 20.630 3.545 1.00 65.25 386 LYS A N 1
ATOM 3077 C CA . LYS A 1 386 ? -6.732 20.588 2.269 1.00 65.25 386 LYS A CA 1
ATOM 3078 C C . LYS A 1 386 ? -6.163 21.539 1.211 1.00 65.25 386 LYS A C 1
ATOM 3080 O O . LYS A 1 386 ? -6.416 21.344 0.025 1.00 65.25 386 LYS A O 1
ATOM 3085 N N . ASP A 1 387 ? -5.408 22.546 1.644 1.00 62.81 387 ASP A N 1
ATOM 3086 C CA . ASP A 1 387 ? -4.795 23.547 0.773 1.00 62.81 387 ASP A CA 1
ATOM 3087 C C . ASP A 1 387 ? -3.415 23.106 0.242 1.00 62.81 387 ASP A C 1
ATOM 3089 O O . ASP A 1 387 ? -2.860 23.773 -0.633 1.00 62.81 387 ASP A O 1
ATOM 3093 N N . GLY A 1 388 ? -2.859 21.993 0.744 1.00 57.38 388 GLY A N 1
ATOM 3094 C CA . GLY A 1 388 ? -1.602 21.385 0.298 1.00 57.38 388 GLY A CA 1
ATOM 3095 C C . GLY A 1 388 ? -0.352 22.241 0.530 1.00 57.38 388 GLY A C 1
ATOM 3096 O O . GLY A 1 388 ? 0.680 22.004 -0.107 1.00 57.38 388 GLY A O 1
ATOM 3097 N N . LYS A 1 389 ? -0.431 23.262 1.391 1.00 59.75 389 LYS A N 1
ATOM 3098 C CA . LYS A 1 389 ? 0.642 24.250 1.598 1.00 59.75 389 LYS A CA 1
ATOM 3099 C C . LYS A 1 389 ? 1.609 23.842 2.700 1.00 59.75 389 LYS A C 1
ATOM 3101 O O . LYS A 1 389 ? 2.749 24.301 2.697 1.00 59.75 389 LYS A O 1
ATOM 3106 N N . LEU A 1 390 ? 1.174 23.001 3.636 1.00 67.75 390 LEU A N 1
ATOM 3107 C CA . LEU A 1 390 ? 1.973 22.587 4.784 1.00 67.75 390 LEU A CA 1
ATOM 3108 C C . LEU A 1 390 ? 2.329 21.098 4.706 1.00 67.75 390 LEU A C 1
ATOM 3110 O O . LEU A 1 390 ? 1.477 20.233 4.531 1.00 67.75 390 LEU A O 1
ATOM 3114 N N . TYR A 1 391 ? 3.601 20.777 4.935 1.00 75.25 391 TYR A N 1
ATOM 3115 C CA . TYR A 1 391 ? 4.131 19.405 4.915 1.00 75.25 391 TYR A CA 1
ATOM 3116 C C . TYR A 1 391 ? 3.873 18.624 6.218 1.00 75.25 391 TYR A C 1
ATOM 3118 O O . TYR A 1 391 ? 4.612 17.709 6.561 1.00 75.25 391 TYR A O 1
ATOM 3126 N N . ARG A 1 392 ? 2.836 18.991 6.981 1.00 80.69 392 ARG A N 1
ATOM 3127 C CA . ARG A 1 392 ? 2.596 18.471 8.340 1.00 80.69 392 ARG A CA 1
ATOM 3128 C C . ARG A 1 392 ? 2.043 17.046 8.387 1.00 80.69 392 ARG A C 1
ATOM 3130 O O . ARG A 1 392 ? 2.096 16.450 9.451 1.00 80.69 392 ARG A O 1
ATOM 3137 N N . GLY A 1 393 ? 1.555 16.510 7.268 1.00 87.62 393 GLY A N 1
ATOM 3138 C CA . GLY A 1 393 ? 1.064 15.131 7.181 1.00 87.62 393 GLY A CA 1
ATOM 3139 C C . GLY A 1 393 ? 2.147 14.070 6.973 1.00 87.62 393 GLY A C 1
ATOM 3140 O O . GLY A 1 393 ? 1.824 12.885 6.967 1.00 87.62 393 GLY A O 1
ATOM 3141 N N . TYR A 1 394 ? 3.416 14.461 6.814 1.00 91.69 394 TYR A N 1
ATOM 3142 C CA . TYR A 1 394 ? 4.530 13.513 6.846 1.00 91.69 394 TYR A CA 1
ATOM 3143 C C . TYR A 1 394 ? 4.872 13.170 8.289 1.00 91.69 394 TYR A C 1
ATOM 3145 O O . TYR A 1 394 ? 5.251 14.040 9.077 1.00 91.69 394 TYR A O 1
ATOM 3153 N N . TYR A 1 395 ? 4.761 11.892 8.622 1.00 92.06 395 TYR A N 1
ATOM 3154 C CA . TYR A 1 395 ? 4.970 11.389 9.967 1.00 92.06 395 TYR A CA 1
ATOM 3155 C C . TYR A 1 395 ? 5.921 10.175 9.932 1.00 92.06 395 TYR A C 1
ATOM 3157 O O . TYR A 1 395 ? 5.802 9.366 9.021 1.00 92.06 395 TYR A O 1
ATOM 3165 N N . PRO A 1 396 ? 6.889 10.016 10.858 1.00 90.69 396 PRO A N 1
ATOM 3166 C CA . PRO A 1 396 ? 7.136 10.829 12.053 1.00 90.69 396 PRO A CA 1
ATOM 3167 C C . PRO A 1 396 ? 7.753 12.203 11.767 1.00 90.69 396 PRO A C 1
ATOM 3169 O O . PRO A 1 396 ? 7.672 13.094 12.611 1.00 90.69 396 PRO A O 1
ATOM 3172 N N . ALA A 1 397 ? 8.349 12.389 10.589 1.00 90.12 397 ALA A N 1
ATOM 3173 C CA . ALA A 1 397 ? 8.959 13.647 10.185 1.00 90.12 397 ALA A CA 1
ATOM 3174 C C . ALA A 1 397 ? 8.954 13.825 8.661 1.00 90.12 397 ALA A C 1
ATOM 3176 O O . ALA A 1 397 ? 8.803 12.870 7.899 1.00 90.12 397 ALA A O 1
ATOM 3177 N N . VAL A 1 398 ? 9.134 15.074 8.228 1.00 89.88 398 VAL A N 1
ATOM 3178 C CA . VAL A 1 398 ? 9.171 15.472 6.815 1.00 89.88 398 VAL A CA 1
ATOM 3179 C C . VAL A 1 398 ? 10.435 14.920 6.134 1.00 89.88 398 VAL A C 1
ATOM 3181 O O . VAL A 1 398 ? 11.513 15.053 6.722 1.00 89.88 398 VAL A O 1
ATOM 3184 N N . PRO A 1 399 ? 10.344 14.364 4.908 1.00 88.31 399 PRO A N 1
ATOM 3185 C CA . PRO A 1 399 ? 11.514 13.998 4.111 1.00 88.31 399 PRO A CA 1
ATOM 3186 C C . PRO A 1 399 ? 12.527 15.148 3.964 1.00 88.31 399 PRO A C 1
ATOM 3188 O O . PRO A 1 399 ? 12.146 16.295 3.708 1.00 88.31 399 PRO A O 1
ATOM 3191 N N . LEU A 1 400 ? 13.826 14.854 4.065 1.00 87.00 400 LEU A N 1
ATOM 3192 C CA . LEU A 1 400 ? 14.908 15.842 3.905 1.00 87.00 400 LEU A CA 1
ATOM 3193 C C . LEU A 1 400 ? 14.904 16.486 2.516 1.00 87.00 400 LEU A C 1
ATOM 3195 O O . LEU A 1 400 ? 15.209 17.672 2.352 1.00 87.00 400 LEU A O 1
ATOM 3199 N N . SER A 1 401 ? 14.522 15.702 1.511 1.00 82.44 401 SER A N 1
ATOM 3200 C CA . SER A 1 401 ? 14.331 16.159 0.140 1.00 82.44 401 SER A CA 1
ATOM 3201 C C . SER A 1 401 ? 13.326 17.305 0.053 1.00 82.44 401 SER A C 1
ATOM 3203 O O . SER A 1 401 ? 13.571 18.266 -0.670 1.00 82.44 401 SER A O 1
ATOM 3205 N N . ILE A 1 402 ? 12.260 17.278 0.852 1.00 79.81 402 ILE A N 1
ATOM 3206 C CA . ILE A 1 402 ? 11.264 18.349 0.920 1.00 79.81 402 ILE A CA 1
ATOM 3207 C C . ILE A 1 402 ? 11.793 19.531 1.739 1.00 79.81 402 ILE A C 1
ATOM 3209 O O . ILE A 1 402 ? 11.615 20.673 1.337 1.00 79.81 402 ILE A O 1
ATOM 3213 N N . SER A 1 403 ? 12.471 19.292 2.866 1.00 64.81 403 SER A N 1
ATOM 3214 C CA . SER A 1 403 ? 12.855 20.369 3.791 1.00 64.81 403 SER A CA 1
ATOM 3215 C C . SER A 1 403 ? 14.009 21.253 3.343 1.00 64.81 403 SER A C 1
ATOM 3217 O O . SER A 1 403 ? 14.148 22.361 3.848 1.00 64.81 403 SER A O 1
ATOM 3219 N N . ALA A 1 404 ? 14.861 20.785 2.431 1.00 53.97 404 ALA A N 1
ATOM 3220 C CA . ALA A 1 404 ? 15.874 21.624 1.786 1.00 53.97 404 ALA A CA 1
ATOM 3221 C C . ALA A 1 404 ? 15.241 22.582 0.743 1.00 53.97 404 ALA A C 1
ATOM 3223 O O . ALA A 1 404 ? 15.772 22.725 -0.361 1.00 53.97 404 ALA A O 1
ATOM 3224 N N . MET A 1 405 ? 14.048 23.106 1.048 1.00 50.47 405 MET A N 1
ATOM 3225 C CA . MET A 1 405 ? 13.240 24.056 0.276 1.00 50.47 405 MET A CA 1
ATOM 3226 C C . MET A 1 405 ? 13.617 25.494 0.596 1.00 50.47 405 MET A C 1
ATOM 3228 O O . MET A 1 405 ? 13.863 25.783 1.789 1.00 50.47 405 MET A O 1
#

Nearest PDB structures (foldseek):
  4pjo-assembly3_O  TM=9.668E-01  e=3.283E-06  Homo sapiens
  8xi2-assembly1_a  TM=9.658E-01  e=5.312E-06  Chlamydomonas reinhardtii
  8ro0-assembly1_a  TM=8.581E-01  e=1.911E-06  Caenorhabditis elegans
  8xi2-assembly1_c  TM=8.699E-01  e=7.620E-06  Chlamydomonas reinhardtii
  9esh-assembly1_D  TM=6.953E-01  e=2.155E-06  Schizosaccharomyces pombe

InterPro domains:
  IPR001163 Sm domain, eukaryotic/archaea-type [PF01423] (19-82)
  IPR001163 Sm domain, eukaryotic/archaea-type [SM00651] (17-83)
  IPR008380 HAD-superfamily hydrolase, subfamily IG, 5'-nucleotidase [PF05761] (109-248)
  IPR008380 HAD-superfamily hydrolase, subfamily IG, 5'-nucleotidase [PTHR12103] (108-249)
  IPR010920 LSM domain superfamily [SSF50182] (13-84)
  IPR023214 HAD superfamily [G3DSA:3.40.50.1000] (217-333)
  IPR036412 HAD-like superfamily [SSF56784] (108-249)
  IPR036412 HAD-like superfamily [SSF56784] (254-334)

Secondary structure (DSSP, 8-state):
-----HHHHHHHHHSTHHHHHHTTT-EEEEEETTS-EEEEEEEEE-TTS-EEEEEEEEE-TTS-EEEEEEEEE-GGGEEEE---HHHHHHHTTSS------------TTSEE-GGG-SEEEE-TBTTTB---HHHHHHHHHHHHHHHHHHTT---HHHHTSPPPHHHHHH--TT-EEETTTTEEEEE-TTS-EEEEEETTEEPPHHHHHHH--S---SSHHHHSS-GGGGTSSGGGGT------SSTTGGGS-----TT----S--HHHHHHHHHHHH--SS--EEEEES-IIIIIIHHHHHH--EEEEE-THHHHT-BTTB----TTHHHHS-TTT--SSEEE-SS-EEE-HHHHHHHHH-SEEES-THHHHTS-TTS-EEPPPTTS---TTBSSS-BHHHH--

Solvent-accessible surface area (backbone atoms only — not comparable to full-atom values): 23800 Å² total; per-residue (Å²): 129,85,80,76,47,75,66,45,50,48,38,20,77,75,44,74,30,42,60,55,46,59,40,45,76,34,69,37,44,37,36,31,70,77,62,25,37,36,40,24,27,28,70,42,51,46,49,75,52,31,36,35,28,29,68,26,38,38,30,44,71,86,68,55,75,47,81,35,69,64,49,80,44,55,36,92,47,52,64,48,70,57,77,50,80,80,44,62,68,57,67,75,66,76,81,80,87,83,88,83,82,96,75,81,94,66,80,85,79,39,56,42,43,62,72,73,41,78,42,78,48,70,45,52,80,63,39,74,45,76,68,62,60,70,62,50,56,51,50,54,49,52,54,50,33,48,44,40,29,76,75,67,70,44,74,51,91,64,56,70,53,79,83,47,75,70,56,41,36,64,64,52,90,86,61,44,76,42,78,91,80,49,29,39,34,40,50,37,75,88,70,47,77,76,46,40,19,54,66,92,46,76,58,54,74,72,60,54,62,72,74,68,76,94,80,95,86,73,73,62,58,60,57,75,65,40,73,56,40,53,74,47,64,85,53,36,81,75,50,82,89,85,89,63,84,71,67,64,64,61,78,75,68,87,70,87,60,90,94,65,88,83,79,92,85,54,70,70,62,49,50,54,44,52,28,69,77,68,74,40,94,80,69,41,37,35,32,36,18,50,47,64,56,77,35,22,40,46,34,31,76,76,66,74,25,47,14,35,37,36,40,53,48,43,34,33,59,26,28,53,100,44,92,62,77,42,95,55,30,69,45,62,38,26,88,89,79,42,58,73,49,37,45,78,58,102,86,46,82,44,59,20,32,60,32,43,48,44,41,73,32,22,42,33,39,26,42,48,64,70,78,57,71,79,48,66,52,75,55,73,39,59,18,26,36,96,82,60,82,53,73,50,12,34,40,96,40,41,34,38,73,63,66,79,108

Mean predicted aligned error: 18.72 Å

Foldseek 3Di:
DPDQDPVQVCLCVQDCQVLVQLQAQPFWKWAWPQRKIKTFHFPDATSQGKTKGAQIWIAHNVRDTDTDRIDIDGRNGTPDIDRDPVSVVVVVPPPDDDDDDDDDDDPPPFWDFLVVFPAEAEDDECAVDNDPVVVVVQVVQCVVLCCCCVVVVDDNPPSVDRQDLLNLLVDEPDWDAPPVQQKIFFAAQVRHGPWMANVSHTDDPVRVVVVDDDDDDDDCCVCVVDVCVCVDDPNVVPDDDDDDDVVVVVVVDPDDDPPDDDDDDDPVSVLVNSCVVSVDNDGAYEYEEADLVPGFQCCQPPPVHAYEHAALLLQLLPFPPDDRHDPPSSNSAHPVQGGPFWDDDPPDTGGGSSVVSCLQGHQAYENGPVQPVSDDSGDIQGGRDNVSPDQRRYPPGGRPSNVVD

Sequence (405 aa):
MPQESKCEKFFLYNTLSILLKAVEKQRTTVDLRNEASIFGIVDHADAHMNVVMRDCVFTDPRGDSFRYDMFFVQARNIRCVHIPPNVTGSVCIGSRSKALGRSSASNMNDTFRFTDYDCIGFDLDNTLLRYNVTSLVRMEYEELAGFLVNQRGYSGAHLLKPLTEDDLDFMQKGLMLDLERGNVLRVSPDGVIRRASHGSRLLSVDRIKEIYPEQRWDVTDAYCSDMLSAWNGPPSKKIRSLLDYFDMSASIAQCLKRGEIYSQGNWNDLVKFLTSITGKADQRCLYVGDNLIQDIYVPNAYIRCDTLAVIEEQMSEGMLHHGLTHPDEKILNSKLWGSFFCLKDSTVNVDSLWGHVIKKHAKLCIPEIDVVVQRPLEEPIPSFDKDGKLYRGYYPAVPLSISAM

pLDDT: mean 71.98, std 18.54, range [25.53, 97.62]